Protein 9L93 (pdb70)

Secondary structure (DSSP, 8-state):
----GGGSSSHHHHHHHHHHH--TT-EEEESS-BTTB-TT-EEEEEEE--S-TTS--EEEEETTTTEEEEE-GGGEEEEEPPPP-SSS---TT-EEEE-TT-SS-TT--TT--TT--EEEEEE-TTSSEEEEEETTEEEEEEEGGGEEE--/----GGGSSSHHHHHHHHHHH--TT-EEEE-S-BTTB-TT-EEEEEEE--S-TTS--EEEEETTTTEEEEE-GGGEEEEEPPPPPSS----TT-EEEE-TT-SS-TT--TT--TT--EEEEEE-TTSSEEEEEETTEEEEEEEGGGEEE--/--S-HHHH--SSS--SSGGG--SSS-HHHHHHHHHHHHHTT--TT--/-PPPHHHH--SSS--SSGGG--SSS-HHHHHHHHHHHHHHT--TT--

GO terms:
  GO:0032183 SUMO binding (F, IDA)
  GO:0006974 DNA damage response (P, IDA)
  GO:0005515 protein binding (F, IPI)
  GO:0031625 ubiquitin protein ligase binding (F, IPI)
  GO:0005654 nucleoplasm (C, TAS)
  GO:0005829 cytosol (C, IDA)
  GO:0050821 protein stabilization (P, EXP)
  GO:0061630 ubiquitin protein ligase activity (F, IDA)
  GO:0005634 nucleus (C, IDA)
  GO:0005737 cytoplasm (C, IDA)
  GO:0016567 protein ubiquitination (P, IDA)
  GO:0016020 membrane (C, HDA)

Sequence (396 aa):
TYKKRADFLSNDDYAVYVRENIQVGMMVRCCRAYEEVCEGDVGKVIKLDRDGLHDLNVQCDWQQKGGTYWVRYIHVELIGYPPPSSSSHIKIGDKVRVKASVTTPKYKWGSVTHQSVGVVKAFSANGKDIIVDFPQQSHWTGLLSEMELVPTYKKRADFLSNDDYAVYVRENIQVGMMVRCCRAYEEVCEGDVGKVIKLDRDGLHDLNVQCDWQQKGGTYWVRYIHVELIGYPPPSSSSHIKIGDKVRVKASVTTPKYKWGSVTHQSVGVVKAFSANGKDIIVDFPQQSHWTGLLSEMELVPDPCKVEEVCRANEPCTSFAECVCDENCEKEALYKWLLKKEGKDKNGMDPCKVEEVCRANEPCTSFAECVCDENCEKEALYKWLLKKEGKDKNGM

Radius of gyration: 26.53 Å; Cα contacts (8 Å, |Δi|>4): 759; chains: 4; bounding box: 60×71×76 Å

Solvent-accessible surface area: 21601 Å² total; per-residue (Å²): 171,53,96,95,76,100,87,37,169,47,79,59,70,0,4,54,23,0,61,124,47,8,43,18,5,0,38,0,89,0,36,151,62,35,88,101,0,57,116,26,1,35,0,83,1,45,70,52,29,171,84,39,39,110,67,17,0,0,32,0,66,4,121,129,78,66,20,60,16,14,0,85,3,26,12,0,20,6,74,15,75,61,112,84,104,49,116,51,145,4,102,53,46,15,131,0,78,2,70,90,99,18,116,77,3,78,10,62,49,28,67,5,72,62,156,3,62,1,63,1,64,0,53,21,64,76,62,97,6,0,16,0,45,5,114,92,42,81,123,0,22,1,36,16,78,30,6,52,73,46,155,180,60,93,109,84,100,83,42,179,40,84,74,72,0,3,49,33,0,59,120,53,6,71,31,13,1,26,0,76,0,11,138,67,39,83,100,0,80,94,25,1,37,0,92,1,39,82,54,38,177,85,38,36,112,66,14,0,0,32,0,67,3,118,116,67,63,20,64,17,25,0,66,2,36,16,0,22,9,93,11,95,46,126,110,67,113,108,48,145,20,114,64,45,21,115,0,78,2,68,93,100,17,118,77,3,57,6,66,50,30,68,5,70,60,155,2,49,0,39,0,82,9,65,28,72,68,62,90,6,0,20,0,50,5,114,94,42,85,127,0,12,2,36,49,76,32,7,50,85,47,148,154,38,18,131,20,102,145,45,24,127,20,14,67,91,9,111,42,17,100,91,26,41,20,101,82,27,7,4,74,70,12,8,102,51,77,12,6,104,122,64,68,76,44,34,29,28,129,165,102,37,134,24,123,140,10,26,95,22,15,70,88,10,112,39,35,101,101,24,40,14,92,103,49,3,22,52,56,1,27,89,65,30,0,7,111,99,43,66,78,44,44,25,24,133

Structure (mmCIF, N/CA/C/O backbone):
data_9L93
#
_entry.id   9L93
#
_cell.length_a   68.456
_cell.length_b   41.886
_cell.length_c   86.258
_cell.angle_alpha   90.000
_cell.angle_beta   95.930
_cell.angle_gamma   90.000
#
_symmetry.space_group_name_H-M   'P 1 21 1'
#
loop_
_entity.id
_entity.type
_entity.pdbx_description
1 polymer 'E3 ubiquitin-protein ligase HERC2'
2 polymer 'Nuclear receptor coactivator 4'
3 non-polymer 'FE2/S2 (INORGANIC) CLUSTER'
4 water water
#
loop_
_atom_site.group_PDB
_atom_site.id
_atom_site.type_symbol
_atom_site.label_atom_id
_atom_site.label_alt_id
_atom_site.label_comp_id
_atom_site.label_asym_id
_atom_site.label_entity_id
_atom_site.label_seq_id
_atom_site.pdbx_PDB_ins_code
_atom_site.Cartn_x
_atom_site.Cartn_y
_atom_site.Cartn_z
_atom_site.occupancy
_atom_site.B_iso_or_equiv
_atom_site.auth_seq_id
_atom_site.auth_comp_id
_atom_site.auth_asym_id
_atom_site.auth_atom_id
_atom_site.pdbx_PDB_model_num
ATOM 1 N N . THR A 1 14 ? -12.19535 7.77345 -15.29571 1.000 70.50187 2550 THR A N 1
ATOM 2 C CA . THR A 1 14 ? -13.59554 7.38627 -15.15139 1.000 73.18263 2550 THR A CA 1
ATOM 3 C C . THR A 1 14 ? -14.11141 7.91463 -13.80615 1.000 55.41678 2550 THR A C 1
ATOM 4 O O . THR A 1 14 ? -15.30415 8.21219 -13.67334 1.000 60.39981 2550 THR A O 1
ATOM 8 N N . TYR A 1 15 ? -13.22966 8.04766 -12.80592 1.000 46.52975 2551 TYR A N 1
ATOM 9 C CA . TYR A 1 15 ? -13.64014 8.61556 -11.53341 1.000 31.88322 2551 TYR A CA 1
ATOM 10 C C . TYR A 1 15 ? -12.83335 9.86610 -11.22507 1.000 38.03211 2551 TYR A C 1
ATOM 11 O O . TYR A 1 15 ? -11.65501 9.98142 -11.58398 1.000 41.11156 2551 TYR A O 1
ATOM 20 N N . LYS A 1 16 ? -13.49441 10.80033 -10.55131 1.000 33.89843 2552 LYS A N 1
ATOM 21 C CA . LYS A 1 16 ? -12.87358 12.02933 -10.10424 1.000 34.61754 2552 LYS A CA 1
ATOM 22 C C . LYS A 1 16 ? -11.95676 11.75493 -8.90215 1.000 33.91202 2552 LYS A C 1
ATOM 23 O O . LYS A 1 16 ? -12.00846 10.70156 -8.26565 1.000 36.14439 2552 LYS A O 1
ATOM 29 N N . LYS A 1 17 ? -11.10450 12.71967 -8.60300 1.000 34.34736 2553 LYS A N 1
ATOM 30 C CA . LYS A 1 17 ? -10.12521 12.61049 -7.52996 1.000 36.69598 2553 LYS A CA 1
ATOM 31 C C . LYS A 1 17 ? -10.30839 13.81334 -6.61077 1.000 32.21289 2553 LYS A C 1
ATOM 32 O O . LYS A 1 17 ? -11.07515 14.73450 -6.92581 1.000 36.76903 2553 LYS A O 1
ATOM 38 N N . ARG A 1 18 ? -9.56691 13.82084 -5.48020 1.000 31.09652 2554 ARG A N 1
ATOM 39 C CA . ARG A 1 18 ? -9.72153 14.87279 -4.47331 1.000 26.68173 2554 ARG A CA 1
ATOM 40 C C . ARG A 1 18 ? -9.50712 16.26270 -5.07405 1.000 29.97083 2554 ARG A C 1
ATOM 41 O O . ARG A 1 18 ? -10.18492 17.21940 -4.68856 1.000 32.38945 2554 ARG A O 1
ATOM 49 N N . ALA A 1 19 ? -8.55637 16.38751 -6.00501 1.000 31.51855 2555 ALA A N 1
ATOM 50 C CA . ALA A 1 19 ? -8.21974 17.67874 -6.60703 1.000 35.73701 2555 ALA A CA 1
ATOM 51 C C . ALA A 1 19 ? -9.37055 18.27626 -7.40330 1.000 37.14306 2555 ALA A C 1
ATOM 52 O O . ALA A 1 19 ? -9.34934 19.47661 -7.69129 1.000 41.81433 2555 ALA A O 1
ATOM 54 N N . ASP A 1 20 ? -10.37064 17.48267 -7.75249 1.000 37.69968 2556 ASP A N 1
ATOM 55 C CA . ASP A 1 20 ? -11.52676 17.96524 -8.49483 1.000 44.38994 2556 ASP A CA 1
ATOM 56 C C . ASP A 1 20 ? -12.56910 18.64384 -7.61337 1.000 42.89589 2556 ASP A C 1
ATOM 57 O O . ASP A 1 20 ? -13.59157 19.11034 -8.13573 1.000 42.95436 2556 ASP A O 1
ATOM 62 N N . PHE A 1 21 ? -12.33114 18.73047 -6.31077 1.000 35.37770 2557 PHE A N 1
ATOM 63 C CA . PHE A 1 21 ? -13.30036 19.30469 -5.38941 1.000 35.44076 2557 PHE A CA 1
ATOM 64 C C . PHE A 1 21 ? -12.63477 20.37593 -4.53815 1.000 39.15414 2557 PHE A C 1
ATOM 65 O O . PHE A 1 21 ? -11.41359 20.42855 -4.39595 1.000 39.33440 2557 PHE A O 1
ATOM 73 N N . LEU A 1 22 ? -13.47023 21.24776 -3.99073 1.000 34.68830 2558 LEU A N 1
ATOM 74 C CA . LEU A 1 22 ? -12.98068 22.34714 -3.17925 1.000 37.95154 2558 LEU A CA 1
ATOM 75 C C . LEU A 1 22 ? -12.64297 21.90685 -1.75648 1.000 45.44550 2558 LEU A C 1
ATOM 76 O O . LEU A 1 22 ? -11.57243 22.23845 -1.24689 1.000 59.27421 2558 LEU A O 1
ATOM 81 N N . SER A 1 23 ? -13.50133 21.12242 -1.12050 1.000 40.24272 2559 SER A N 1
ATOM 82 C CA . SER A 1 23 ? -13.36576 20.79163 0.29182 1.000 34.30155 2559 SER A CA 1
ATOM 83 C C . SER A 1 23 ? -13.24754 19.27705 0.46213 1.000 29.55397 2559 SER A C 1
ATOM 84 O O . SER A 1 23 ? -13.52397 18.50714 -0.45604 1.000 29.75615 2559 SER A O 1
ATOM 87 N N . ASN A 1 24 ? -12.82150 18.84767 1.64762 1.000 32.33795 2560 ASN A N 1
ATOM 88 C CA . ASN A 1 24 ? -12.75575 17.40647 1.89551 1.000 31.06422 2560 ASN A CA 1
ATOM 89 C C . ASN A 1 24 ? -14.14981 16.81335 1.85589 1.000 25.36368 2560 ASN A C 1
ATOM 90 O O . ASN A 1 24 ? -14.37447 15.75946 1.25607 1.000 29.52746 2560 ASN A O 1
ATOM 95 N N . ASP A 1 25 ? -15.10821 17.50196 2.46792 1.000 27.16163 2561 ASP A N 1
ATOM 96 C CA . ASP A 1 25 ? -16.46365 16.96721 2.53895 1.000 32.95319 2561 ASP A CA 1
ATOM 97 C C . ASP A 1 25 ? -17.11414 16.89482 1.16806 1.000 30.88323 2561 ASP A C 1
ATOM 98 O O . ASP A 1 25 ? -17.90215 15.97632 0.91235 1.000 29.31378 2561 ASP A O 1
ATOM 103 N N . ASP A 1 26 ? -16.80539 17.84194 0.28309 1.000 32.45569 2562 ASP A N 1
ATOM 104 C CA . ASP A 1 26 ? -17.29609 17.73476 -1.09059 1.000 33.90865 2562 ASP A CA 1
ATOM 105 C C . ASP A 1 26 ? -16.80943 16.44518 -1.74722 1.000 31.37219 2562 ASP A C 1
ATOM 106 O O . ASP A 1 26 ? -17.58139 15.73575 -2.39673 1.000 27.24336 2562 ASP A O 1
ATOM 111 N N . TYR A 1 27 ? -15.52379 16.13351 -1.59570 1.000 27.85599 2563 TYR A N 1
ATOM 112 C CA . TYR A 1 27 ? -14.99193 14.90999 -2.19051 1.000 26.48567 2563 TYR A CA 1
ATOM 113 C C . TYR A 1 27 ? -15.57785 13.66419 -1.54016 1.000 23.61233 2563 TYR A C 1
ATOM 114 O O . TYR A 1 27 ? -15.82217 12.65196 -2.21607 1.000 24.33369 2563 TYR A O 1
ATOM 123 N N . ALA A 1 28 ? -15.71259 13.67514 -0.21498 1.000 22.19515 2564 ALA A N 1
ATOM 124 C CA . ALA A 1 28 ? -16.23376 12.50143 0.47615 1.000 22.57891 2564 ALA A CA 1
ATOM 125 C C . ALA A 1 28 ? -17.63219 12.16423 -0.00437 1.000 25.50086 2564 ALA A C 1
ATOM 126 O O . ALA A 1 28 ? -17.98043 10.98042 -0.15773 1.000 26.11901 2564 ALA A O 1
ATOM 128 N N . VAL A 1 29 ? -18.45408 13.19043 -0.24168 1.000 26.47232 2565 VAL A N 1
ATOM 129 C CA . VAL A 1 29 ? -19.79179 12.96865 -0.79024 1.000 24.42529 2565 VAL A CA 1
ATOM 130 C C . VAL A 1 29 ? -19.69606 12.32844 -2.17083 1.000 29.38480 2565 VAL A C 1
ATOM 131 O O . VAL A 1 29 ? -20.45651 11.41362 -2.48608 1.000 26.35616 2565 VAL A O 1
ATOM 135 N N . TYR A 1 30 ? -18.74690 12.77242 -3.00290 1.000 25.27049 2566 TYR A N 1
ATOM 136 C CA . TYR A 1 30 ? -18.58417 12.14264 -4.30724 1.000 24.13581 2566 TYR A CA 1
ATOM 137 C C . TYR A 1 30 ? -18.19338 10.66744 -4.14588 1.000 28.70540 2566 TYR A C 1
ATOM 138 O O . TYR A 1 30 ? -18.75743 9.79168 -4.81475 1.000 25.07440 2566 TYR A O 1
ATOM 147 N N . VAL A 1 31 ? -17.21867 10.37021 -3.26415 1.000 22.95215 2567 VAL A N 1
ATOM 148 C CA . VAL A 1 31 ? -16.80504 8.97037 -3.07454 1.000 18.79176 2567 VAL A CA 1
ATOM 149 C C . VAL A 1 31 ? -17.99286 8.14075 -2.60501 1.000 25.28780 2567 VAL A C 1
ATOM 150 O O . VAL A 1 31 ? -18.21808 7.01555 -3.08601 1.000 20.78163 2567 VAL A O 1
ATOM 154 N N . ARG A 1 32 ? -18.76684 8.67686 -1.64856 1.000 21.89600 2568 ARG A N 1
ATOM 155 C CA . ARG A 1 32 ? -19.90055 7.92323 -1.11718 1.000 23.60139 2568 ARG A CA 1
ATOM 156 C C . ARG A 1 32 ? -20.93488 7.57797 -2.19475 1.000 24.31145 2568 ARG A C 1
ATOM 157 O O . ARG A 1 32 ? -21.49199 6.47543 -2.18246 1.000 28.35005 2568 ARG A O 1
ATOM 165 N N . GLU A 1 33 ? -21.25685 8.52186 -3.09728 1.000 26.33852 2569 GLU A N 1
ATOM 166 C CA . GLU A 1 33 ? -22.28103 8.23013 -4.10761 1.000 29.87354 2569 GLU A CA 1
ATOM 167 C C . GLU A 1 33 ? -21.79194 7.23563 -5.15609 1.000 31.32238 2569 GLU A C 1
ATOM 168 O O . GLU A 1 33 ? -22.61164 6.68139 -5.89771 1.000 31.83569 2569 GLU A O 1
ATOM 174 N N . ASN A 1 34 ? -20.48758 7.03115 -5.26766 1.000 25.30042 2570 ASN A N 1
ATOM 175 C CA . ASN A 1 34 ? -19.93378 6.20946 -6.34074 1.000 25.14172 2570 ASN A CA 1
ATOM 176 C C . ASN A 1 34 ? -19.25612 4.92634 -5.89066 1.000 25.15390 2570 ASN A C 1
ATOM 177 O O . ASN A 1 34 ? -18.93208 4.09755 -6.73943 1.000 31.12676 2570 ASN A O 1
ATOM 182 N N . ILE A 1 35 ? -19.06091 4.72186 -4.62939 1.000 26.15413 2571 ILE A N 1
ATOM 183 C CA . ILE A 1 35 ? -18.39516 3.51229 -4.14577 1.000 22.07131 2571 ILE A CA 1
ATOM 184 C C . ILE A 1 35 ? -19.38928 2.35138 -3.96993 1.000 27.51676 2571 ILE A C 1
ATOM 185 O O . ILE A 1 35 ? -20.58346 2.54828 -3.70441 1.000 25.56079 2571 ILE A O 1
ATOM 190 N N . GLN A 1 36 ? -18.89598 1.11959 -4.12918 1.000 24.02163 2572 GLN A N 1
ATOM 191 C CA . GLN A 1 36 ? -19.70226 -0.09518 -3.96436 1.000 25.54139 2572 GLN A CA 1
ATOM 192 C C . GLN A 1 36 ? -18.78211 -1.19605 -3.48452 1.000 24.44985 2572 GLN A C 1
ATOM 193 O O . GLN A 1 36 ? -17.56859 -1.15225 -3.69591 1.000 20.99018 2572 GLN A O 1
ATOM 199 N N . VAL A 1 37 ? -19.37196 -2.18689 -2.81592 1.000 23.08370 2573 VAL A N 1
ATOM 200 C CA . VAL A 1 37 ? -18.61195 -3.38508 -2.45178 1.000 22.70567 2573 VAL A CA 1
ATOM 201 C C . VAL A 1 37 ? -18.06398 -4.01978 -3.72618 1.000 20.70878 2573 VAL A C 1
ATOM 202 O O . VAL A 1 37 ? -18.72757 -4.04603 -4.77792 1.000 23.34709 2573 VAL A O 1
ATOM 206 N N . GLY A 1 38 ? -16.84343 -4.53496 -3.64297 1.000 24.45852 2574 GLY A N 1
ATOM 207 C CA . GLY A 1 38 ? -16.21243 -5.14601 -4.78196 1.000 24.26139 2574 GLY A CA 1
ATOM 208 C C . GLY A 1 38 ? -15.34312 -4.21408 -5.59497 1.000 26.70541 2574 GLY A C 1
ATOM 209 O O . GLY A 1 38 ? -14.55246 -4.69547 -6.41457 1.000 27.87945 2574 GLY A O 1
ATOM 210 N N . MET A 1 39 ? -15.47208 -2.89568 -5.41437 1.000 23.90105 2575 MET A N 1
ATOM 211 C CA . MET A 1 39 ? -14.62853 -1.96308 -6.14951 1.000 24.51985 2575 MET A CA 1
ATOM 212 C C . MET A 1 39 ? -13.18284 -1.97495 -5.66753 1.000 22.55594 2575 MET A C 1
ATOM 213 O O . MET A 1 39 ? -12.90670 -2.12419 -4.48252 1.000 22.97936 2575 MET A O 1
ATOM 218 N N . MET A 1 40 ? -12.25023 -1.79610 -6.60068 1.000 26.66387 2576 MET A N 1
ATOM 219 C CA . MET A 1 40 ? -10.87614 -1.47688 -6.23581 1.000 23.62034 2576 MET A CA 1
ATOM 220 C C . MET A 1 40 ? -10.69176 0.01675 -5.99713 1.000 22.38273 2576 MET A C 1
ATOM 221 O O . MET A 1 40 ? -11.22548 0.87490 -6.72644 1.000 24.62624 2576 MET A O 1
ATOM 226 N N . VAL A 1 41 ? -9.89178 0.31071 -4.97990 1.000 19.68225 2577 VAL A N 1
ATOM 227 C CA . VAL A 1 41 ? -9.61481 1.68216 -4.57143 1.000 22.18705 2577 VAL A CA 1
ATOM 228 C C . VAL A 1 41 ? -8.12923 1.78841 -4.25318 1.000 26.48802 2577 VAL A C 1
ATOM 229 O O . VAL A 1 41 ? -7.45047 0.79546 -3.98775 1.000 25.96898 2577 VAL A O 1
ATOM 233 N N . ARG A 1 42 ? -7.63478 3.01618 -4.26319 1.000 21.71861 2578 ARG A N 1
ATOM 234 C CA . ARG A 1 42 ? -6.30042 3.33137 -3.80077 1.000 23.76269 2578 ARG A CA 1
ATOM 235 C C . ARG A 1 42 ? -6.41429 4.26199 -2.60326 1.000 30.11912 2578 ARG A C 1
ATOM 236 O O . ARG A 1 42 ? -7.31034 5.11555 -2.54494 1.000 23.87319 2578 ARG A O 1
ATOM 244 N N . CYS A 1 43 ? -5.53552 4.08705 -1.62904 1.000 21.71789 2579 CYS A N 1
ATOM 245 C CA . CYS A 1 43 ? -5.48578 5.04464 -0.52870 1.000 21.63677 2579 CYS A CA 1
ATOM 246 C C . CYS A 1 43 ? -4.85149 6.34297 -1.02910 1.000 26.60515 2579 CYS A C 1
ATOM 247 O O . CYS A 1 43 ? -3.67784 6.35129 -1.43700 1.000 26.02118 2579 CYS A O 1
ATOM 250 N N . CYS A 1 44 ? -5.62831 7.43911 -1.08428 1.000 24.52823 2580 CYS A N 1
ATOM 251 C CA . CYS A 1 44 ? -5.06952 8.72374 -1.52992 1.000 23.31138 2580 CYS A CA 1
ATOM 252 C C . CYS A 1 44 ? -4.66874 9.62042 -0.37520 1.000 28.93551 2580 CYS A C 1
ATOM 253 O O . CYS A 1 44 ? -4.11330 10.69418 -0.61614 1.000 33.24189 2580 CYS A O 1
ATOM 256 N N . ARG A 1 45 ? -4.91928 9.20288 0.86233 1.000 26.29990 2581 ARG A N 1
ATOM 257 C CA . ARG A 1 45 ? -4.45436 9.93599 2.04798 1.000 26.74610 2581 ARG A CA 1
ATOM 258 C C . ARG A 1 45 ? -4.22517 8.92386 3.16528 1.000 22.32194 2581 ARG A C 1
ATOM 259 O O . ARG A 1 45 ? -5.16268 8.21780 3.54502 1.000 23.46257 2581 ARG A O 1
ATOM 267 N N . ALA A 1 46 ? -2.98504 8.83746 3.63296 1.000 23.40064 2582 ALA A N 1
ATOM 268 C CA . ALA A 1 46 ? -2.61534 7.79663 4.58690 1.000 25.26966 2582 ALA A CA 1
ATOM 269 C C . ALA A 1 46 ? -3.45578 7.90768 5.85576 1.000 23.53485 2582 ALA A C 1
ATOM 270 O O . ALA A 1 46 ? -3.80654 9.00757 6.31306 1.000 25.28215 2582 ALA A O 1
ATOM 272 N N . TYR A 1 47 ? -3.77950 6.76186 6.42996 1.000 21.02248 2583 TYR A N 1
ATOM 273 C CA . TYR A 1 47 ? -4.56474 6.75631 7.66421 1.000 23.99077 2583 TYR A CA 1
ATOM 274 C C . TYR A 1 47 ? -4.15737 5.55084 8.49553 1.000 22.24144 2583 TYR A C 1
ATOM 275 O O . TYR A 1 47 ? -4.40592 4.41627 8.09426 1.000 23.00534 2583 TYR A O 1
ATOM 284 N N . GLU A 1 48 ? -3.55351 5.82317 9.65590 1.000 22.35394 2584 GLU A N 1
ATOM 285 C CA . GLU A 1 48 ? -3.13900 4.75821 10.57153 1.000 24.51914 2584 GLU A CA 1
ATOM 286 C C . GLU A 1 48 ? -2.39702 3.63645 9.83647 1.000 26.22374 2584 GLU A C 1
ATOM 287 O O . GLU A 1 48 ? -1.28781 3.85382 9.31489 1.000 28.28162 2584 GLU A O 1
ATOM 293 N N . GLU A 1 49 ? -2.99224 2.45171 9.79798 1.000 22.25920 2585 GLU A N 1
ATOM 294 C CA . GLU A 1 49 ? -2.32562 1.27173 9.22977 1.000 28.66369 2585 GLU A CA 1
ATOM 295 C C . GLU A 1 49 ? -2.30921 1.24757 7.70623 1.000 23.88963 2585 GLU A C 1
ATOM 296 O O . GLU A 1 49 ? -1.67726 0.34061 7.13300 1.000 28.57265 2585 GLU A O 1
ATOM 302 N N . VAL A 1 50 ? -2.95790 2.19516 7.03831 1.000 21.51356 2586 VAL A N 1
ATOM 303 C CA . VAL A 1 50 ? -3.06531 2.14523 5.57568 1.000 23.96220 2586 VAL A CA 1
ATOM 304 C C . VAL A 1 50 ? -2.19978 3.25527 5.02271 1.000 27.81475 2586 VAL A C 1
ATOM 305 O O . VAL A 1 50 ? -2.45695 4.44092 5.29060 1.000 24.14226 2586 VAL A O 1
ATOM 309 N N . CYS A 1 51 ? -1.19366 2.87716 4.23773 1.000 28.35654 2587 CYS A N 1
ATOM 310 C CA . CYS A 1 51 ? -0.25580 3.86695 3.73523 1.000 24.97630 2587 CYS A CA 1
ATOM 311 C C . CYS A 1 51 ? -0.80531 4.46032 2.44155 1.000 26.07539 2587 CYS A C 1
ATOM 312 O O . CYS A 1 51 ? -1.59422 3.84364 1.76020 1.000 25.81726 2587 CYS A O 1
ATOM 315 N N . GLU A 1 52 ? -0.37608 5.67513 2.11866 1.000 25.86820 2588 GLU A N 1
ATOM 316 C CA . GLU A 1 52 ? -0.76638 6.26012 0.84068 1.000 27.45471 2588 GLU A CA 1
ATOM 317 C C . GLU A 1 52 ? -0.34510 5.35479 -0.31002 1.000 30.20306 2588 GLU A C 1
ATOM 318 O O . GLU A 1 52 ? 0.80500 4.90870 -0.37565 1.000 29.11752 2588 GLU A O 1
ATOM 324 N N . GLY A 1 53 ? -1.25299 5.13825 -1.25145 1.000 27.15668 2589 GLY A N 1
ATOM 325 C CA . GLY A 1 53 ? -0.92494 4.36073 -2.42603 1.000 30.29843 2589 GLY A CA 1
ATOM 326 C C . GLY A 1 53 ? -1.18555 2.87758 -2.27404 1.000 30.73375 2589 GLY A C 1
ATOM 327 O O . GLY A 1 53 ? -1.11318 2.15188 -3.28534 1.000 29.56983 2589 GLY A O 1
ATOM 328 N N . ASP A 1 54 ? -1.49401 2.41412 -1.05512 1.000 27.54663 2590 ASP A N 1
ATOM 329 C CA . ASP A 1 54 ? -1.99252 1.05186 -0.90857 1.000 28.93727 2590 ASP A CA 1
ATOM 330 C C . ASP A 1 54 ? -3.25037 0.87562 -1.74978 1.000 28.88454 2590 ASP A C 1
ATOM 331 O O . ASP A 1 54 ? -4.02053 1.81023 -1.96568 1.000 24.13785 2590 ASP A O 1
ATOM 336 N N . VAL A 1 55 ? -3.48017 -0.34787 -2.19841 1.000 25.21830 2591 VAL A N 1
ATOM 337 C CA . VAL A 1 55 ? -4.62633 -0.66430 -3.04753 1.000 22.95835 2591 VAL A CA 1
ATOM 338 C C . VAL A 1 55 ? -5.51120 -1.63592 -2.29248 1.000 27.35927 2591 VAL A C 1
ATOM 339 O O . VAL A 1 55 ? -5.01232 -2.59314 -1.68975 1.000 25.86316 2591 VAL A O 1
ATOM 343 N N . GLY A 1 56 ? -6.81539 -1.40665 -2.33482 1.000 24.36356 2592 GLY A N 1
ATOM 344 C CA . GLY A 1 56 ? -7.72597 -2.21958 -1.56285 1.000 28.14145 2592 GLY A CA 1
ATOM 345 C C . GLY A 1 56 ? -8.93537 -2.59383 -2.38598 1.000 24.54047 2592 GLY A C 1
ATOM 346 O O . GLY A 1 56 ? -9.27800 -1.92729 -3.36670 1.000 23.17163 2592 GLY A O 1
ATOM 347 N N . LYS A 1 57 ? -9.57128 -3.68605 -1.97042 1.000 23.31870 2593 LYS A N 1
ATOM 348 C CA . LYS A 1 57 ? -10.84509 -4.11513 -2.53047 1.000 20.37908 2593 LYS A CA 1
ATOM 349 C C . LYS A 1 57 ? -11.91250 -3.84482 -1.46579 1.000 21.88402 2593 LYS A C 1
ATOM 350 O O . LYS A 1 57 ? -11.75965 -4.25722 -0.30245 1.000 21.74329 2593 LYS A O 1
ATOM 356 N N . VAL A 1 58 ? -12.97294 -3.12090 -1.82923 1.000 20.20117 2594 VAL A N 1
ATOM 357 C CA . VAL A 1 58 ? -14.00786 -2.80693 -0.82119 1.000 21.69414 2594 VAL A CA 1
ATOM 358 C C . VAL A 1 58 ? -14.74066 -4.08619 -0.44131 1.000 19.31365 2594 VAL A C 1
ATOM 359 O O . VAL A 1 58 ? -15.23991 -4.81037 -1.30750 1.000 22.22548 2594 VAL A O 1
ATOM 363 N N . ILE A 1 59 ? -14.79288 -4.39196 0.86669 1.000 20.02991 2595 ILE A N 1
ATOM 364 C CA . ILE A 1 59 ? -15.49785 -5.59217 1.31718 1.000 20.68869 2595 ILE A CA 1
ATOM 365 C C . ILE A 1 59 ? -16.74701 -5.29855 2.13647 1.000 24.11210 2595 ILE A C 1
ATOM 366 O O . ILE A 1 59 ? -17.56957 -6.21774 2.32139 1.000 29.42647 2595 ILE A O 1
ATOM 371 N N . LYS A 1 60 ? -16.95358 -4.05857 2.58230 1.000 23.55045 2596 LYS A N 1
ATOM 372 C CA . LYS A 1 60 ? -18.13805 -3.73317 3.36520 1.000 23.05361 2596 LYS A CA 1
ATOM 373 C C . LYS A 1 60 ? -18.28683 -2.22079 3.36381 1.000 20.60134 2596 LYS A C 1
ATOM 374 O O . LYS A 1 60 ? -17.28016 -1.50991 3.39896 1.000 22.45644 2596 LYS A O 1
ATOM 380 N N . LEU A 1 61 ? -19.53999 -1.74946 3.31862 1.000 18.55411 2597 LEU A N 1
ATOM 381 C CA . LEU A 1 61 ? -19.85179 -0.32907 3.34337 1.000 21.20185 2597 LEU A CA 1
ATOM 382 C C . LEU A 1 61 ? -20.92732 -0.12219 4.40051 1.000 23.26028 2597 LEU A C 1
ATOM 383 O O . LEU A 1 61 ? -21.93103 -0.83385 4.39338 1.000 27.80255 2597 LEU A O 1
ATOM 388 N N . ASP A 1 62 ? -20.68985 0.79304 5.34203 1.000 20.11411 2598 ASP A N 1
ATOM 389 C CA . ASP A 1 62 ? -21.71715 1.22278 6.28193 1.000 19.80697 2598 ASP A CA 1
ATOM 390 C C . ASP A 1 62 ? -22.13299 2.63484 5.89137 1.000 21.28637 2598 ASP A C 1
ATOM 391 O O . ASP A 1 62 ? -21.51452 3.27059 5.03607 1.000 27.05213 2598 ASP A O 1
ATOM 396 N N . ARG A 1 63 ? -23.19134 3.11918 6.48170 1.000 21.99945 2599 ARG A N 1
ATOM 397 C CA . ARG A 1 63 ? -23.63231 4.46662 6.16047 1.000 22.85973 2599 ARG A CA 1
ATOM 398 C C . ARG A 1 63 ? -23.93004 5.23656 7.44342 1.000 24.34679 2599 ARG A C 1
ATOM 399 O O . ARG A 1 63 ? -25.07440 5.50228 7.81945 1.000 26.58555 2599 ARG A O 1
ATOM 407 N N . ASP A 1 64 ? -22.84679 5.53739 8.15728 1.000 23.38475 2600 ASP A N 1
ATOM 408 C CA . ASP A 1 64 ? -22.95648 6.43274 9.29910 1.000 24.95070 2600 ASP A CA 1
ATOM 409 C C . ASP A 1 64 ? -22.48710 7.81605 8.85240 1.000 24.85682 2600 ASP A C 1
ATOM 410 O O . ASP A 1 64 ? -22.60638 8.12122 7.66761 1.000 25.07865 2600 ASP A O 1
ATOM 415 N N . GLY A 1 65 ? -22.01798 8.68527 9.74598 1.000 25.71693 2601 GLY A N 1
ATOM 416 C CA . GLY A 1 65 ? -21.73552 10.05934 9.34387 1.000 26.57494 2601 GLY A CA 1
ATOM 417 C C . GLY A 1 65 ? -20.61687 10.13839 8.31490 1.000 24.25168 2601 GLY A C 1
ATOM 418 O O . GLY A 1 65 ? -19.81469 9.23784 8.14076 1.000 24.68169 2601 GLY A O 1
ATOM 419 N N . LEU A 1 66 ? -20.57770 11.27625 7.61253 1.000 28.13606 2602 LEU A N 1
ATOM 420 C CA . LEU A 1 66 ? -19.57468 11.46046 6.55805 1.000 23.99478 2602 LEU A CA 1
ATOM 421 C C . LEU A 1 66 ? -18.15195 11.27663 7.06826 1.000 32.38123 2602 LEU A C 1
ATOM 422 O O . LEU A 1 66 ? -17.26043 10.88870 6.29590 1.000 29.85767 2602 LEU A O 1
ATOM 427 N N . HIS A 1 67 ? -17.89687 11.58611 8.35122 1.000 25.45792 2603 HIS A N 1
ATOM 428 C CA . HIS A 1 67 ? -16.55862 11.44983 8.93472 1.000 24.25950 2603 HIS A CA 1
ATOM 429 C C . HIS A 1 67 ? -16.37096 10.15610 9.70413 1.000 32.10698 2603 HIS A C 1
ATOM 430 O O . HIS A 1 67 ? -15.36587 10.00283 10.42042 1.000 31.80485 2603 HIS A O 1
ATOM 437 N N . ASP A 1 68 ? -17.30366 9.21829 9.58182 1.000 25.88810 2604 ASP A N 1
ATOM 438 C CA . ASP A 1 68 ? -17.17730 7.94010 10.28605 1.000 24.84345 2604 ASP A CA 1
ATOM 439 C C . ASP A 1 68 ? -16.42299 6.92576 9.43840 1.000 25.77719 2604 ASP A C 1
ATOM 440 O O . ASP A 1 68 ? -16.15055 7.12520 8.24885 1.000 23.78360 2604 ASP A O 1
ATOM 445 N N . LEU A 1 69 ? -16.08396 5.80994 10.07656 1.000 23.72366 2605 LEU A N 1
ATOM 446 C CA . LEU A 1 69 ? -15.32234 4.75011 9.41517 1.000 19.89541 2605 LEU A CA 1
ATOM 447 C C . LEU A 1 69 ? -16.31306 3.89064 8.64527 1.000 24.89624 2605 LEU A C 1
ATOM 448 O O . LEU A 1 69 ? -16.84288 2.89882 9.14462 1.000 29.25829 2605 LEU A O 1
ATOM 453 N N . ASN A 1 70 ? -16.57642 4.28098 7.40290 1.000 21.94668 2606 ASN A N 1
ATOM 454 C CA . ASN A 1 70 ? -17.65563 3.64678 6.66093 1.000 22.05612 2606 ASN A CA 1
ATOM 455 C C . ASN A 1 70 ? -17.18761 2.61528 5.64016 1.000 23.07711 2606 ASN A C 1
ATOM 456 O O . ASN A 1 70 ? -18.02757 1.87565 5.09898 1.000 24.71451 2606 ASN A O 1
ATOM 461 N N . VAL A 1 71 ? -15.90754 2.59865 5.30173 1.000 20.04242 2607 VAL A N 1
ATOM 462 C CA . VAL A 1 71 ? -15.39950 1.82760 4.15903 1.000 20.36388 2607 VAL A CA 1
ATOM 463 C C . VAL A 1 71 ? -14.43792 0.76499 4.69038 1.000 20.48240 2607 VAL A C 1
ATOM 464 O O . VAL A 1 71 ? -13.36027 1.11257 5.18146 1.000 21.76231 2607 VAL A O 1
ATOM 468 N N . GLN A 1 72 ? -14.80199 -0.52294 4.60245 1.000 19.44495 2608 GLN A N 1
ATOM 469 C CA . GLN A 1 72 ? -13.86089 -1.58324 4.97427 1.000 19.21299 2608 GLN A CA 1
ATOM 470 C C . GLN A 1 72 ? -13.27534 -2.17528 3.70339 1.000 22.67813 2608 GLN A C 1
ATOM 471 O O . GLN A 1 72 ? -14.02397 -2.53792 2.77917 1.000 22.58654 2608 GLN A O 1
ATOM 477 N N . CYS A 1 73 ? -11.94515 -2.22088 3.63887 1.000 20.14894 2609 CYS A N 1
ATOM 478 C CA . CYS A 1 73 ? -11.26558 -2.77704 2.48625 1.000 23.88496 2609 CYS A CA 1
ATOM 479 C C . CYS A 1 73 ? -10.33767 -3.88682 2.92975 1.000 27.08902 2609 CYS A C 1
ATOM 480 O O . CYS A 1 73 ? -9.85509 -3.91967 4.07688 1.000 23.71215 2609 CYS A O 1
ATOM 483 N N . ASP A 1 74 ? -10.02251 -4.75209 1.96615 1.000 23.58217 2610 ASP A N 1
ATOM 484 C CA . ASP A 1 74 ? -8.91536 -5.68063 2.07977 1.000 22.21630 2610 ASP A CA 1
ATOM 485 C C . ASP A 1 74 ? -7.73410 -5.05147 1.34484 1.000 29.08120 2610 ASP A C 1
ATOM 486 O O . ASP A 1 74 ? -7.75795 -4.91492 0.11528 1.000 26.38480 2610 ASP A O 1
ATOM 491 N N . TRP A 1 75 ? -6.69565 -4.68639 2.09099 1.000 25.95662 2611 TRP A N 1
ATOM 492 C CA . TRP A 1 75 ? -5.58601 -3.88972 1.57115 1.000 23.66231 2611 TRP A CA 1
ATOM 493 C C . TRP A 1 75 ? -4.40047 -4.76606 1.18885 1.000 23.91153 2611 TRP A C 1
ATOM 494 O O . TRP A 1 75 ? -3.95299 -5.60061 1.98500 1.000 28.29704 2611 TRP A O 1
ATOM 505 N N . GLN A 1 76 ? -3.81928 -4.49520 0.02033 1.000 22.81420 2612 GLN A N 1
ATOM 506 C CA . GLN A 1 76 ? -2.74995 -5.33721 -0.48332 1.000 27.05510 2612 GLN A CA 1
ATOM 507 C C . GLN A 1 76 ? -1.45455 -5.17446 0.30620 1.000 28.30250 2612 GLN A C 1
ATOM 508 O O . GLN A 1 76 ? -0.84933 -6.16854 0.74672 1.000 33.08240 2612 GLN A O 1
ATOM 514 N N . GLN A 1 77 ? -0.98881 -3.94309 0.47737 1.000 28.17500 2613 GLN A N 1
ATOM 515 C CA . GLN A 1 77 ? 0.29370 -3.75837 1.16727 1.000 35.44100 2613 GLN A CA 1
ATOM 516 C C . GLN A 1 77 ? 0.16157 -4.02056 2.66446 1.000 31.51045 2613 GLN A C 1
ATOM 517 O O . GLN A 1 77 ? 1.03773 -4.65813 3.25958 1.000 35.85910 2613 GLN A O 1
ATOM 523 N N . LYS A 1 78 ? -0.92717 -3.55805 3.27871 1.000 29.96546 2614 LYS A N 1
ATOM 524 C CA . LYS A 1 78 ? -1.14423 -3.83763 4.69347 1.000 37.80072 2614 LYS A CA 1
ATOM 525 C C . LYS A 1 78 ? -1.23715 -5.33140 4.94572 1.000 36.56314 2614 LYS A C 1
ATOM 526 O O . LYS A 1 78 ? -0.76056 -5.82681 5.97757 1.000 33.83629 2614 LYS A O 1
ATOM 532 N N . GLY A 1 79 ? -1.80077 -6.06788 3.99841 1.000 32.18408 2615 GLY A N 1
ATOM 533 C CA . GLY A 1 79 ? -1.90423 -7.50146 4.14082 1.000 36.56948 2615 GLY A CA 1
ATOM 534 C C . GLY A 1 79 ? -3.08583 -7.93968 4.95869 1.000 33.34786 2615 GLY A C 1
ATOM 535 O O . GLY A 1 79 ? -3.08201 -9.06242 5.48211 1.000 37.27089 2615 GLY A O 1
ATOM 536 N N . GLY A 1 80 ? -4.09303 -7.08428 5.08453 1.000 27.70758 2616 GLY A N 1
ATOM 537 C CA . GLY A 1 80 ? -5.26516 -7.39952 5.86872 1.000 30.57773 2616 GLY A CA 1
ATOM 538 C C . GLY A 1 80 ? -6.31497 -6.33013 5.71988 1.000 28.16325 2616 GLY A C 1
ATOM 539 O O . GLY A 1 80 ? -6.19502 -5.41743 4.89676 1.000 26.63198 2616 GLY A O 1
ATOM 540 N N . THR A 1 81 ? -7.36750 -6.45264 6.51379 1.000 24.41408 2617 THR A N 1
ATOM 541 C CA . THR A 1 81 ? -8.46783 -5.51967 6.35894 1.000 24.26674 2617 THR A CA 1
ATOM 542 C C . THR A 1 81 ? -8.25314 -4.30376 7.24881 1.000 23.51624 2617 THR A C 1
ATOM 543 O O . THR A 1 81 ? -7.57794 -4.36613 8.28029 1.000 23.33007 2617 THR A O 1
ATOM 547 N N . TYR A 1 82 ? -8.89231 -3.20876 6.85869 1.000 22.86738 2618 TYR A N 1
ATOM 548 C CA . TYR A 1 82 ? -8.87879 -1.98900 7.66747 1.000 20.07224 2618 TYR A CA 1
ATOM 549 C C . TYR A 1 82 ? -10.01781 -1.08843 7.21287 1.000 20.85161 2618 TYR A C 1
ATOM 550 O O . TYR A 1 82 ? -10.33652 -1.01970 5.99773 1.000 21.96775 2618 TYR A O 1
ATOM 559 N N . TRP A 1 83 ? -10.65440 -0.43192 8.18776 1.000 22.52318 2619 TRP A N 1
ATOM 560 C CA . TRP A 1 83 ? -11.69654 0.55175 7.91535 1.000 20.59790 2619 TRP A CA 1
ATOM 561 C C . TRP A 1 83 ? -11.08033 1.93516 7.71241 1.000 21.87494 2619 TRP A C 1
ATOM 562 O O . TRP A 1 83 ? -10.14589 2.32672 8.42750 1.000 22.23707 2619 TRP A O 1
ATOM 573 N N . VAL A 1 84 ? -11.59319 2.66791 6.71249 1.000 22.54567 2620 VAL A N 1
ATOM 574 C CA . VAL A 1 84 ? -11.17163 4.04088 6.45989 1.000 19.19144 2620 VAL A CA 1
ATOM 575 C C . VAL A 1 84 ? -12.40685 4.90126 6.21671 1.000 23.36967 2620 VAL A C 1
ATOM 576 O O . VAL A 1 84 ? -13.53514 4.41381 6.11365 1.000 22.86662 2620 VAL A O 1
ATOM 580 N N . ARG A 1 85 ? -12.17472 6.20264 6.09453 1.000 24.24491 2621 ARG A N 1
ATOM 581 C CA . ARG A 1 85 ? -13.23586 7.13481 5.73621 1.000 19.93787 2621 ARG A CA 1
ATOM 582 C C . ARG A 1 85 ? -13.24454 7.37103 4.22755 1.000 21.57430 2621 ARG A C 1
ATOM 583 O O . ARG A 1 85 ? -12.27199 7.08309 3.53857 1.000 22.23410 2621 ARG A O 1
ATOM 591 N N . TYR A 1 86 ? -14.33381 7.99134 3.73963 1.000 19.51639 2622 TYR A N 1
ATOM 592 C CA . TYR A 1 86 ? -14.45103 8.25951 2.29632 1.000 20.60219 2622 TYR A CA 1
ATOM 593 C C . TYR A 1 86 ? -13.26644 9.06150 1.79110 1.000 23.95615 2622 TYR A C 1
ATOM 594 O O . TYR A 1 86 ? -12.80123 8.82339 0.67897 1.000 20.39396 2622 TYR A O 1
ATOM 603 N N . ILE A 1 87 ? -12.78701 10.04252 2.57887 1.000 21.50420 2623 ILE A N 1
ATOM 604 C CA . ILE A 1 87 ? -11.72539 10.97091 2.16547 1.000 24.36231 2623 ILE A CA 1
ATOM 605 C C . ILE A 1 87 ? -10.39910 10.25779 1.88226 1.000 20.99096 2623 ILE A C 1
ATOM 606 O O . ILE A 1 87 ? -9.56435 10.78548 1.14163 1.000 24.41348 2623 ILE A O 1
ATOM 611 N N . HIS A 1 88 ? -10.21414 9.04470 2.42797 1.000 22.93692 2624 HIS A N 1
ATOM 612 C CA . HIS A 1 88 ? -8.97693 8.30053 2.31901 1.000 20.85952 2624 HIS A CA 1
ATOM 613 C C . HIS A 1 88 ? -8.86952 7.47991 1.03547 1.000 24.34436 2624 HIS A C 1
ATOM 614 O O . HIS A 1 88 ? -7.78917 6.94288 0.77614 1.000 25.69811 2624 HIS A O 1
ATOM 621 N N . VAL A 1 89 ? -9.93625 7.37781 0.23522 1.000 22.26508 2625 VAL A N 1
ATOM 622 C CA . VAL A 1 89 ? -9.92444 6.46051 -0.90475 1.000 23.14426 2625 VAL A CA 1
ATOM 623 C C . VAL A 1 89 ? -10.14466 7.23486 -2.19710 1.000 27.31641 2625 VAL A C 1
ATOM 624 O O . VAL A 1 89 ? -10.81062 8.27600 -2.23945 1.000 24.61773 2625 VAL A O 1
ATOM 628 N N . GLU A 1 90 ? -9.54959 6.69573 -3.25448 1.000 23.58817 2626 GLU A N 1
ATOM 629 C CA . GLU A 1 90 ? -9.69023 7.11622 -4.63988 1.000 24.01434 2626 GLU A CA 1
ATOM 630 C C . GLU A 1 90 ? -10.26495 5.93123 -5.39315 1.000 26.07006 2626 GLU A C 1
ATOM 631 O O . GLU A 1 90 ? -9.70702 4.82956 -5.33542 1.000 26.22994 2626 GLU A O 1
ATOM 637 N N . LEU A 1 91 ? -11.37608 6.13655 -6.09059 1.000 26.24642 2627 LEU A N 1
ATOM 638 C CA . LEU A 1 91 ? -12.01904 5.00555 -6.75308 1.000 28.40635 2627 LEU A CA 1
ATOM 639 C C . LEU A 1 91 ? -11.29753 4.65031 -8.04621 1.000 24.14381 2627 LEU A C 1
ATOM 640 O O . LEU A 1 91 ? -10.98167 5.52216 -8.85307 1.000 26.06601 2627 LEU A O 1
ATOM 645 N N . ILE A 1 92 ? -11.03824 3.36259 -8.24180 1.000 25.60045 2628 ILE A N 1
ATOM 646 C CA . ILE A 1 92 ? -10.39413 2.87670 -9.45102 1.000 26.35834 2628 ILE A CA 1
ATOM 647 C C . ILE A 1 92 ? -11.40233 2.21676 -10.36228 1.000 27.53051 2628 ILE A C 1
ATOM 648 O O . ILE A 1 92 ? -11.50904 2.56946 -11.53102 1.000 34.88164 2628 ILE A O 1
ATOM 653 N N . GLY A 1 93 ? -12.15462 1.25265 -9.86090 1.000 31.31005 2629 GLY A N 1
ATOM 654 C CA . GLY A 1 93 ? -13.15580 0.64507 -10.72303 1.000 35.32634 2629 GLY A CA 1
ATOM 655 C C . GLY A 1 93 ? -13.48040 -0.77846 -10.31244 1.000 39.10454 2629 GLY A C 1
ATOM 656 O O . GLY A 1 93 ? -12.86389 -1.35503 -9.42998 1.000 32.38330 2629 GLY A O 1
ATOM 657 N N . TYR A 1 94 ? -14.48467 -1.32743 -10.98455 1.000 43.02715 2630 TYR A N 1
ATOM 658 C CA . TYR A 1 94 ? -14.89348 -2.71524 -10.77987 1.000 38.59563 2630 TYR A CA 1
ATOM 659 C C . TYR A 1 94 ? -14.00320 -3.66311 -11.57698 1.000 44.78082 2630 TYR A C 1
ATOM 660 O O . TYR A 1 94 ? -13.62490 -3.36207 -12.71376 1.000 39.48566 2630 TYR A O 1
ATOM 669 N N . PRO A 1 95 ? -13.71212 -4.83682 -11.03310 1.000 50.84699 2631 PRO A N 1
ATOM 670 C CA . PRO A 1 95 ? -12.93164 -5.82359 -11.78097 1.000 56.23163 2631 PRO A CA 1
ATOM 671 C C . PRO A 1 95 ? -13.75275 -6.39983 -12.92118 1.000 54.43588 2631 PRO A C 1
ATOM 672 O O . PRO A 1 95 ? -14.98635 -6.26413 -12.94213 1.000 49.19553 2631 PRO A O 1
ATOM 676 N N . PRO A 1 96 ? -13.10549 -7.01319 -13.90978 1.000 59.19289 2632 PRO A N 1
ATOM 677 C CA . PRO A 1 96 ? -13.84790 -7.57043 -15.04870 1.000 63.44315 2632 PRO A CA 1
ATOM 678 C C . PRO A 1 96 ? -14.69375 -8.76557 -14.63530 1.000 70.65735 2632 PRO A C 1
ATOM 679 O O . PRO A 1 96 ? -14.38752 -9.44909 -13.64201 1.000 64.55071 2632 PRO A O 1
ATOM 683 N N . PRO A 1 97 ? -15.77963 -9.04037 -15.36431 1.000 68.36069 2633 PRO A N 1
ATOM 684 C CA . PRO A 1 97 ? -16.56033 -10.26323 -15.10947 1.000 79.34786 2633 PRO A CA 1
ATOM 685 C C . PRO A 1 97 ? -15.70549 -11.52244 -15.21974 1.000 83.63527 2633 PRO A C 1
ATOM 686 O O . PRO A 1 97 ? -14.99650 -11.73100 -16.20820 1.000 85.50701 2633 PRO A O 1
ATOM 690 N N . SER A 1 98 ? -15.77364 -12.36589 -14.18199 1.000 95.21043 2634 SER A N 1
ATOM 691 C CA . SER A 1 98 ? -15.09483 -13.65815 -14.19553 1.000 102.16631 2634 SER A CA 1
ATOM 692 C C . SER A 1 98 ? -15.92665 -14.76807 -13.57486 1.000 107.27014 2634 SER A C 1
ATOM 693 O O . SER A 1 98 ? -15.44928 -15.90579 -13.49713 1.000 104.47511 2634 SER A O 1
ATOM 696 N N . SER A 1 99 ? -17.14381 -14.47256 -13.12296 1.000 130.15517 2635 SER A N 1
ATOM 697 C CA . SER A 1 99 ? -18.01408 -15.45858 -12.50135 1.000 136.52667 2635 SER A CA 1
ATOM 698 C C . SER A 1 99 ? -18.46722 -16.54854 -13.46529 1.000 135.07313 2635 SER A C 1
ATOM 699 O O . SER A 1 99 ? -19.07268 -17.52877 -13.01755 1.000 135.38905 2635 SER A O 1
ATOM 702 N N . SER A 1 100 ? -18.18069 -16.40864 -14.76099 1.000 128.60453 2636 SER A N 1
ATOM 703 C CA . SER A 1 100 ? -18.61771 -17.28534 -15.84669 1.000 128.07681 2636 SER A CA 1
ATOM 704 C C . SER A 1 100 ? -20.12771 -17.23367 -16.06439 1.000 124.60560 2636 SER A C 1
ATOM 705 O O . SER A 1 100 ? -20.62267 -17.85053 -17.01988 1.000 122.74768 2636 SER A O 1
ATOM 708 N N . SER A 1 101 ? -20.87868 -16.52116 -15.21837 1.000 123.32114 2637 SER A N 1
ATOM 709 C CA . SER A 1 101 ? -22.30336 -16.30982 -15.44214 1.000 123.30047 2637 SER A CA 1
ATOM 710 C C . SER A 1 101 ? -22.57117 -15.25536 -16.49783 1.000 116.78474 2637 SER A C 1
ATOM 711 O O . SER A 1 101 ? -23.72538 -15.09818 -16.91181 1.000 113.45914 2637 SER A O 1
ATOM 714 N N . HIS A 1 102 ? -21.53951 -14.51734 -16.90811 1.000 87.50430 2638 HIS A N 1
ATOM 715 C CA . HIS A 1 102 ? -21.66890 -13.37206 -17.79719 1.000 77.41646 2638 HIS A CA 1
ATOM 716 C C . HIS A 1 102 ? -22.58234 -12.29521 -17.21119 1.000 60.17199 2638 HIS A C 1
ATOM 717 O O . HIS A 1 102 ? -22.85270 -11.29275 -17.88061 1.000 59.12002 2638 HIS A O 1
ATOM 724 N N . ILE A 1 103 ? -23.07659 -12.48023 -15.98055 1.000 47.16815 2639 ILE A N 1
ATOM 725 C CA . ILE A 1 103 ? -23.75587 -11.38261 -15.29264 1.000 36.50017 2639 ILE A CA 1
ATOM 726 C C . ILE A 1 103 ? -22.70929 -10.35193 -14.90967 1.000 35.81688 2639 ILE A C 1
ATOM 727 O O . ILE A 1 103 ? -21.64177 -10.70120 -14.39355 1.000 38.36512 2639 ILE A O 1
ATOM 732 N N . LYS A 1 104 ? -23.00098 -9.07850 -15.17831 1.000 33.08308 2640 LYS A N 1
ATOM 733 C CA . LYS A 1 104 ? -22.09035 -7.98591 -14.83918 1.000 32.60362 2640 LYS A CA 1
ATOM 734 C C . LYS A 1 104 ? -22.85055 -6.86677 -14.14838 1.000 28.48515 2640 LYS A C 1
ATOM 735 O O . LYS A 1 104 ? -24.08076 -6.86445 -14.10342 1.000 26.27533 2640 LYS A O 1
ATOM 741 N N . ILE A 1 105 ? -22.08388 -5.93243 -13.56643 1.000 28.03729 2641 ILE A N 1
ATOM 742 C CA . ILE A 1 105 ? -22.65865 -4.74451 -12.94106 1.000 30.92591 2641 ILE A CA 1
ATOM 743 C C . ILE A 1 105 ? -23.55414 -4.03323 -13.94424 1.000 23.99436 2641 ILE A C 1
ATOM 744 O O . ILE A 1 105 ? -23.18838 -3.86124 -15.11055 1.000 27.15836 2641 ILE A O 1
ATOM 749 N N . GLY A 1 106 ? -24.75675 -3.65691 -13.50156 1.000 28.86300 2642 GLY A N 1
ATOM 750 C CA . GLY A 1 106 ? -25.66400 -2.94209 -14.37945 1.000 26.11848 2642 GLY A CA 1
ATOM 751 C C . GLY A 1 106 ? -26.64055 -3.82616 -15.12551 1.000 27.14897 2642 GLY A C 1
ATOM 752 O O . GLY A 1 106 ? -27.60148 -3.30062 -15.71442 1.000 28.52372 2642 GLY A O 1
ATOM 753 N N . ASP A 1 107 ? -26.43231 -5.15264 -15.13858 1.000 23.04393 2643 ASP A N 1
ATOM 754 C CA . ASP A 1 107 ? -27.31879 -6.01201 -15.91708 1.000 25.27273 2643 ASP A CA 1
ATOM 755 C C . ASP A 1 107 ? -28.66824 -6.14789 -15.22920 1.000 22.54190 2643 ASP A C 1
ATOM 756 O O . ASP A 1 107 ? -28.77211 -6.04312 -13.98995 1.000 26.90875 2643 ASP A O 1
ATOM 761 N N . LYS A 1 108 ? -29.69774 -6.43157 -16.04303 1.000 24.01389 2644 LYS A N 1
ATOM 762 C CA . LYS A 1 108 ? -31.01998 -6.76152 -15.53654 1.000 27.93326 2644 LYS A CA 1
ATOM 763 C C . LYS A 1 108 ? -31.06162 -8.24865 -15.22978 1.000 24.81408 2644 LYS A C 1
ATOM 764 O O . LYS A 1 108 ? -30.75061 -9.08090 -16.08937 1.000 27.34999 2644 LYS A O 1
ATOM 770 N N . VAL A 1 109 ? -31.48245 -8.58119 -14.01049 1.000 23.21844 2645 VAL A N 1
ATOM 771 C CA . VAL A 1 109 ? -31.52790 -9.97903 -13.61845 1.000 20.14696 2645 VAL A CA 1
ATOM 772 C C . VAL A 1 109 ? -32.87473 -10.31102 -12.99520 1.000 25.60845 2645 VAL A C 1
ATOM 773 O O . VAL A 1 109 ? -33.62387 -9.43951 -12.56331 1.000 21.44832 2645 VAL A O 1
ATOM 777 N N . ARG A 1 110 ? -33.14847 -11.61266 -12.92096 1.000 19.79453 2646 ARG A N 1
ATOM 778 C CA . ARG A 1 110 ? -34.31604 -12.10809 -12.20213 1.000 20.40664 2646 ARG A CA 1
ATOM 779 C C . ARG A 1 110 ? -33.92983 -13.36790 -11.43764 1.000 25.18633 2646 ARG A C 1
ATOM 780 O O . ARG A 1 110 ? -32.90798 -13.99248 -11.71869 1.000 24.10332 2646 ARG A O 1
ATOM 788 N N . VAL A 1 111 ? -34.77510 -13.74146 -10.48004 1.000 20.53251 2647 VAL A N 1
ATOM 789 C CA . VAL A 1 111 ? -34.63611 -15.06030 -9.85153 1.000 23.00199 2647 VAL A CA 1
ATOM 790 C C . VAL A 1 111 ? -35.08932 -16.14496 -10.82081 1.000 24.46035 2647 VAL A C 1
ATOM 791 O O . VAL A 1 111 ? -36.11196 -16.00934 -11.52056 1.000 27.51424 2647 VAL A O 1
ATOM 795 N N . LYS A 1 112 ? -34.32695 -17.24256 -10.87934 1.000 20.34124 2648 LYS A N 1
ATOM 796 C CA . LYS A 1 112 ? -34.67390 -18.33519 -11.77236 1.000 26.93629 2648 LYS A CA 1
ATOM 797 C C . LYS A 1 112 ? -36.02705 -18.94100 -11.43762 1.000 30.30393 2648 LYS A C 1
ATOM 798 O O . LYS A 1 112 ? -36.40670 -19.05814 -10.27355 1.000 25.91345 2648 LYS A O 1
ATOM 804 N N . ALA A 1 113 ? -36.76716 -19.34289 -12.48669 1.000 33.86392 2649 ALA A N 1
ATOM 805 C CA . ALA A 1 113 ? -38.07222 -19.94394 -12.24942 1.000 30.16159 2649 ALA A CA 1
ATOM 806 C C . ALA A 1 113 ? -37.95251 -21.20349 -11.39721 1.000 33.43836 2649 ALA A C 1
ATOM 807 O O . ALA A 1 113 ? -38.88337 -21.55313 -10.65669 1.000 36.34914 2649 ALA A O 1
ATOM 809 N N . SER A 1 114 ? -36.82700 -21.90255 -11.50727 1.000 29.40049 2650 SER A N 1
ATOM 810 C CA . SER A 1 114 ? -36.61324 -23.16352 -10.80224 1.000 30.89145 2650 SER A CA 1
ATOM 811 C C . SER A 1 114 ? -36.41077 -22.97483 -9.29826 1.000 33.50027 2650 SER A C 1
ATOM 812 O O . SER A 1 114 ? -36.42232 -23.95864 -8.55630 1.000 38.49986 2650 SER A O 1
ATOM 815 N N . VAL A 1 115 ? -36.21513 -21.74912 -8.83131 1.000 28.33491 2651 VAL A N 1
ATOM 816 C CA . VAL A 1 115 ? -35.94315 -21.48791 -7.42007 1.000 28.00735 2651 VAL A CA 1
ATOM 817 C C . VAL A 1 115 ? -37.26819 -21.35868 -6.69093 1.000 27.56297 2651 VAL A C 1
ATOM 818 O O . VAL A 1 115 ? -38.07901 -20.48983 -7.02503 1.000 39.04470 2651 VAL A O 1
ATOM 822 N N . THR A 1 116 ? -37.50311 -22.20583 -5.67514 1.000 28.31624 2652 THR A N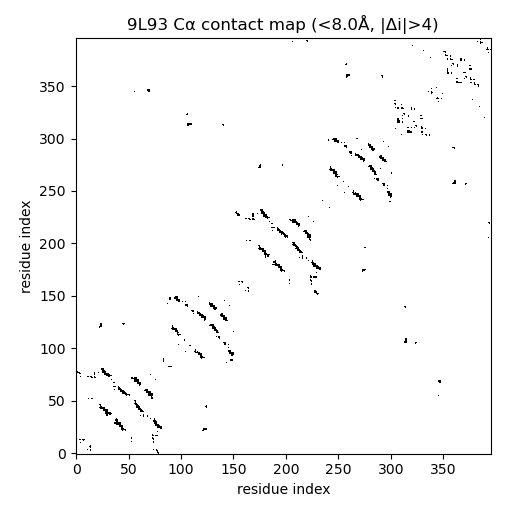 1
ATOM 823 C CA . THR A 1 116 ? -38.72816 -21.98744 -4.90993 1.000 28.70363 2652 THR A CA 1
ATOM 824 C C . THR A 1 116 ? -38.56218 -20.87181 -3.88419 1.000 33.76068 2652 THR A C 1
ATOM 825 O O . THR A 1 116 ? -39.38802 -19.94783 -3.81253 1.000 30.30410 2652 THR A O 1
ATOM 829 N N . THR A 1 117 ? -37.52568 -20.94830 -3.05029 1.000 25.28009 2653 THR A N 1
ATOM 830 C CA . THR A 1 117 ? -37.26108 -19.86002 -2.10795 1.000 26.42601 2653 THR A CA 1
ATOM 831 C C . THR A 1 117 ? -35.80629 -19.46509 -2.27063 1.000 24.43413 2653 THR A C 1
ATOM 832 O O . THR A 1 117 ? -34.91711 -20.31852 -2.07288 1.000 26.86201 2653 THR A O 1
ATOM 836 N N . PRO A 1 118 ? -35.51887 -18.19897 -2.58682 1.000 24.76108 2654 PRO A N 1
ATOM 837 C CA . PRO A 1 118 ? -34.13741 -17.77491 -2.79655 1.000 22.68840 2654 PRO A CA 1
ATOM 838 C C . PRO A 1 118 ? -33.36097 -17.90345 -1.49684 1.000 20.87846 2654 PRO A C 1
ATOM 839 O O . PRO A 1 118 ? -33.93994 -17.88205 -0.41616 1.000 22.19721 2654 PRO A O 1
ATOM 843 N N . LYS A 1 119 ? -32.04201 -18.05198 -1.63740 1.000 17.31204 2655 LYS A N 1
ATOM 844 C CA . LYS A 1 119 ? -31.15853 -18.31911 -0.49186 1.000 20.81817 2655 LYS A CA 1
ATOM 845 C C . LYS A 1 119 ? -31.40152 -17.35611 0.66775 1.000 19.97116 2655 LYS A C 1
ATOM 846 O O . LYS A 1 119 ? -31.43704 -17.77557 1.83346 1.000 20.73897 2655 LYS A O 1
ATOM 852 N N . TYR A 1 120 ? -31.47623 -16.04468 0.36831 1.000 22.02459 2656 TYR A N 1
ATOM 853 C CA . TYR A 1 120 ? -31.64056 -15.05737 1.42863 1.000 21.49422 2656 TYR A CA 1
ATOM 854 C C . TYR A 1 120 ? -33.08454 -14.59652 1.56321 1.000 23.01332 2656 TYR A C 1
ATOM 855 O O . TYR A 1 120 ? -33.33280 -13.49654 2.08970 1.000 19.69660 2656 TYR A O 1
ATOM 864 N N . LYS A 1 121 ? -34.03467 -15.38083 1.02780 1.000 18.81368 2657 LYS A N 1
ATOM 865 C CA . LYS A 1 121 ? -35.48301 -15.20535 1.18434 1.000 20.15623 2657 LYS A CA 1
ATOM 866 C C . LYS A 1 121 ? -36.00757 -14.21367 0.14399 1.000 21.88452 2657 LYS A C 1
ATOM 867 O O . LYS A 1 121 ? -35.23946 -13.44778 -0.45050 1.000 21.15197 2657 LYS A O 1
ATOM 873 N N . TRP A 1 122 ? -37.31417 -14.24029 -0.11525 1.000 20.02457 2658 TRP A N 1
ATOM 874 C CA . TRP A 1 122 ? -37.89633 -13.38698 -1.16424 1.000 19.99101 2658 TRP A CA 1
ATOM 875 C C . TRP A 1 122 ? -37.90581 -11.90718 -0.76286 1.000 20.76324 2658 TRP A C 1
ATOM 876 O O . TRP A 1 122 ? -37.71687 -11.02084 -1.61683 1.000 19.04525 2658 TRP A O 1
ATOM 887 N N . GLY A 1 123 ? -38.18302 -11.59690 0.50415 1.000 21.31051 2659 GLY A N 1
ATOM 888 C CA . GLY A 1 123 ? -38.52717 -10.19802 0.79551 1.000 21.88357 2659 GLY A CA 1
ATOM 889 C C . GLY A 1 123 ? -39.77225 -9.78463 0.00805 1.000 23.52563 2659 GLY A C 1
ATOM 890 O O . GLY A 1 123 ? -40.81739 -10.43521 0.07711 1.000 21.48390 2659 GLY A O 1
ATOM 891 N N . SER A 1 124 ? -39.69931 -8.65289 -0.71414 1.000 22.13260 2660 SER A N 1
ATOM 892 C CA . SER A 1 124 ? -40.80738 -8.18873 -1.53551 1.000 19.80688 2660 SER A CA 1
ATOM 893 C C . SER A 1 124 ? -40.64798 -8.57174 -2.99896 1.000 22.78186 2660 SER A C 1
ATOM 894 O O . SER A 1 124 ? -41.47361 -8.17701 -3.82174 1.000 25.08359 2660 SER A O 1
ATOM 897 N N . VAL A 1 125 ? -39.62678 -9.35657 -3.33820 1.000 21.99651 2661 VAL A N 1
ATOM 898 C CA . VAL A 1 125 ? -39.34572 -9.77625 -4.70890 1.000 20.73780 2661 VAL A CA 1
ATOM 899 C C . VAL A 1 125 ? -40.16505 -11.01445 -5.06186 1.000 20.78801 2661 VAL A C 1
ATOM 900 O O . VAL A 1 125 ? -40.58091 -11.77187 -4.17666 1.000 20.47796 2661 VAL A O 1
ATOM 904 N N . THR A 1 126 ? -40.43781 -11.19962 -6.36045 1.000 24.32421 2662 THR A N 1
ATOM 905 C CA . THR A 1 126 ? -41.16388 -12.35393 -6.90186 1.000 23.08378 2662 THR A CA 1
ATOM 906 C C . THR A 1 126 ? -40.44655 -12.82653 -8.15516 1.000 23.35261 2662 THR A C 1
ATOM 907 O O . THR A 1 126 ? -39.46960 -12.21684 -8.60905 1.000 21.94339 2662 THR A O 1
ATOM 911 N N . HIS A 1 127 ? -40.93603 -13.93407 -8.70328 1.000 23.60308 2663 HIS A N 1
ATOM 912 C CA . HIS A 1 127 ? -40.39289 -14.45609 -9.95035 1.000 26.88509 2663 HIS A CA 1
ATOM 913 C C . HIS A 1 127 ? -40.57856 -13.49329 -11.11434 1.000 27.38830 2663 HIS A C 1
ATOM 914 O O . HIS A 1 127 ? -39.88716 -13.63158 -12.12097 1.000 28.70053 2663 HIS A O 1
ATOM 921 N N . GLN A 1 128 ? -41.51157 -12.55280 -11.01930 1.000 25.35803 2664 GLN A N 1
ATOM 922 C CA . GLN A 1 128 ? -41.75414 -11.58754 -12.08527 1.000 22.65091 2664 GLN A CA 1
ATOM 923 C C . GLN A 1 128 ? -40.94777 -10.28323 -11.93328 1.000 23.44234 2664 GLN A C 1
ATOM 924 O O . GLN A 1 128 ? -40.99133 -9.44466 -12.84379 1.000 27.11970 2664 GLN A O 1
ATOM 930 N N . SER A 1 129 ? -40.21975 -10.12128 -10.83652 1.000 24.98046 2665 SER A N 1
ATOM 931 C CA . SER A 1 129 ? -39.40794 -8.94061 -10.57929 1.000 22.70636 2665 SER A CA 1
ATOM 932 C C . SER A 1 129 ? -38.19400 -8.92192 -11.49383 1.000 27.50252 2665 SER A C 1
ATOM 933 O O . SER A 1 129 ? -37.58267 -9.95937 -11.75846 1.000 23.62232 2665 SER A O 1
ATOM 936 N N . VAL A 1 130 ? -37.80753 -7.73039 -11.91602 1.000 20.48444 2666 VAL A N 1
ATOM 937 C CA . VAL A 1 130 ? -36.57250 -7.55078 -12.68185 1.000 20.85950 2666 VAL A CA 1
ATOM 938 C C . VAL A 1 130 ? -35.75302 -6.49480 -11.95959 1.000 25.62546 2666 VAL A C 1
ATOM 939 O O . VAL A 1 130 ? -36.26391 -5.41335 -11.66373 1.000 22.88354 2666 VAL A O 1
ATOM 943 N N . GLY A 1 131 ? -34.49748 -6.78858 -11.68751 1.000 20.96224 2667 GLY A N 1
ATOM 944 C CA . GLY A 1 131 ? -33.66795 -5.88055 -10.90950 1.000 22.61206 2667 GLY A CA 1
ATOM 945 C C . GLY A 1 131 ? -32.34394 -5.60726 -11.59766 1.000 28.47677 2667 GLY A C 1
ATOM 946 O O . GLY A 1 131 ? -31.98273 -6.24177 -12.59088 1.000 23.65491 2667 GLY A O 1
ATOM 947 N N . VAL A 1 132 ? -31.61996 -4.64507 -11.05138 1.000 18.31519 2668 VAL A N 1
ATOM 948 C CA . VAL A 1 132 ? -30.37551 -4.18284 -11.65213 1.000 18.46043 2668 VAL A CA 1
ATOM 949 C C . VAL A 1 132 ? -29.25368 -4.58624 -10.71486 1.000 22.42050 2668 VAL A C 1
ATOM 950 O O . VAL A 1 132 ? -29.32196 -4.30216 -9.51350 1.000 20.80887 2668 VAL A O 1
ATOM 954 N N . VAL A 1 133 ? -28.20667 -5.21636 -11.25837 1.000 20.17668 2669 VAL A N 1
ATOM 955 C CA . VAL A 1 133 ? -27.08698 -5.65753 -10.40589 1.000 22.91529 2669 VAL A CA 1
ATOM 956 C C . VAL A 1 133 ? -26.29335 -4.43841 -9.94518 1.000 21.08069 2669 VAL A C 1
ATOM 957 O O . VAL A 1 133 ? -25.85498 -3.61023 -10.75644 1.000 21.72468 2669 VAL A O 1
ATOM 961 N N . LYS A 1 134 ? -26.11939 -4.31016 -8.61369 1.000 21.53860 2670 LYS A N 1
ATOM 962 C CA . LYS A 1 134 ? -25.41439 -3.16474 -8.04150 1.000 21.23065 2670 LYS A CA 1
ATOM 963 C C . LYS A 1 134 ? -23.98939 -3.50288 -7.63742 1.000 21.25429 2670 LYS A C 1
ATOM 964 O O . LYS A 1 134 ? -23.10921 -2.63351 -7.73144 1.000 23.41845 2670 LYS A O 1
ATOM 970 N N . ALA A 1 135 ? -23.75491 -4.73010 -7.17817 1.000 21.18525 2671 ALA A N 1
ATOM 971 C CA . ALA A 1 135 ? -22.44715 -5.08127 -6.65338 1.000 21.77858 2671 ALA A CA 1
ATOM 972 C C . ALA A 1 135 ? -22.28548 -6.58535 -6.62720 1.000 21.25149 2671 ALA A C 1
ATOM 973 O O . ALA A 1 135 ? -23.26877 -7.33388 -6.52295 1.000 21.66947 2671 ALA A O 1
ATOM 975 N N . PHE A 1 136 ? -21.02484 -7.01652 -6.71798 1.000 20.72736 2672 PHE A N 1
ATOM 976 C CA . PHE A 1 136 ? -20.68271 -8.40287 -6.41430 1.000 24.13364 2672 PHE A CA 1
ATOM 977 C C . PHE A 1 136 ? -20.24438 -8.48257 -4.95677 1.000 23.14220 2672 PHE A C 1
ATOM 978 O O . PHE A 1 136 ? -19.30162 -7.80268 -4.56160 1.000 27.51846 2672 PHE A O 1
ATOM 986 N N . SER A 1 137 ? -20.92252 -9.33094 -4.18164 1.000 26.10750 2673 SER A N 1
ATOM 987 C CA . SER A 1 137 ? -20.61174 -9.50140 -2.76422 1.000 34.96433 2673 SER A CA 1
ATOM 988 C C . SER A 1 137 ? -19.18436 -9.98030 -2.52091 1.000 35.42887 2673 SER A C 1
ATOM 989 O O . SER A 1 137 ? -18.53162 -10.61440 -3.36002 1.000 28.92428 2673 SER A O 1
ATOM 992 N N . ALA A 1 138 ? -18.68593 -9.68670 -1.31784 1.000 32.08793 2674 ALA A N 1
ATOM 993 C CA . ALA A 1 138 ? -17.30201 -10.00290 -1.05016 1.000 28.41458 2674 ALA A CA 1
ATOM 994 C C . ALA A 1 138 ? -17.02976 -11.50411 -1.09798 1.000 32.28718 2674 ALA A C 1
ATOM 995 O O . ALA A 1 138 ? -15.89499 -11.90979 -1.35752 1.000 33.63448 2674 ALA A O 1
ATOM 997 N N . ASN A 1 139 ? -18.03957 -12.33360 -0.85669 1.000 29.75400 2675 ASN A N 1
ATOM 998 C CA . ASN A 1 139 ? -17.77482 -13.76745 -0.76946 1.000 35.72046 2675 ASN A CA 1
ATOM 999 C C . ASN A 1 139 ? -17.64464 -14.43279 -2.13328 1.000 33.92880 2675 ASN A C 1
ATOM 1000 O O . ASN A 1 139 ? -17.36268 -15.64195 -2.19559 1.000 32.39828 2675 ASN A O 1
ATOM 1005 N N . GLY A 1 140 ? -17.85076 -13.68513 -3.21491 1.000 32.34916 2676 GLY A N 1
ATOM 1006 C CA . GLY A 1 140 ? -17.67896 -14.21063 -4.54856 1.000 32.87103 2676 GLY A CA 1
ATOM 1007 C C . GLY A 1 140 ? -18.81750 -15.08818 -5.02553 1.000 37.84600 2676 GLY A C 1
ATOM 1008 O O . GLY A 1 140 ? -18.73219 -15.64487 -6.12850 1.000 36.53166 2676 GLY A O 1
ATOM 1009 N N . LYS A 1 141 ? -19.87305 -15.24021 -4.22517 1.000 31.08371 2677 LYS A N 1
ATOM 1010 C CA . LYS A 1 141 ? -20.98521 -16.11809 -4.55348 1.000 33.27696 2677 LYS A CA 1
ATOM 1011 C C . LYS A 1 141 ? -22.29255 -15.38109 -4.74788 1.000 27.10827 2677 LYS A C 1
ATOM 1012 O O . LYS A 1 141 ? -23.19937 -15.93531 -5.37929 1.000 27.53192 2677 LYS A O 1
ATOM 1018 N N . ASP A 1 142 ? -22.41622 -14.14871 -4.22991 1.000 26.18315 2678 ASP A N 1
ATOM 1019 C CA . ASP A 1 142 ? -23.67019 -13.43013 -4.15844 1.000 25.76081 2678 ASP A CA 1
ATOM 1020 C C . ASP A 1 142 ? -23.58760 -12.12264 -4.95009 1.000 22.62245 2678 ASP A C 1
ATOM 1021 O O . ASP A 1 142 ? -22.49900 -11.61028 -5.23397 1.000 24.86981 2678 ASP A O 1
ATOM 1026 N N . ILE A 1 143 ? -24.75348 -11.57256 -5.29762 1.000 19.59855 2679 ILE A N 1
ATOM 1027 C CA . ILE A 1 143 ? -24.81750 -10.22428 -5.85757 1.000 19.94734 2679 ILE A CA 1
ATOM 1028 C C . ILE A 1 143 ? -25.80937 -9.40814 -5.05570 1.000 20.53403 2679 ILE A C 1
ATOM 1029 O O . ILE A 1 143 ? -26.74889 -9.94667 -4.44991 1.000 22.34685 2679 ILE A O 1
ATOM 1034 N N . ILE A 1 144 ? -25.59250 -8.09271 -5.04805 1.000 17.91206 2680 ILE A N 1
ATOM 1035 C CA . ILE A 1 144 ? -26.56023 -7.15101 -4.50228 1.000 18.27118 2680 ILE A CA 1
ATOM 1036 C C . ILE A 1 144 ? -27.31822 -6.56140 -5.67454 1.000 19.05759 2680 ILE A C 1
ATOM 1037 O O . ILE A 1 144 ? -26.70417 -6.08921 -6.63284 1.000 19.23092 2680 ILE A O 1
ATOM 1042 N N . VAL A 1 145 ? -28.64239 -6.63732 -5.62183 1.000 16.91570 2681 VAL A N 1
ATOM 1043 C CA . VAL A 1 145 ? -29.53495 -6.23500 -6.70562 1.000 18.18341 2681 VAL A CA 1
ATOM 1044 C C . VAL A 1 145 ? -30.53254 -5.21266 -6.17535 1.000 21.02141 2681 VAL A C 1
ATOM 1045 O O . VAL A 1 145 ? -31.06219 -5.37120 -5.06905 1.000 19.33790 2681 VAL A O 1
ATOM 1049 N N . ASP A 1 146 ? -30.77577 -4.14676 -6.95339 1.000 17.77753 2682 ASP A N 1
ATOM 1050 C CA . ASP A 1 146 ? -31.86288 -3.22534 -6.65667 1.000 17.47883 2682 ASP A CA 1
ATOM 1051 C C . ASP A 1 146 ? -33.06310 -3.64725 -7.49700 1.000 24.83488 2682 ASP A C 1
ATOM 1052 O O . ASP A 1 146 ? -33.03990 -3.53032 -8.73023 1.000 22.31790 2682 ASP A O 1
ATOM 1057 N N . PHE A 1 147 ? -34.12773 -4.07148 -6.82924 1.000 21.27879 2683 PHE A N 1
ATOM 1058 C CA . PHE A 1 147 ? -35.38886 -4.30649 -7.52216 1.000 19.86787 2683 PHE A CA 1
ATOM 1059 C C . PHE A 1 147 ? -36.34467 -3.17723 -7.23304 1.000 21.77052 2683 PHE A C 1
ATOM 1060 O O . PHE A 1 147 ? -36.27153 -2.53819 -6.17746 1.000 22.91791 2683 PHE A O 1
ATOM 1068 N N . PRO A 1 148 ? -37.27268 -2.91003 -8.12947 1.000 20.75635 2684 PRO A N 1
ATOM 1069 C CA . PRO A 1 148 ? -38.27872 -1.88681 -7.84231 1.000 22.26344 2684 PRO A CA 1
ATOM 1070 C C . PRO A 1 148 ? -38.98158 -2.08041 -6.52312 1.000 25.39821 2684 PRO A C 1
ATOM 1071 O O . PRO A 1 148 ? -39.38737 -1.10986 -5.88219 1.000 26.28857 2684 PRO A O 1
ATOM 1075 N N . GLN A 1 149 ? -39.14890 -3.32784 -6.11971 1.000 26.90019 2685 GLN A N 1
ATOM 1076 C CA . GLN A 1 149 ? -39.86186 -3.67060 -4.90460 1.000 29.19396 2685 GLN A CA 1
ATOM 1077 C C . GLN A 1 149 ? -38.96096 -3.76087 -3.66756 1.000 23.43305 2685 GLN A C 1
ATOM 1078 O O . GLN A 1 149 ? -39.48804 -3.77442 -2.54848 1.000 24.28702 2685 GLN A O 1
ATOM 1084 N N . GLN A 1 150 ? -37.63664 -3.76861 -3.82853 1.000 20.01666 2686 GLN A N 1
ATOM 1085 C CA . GLN A 1 150 ? -36.72353 -3.89203 -2.68824 1.000 18.57930 2686 GLN A CA 1
ATOM 1086 C C . GLN A 1 150 ? -35.30016 -3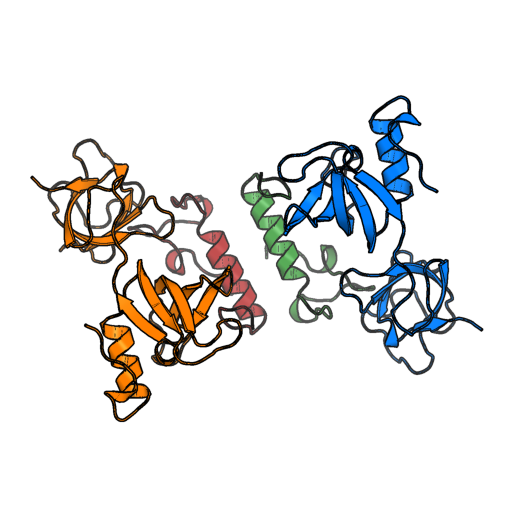.53977 -3.10994 1.000 19.32446 2686 GLN A C 1
ATOM 1087 O O . GLN A 1 150 ? -34.75144 -4.20785 -3.99971 1.000 21.65818 2686 GLN A O 1
ATOM 1093 N N . SER A 1 151 ? -34.73902 -2.44958 -2.56862 1.000 20.12550 2687 SER A N 1
ATOM 1094 C CA . SER A 1 151 ? -33.36131 -2.09779 -2.83739 1.000 20.25917 2687 SER A CA 1
ATOM 1095 C C . SER A 1 151 ? -32.45336 -2.94552 -1.95765 1.000 27.09466 2687 SER A C 1
ATOM 1096 O O . SER A 1 151 ? -32.86886 -3.41642 -0.90190 1.000 22.14707 2687 SER A O 1
ATOM 1099 N N . HIS A 1 152 ? -31.19997 -3.11227 -2.39557 1.000 19.58036 2688 HIS A N 1
ATOM 1100 C CA . HIS A 1 152 ? -30.18196 -3.85429 -1.63460 1.000 20.14205 2688 HIS A CA 1
ATOM 1101 C C . HIS A 1 152 ? -30.65850 -5.27399 -1.28475 1.000 19.53402 2688 HIS A C 1
ATOM 1102 O O . HIS A 1 152 ? -30.57170 -5.71238 -0.13027 1.000 21.04060 2688 HIS A O 1
ATOM 1109 N N . TRP A 1 153 ? -31.13074 -5.99618 -2.30415 1.000 18.38790 2689 TRP A N 1
ATOM 1110 C CA . TRP A 1 153 ? -31.60268 -7.37670 -2.20244 1.000 16.82045 2689 TRP A CA 1
ATOM 1111 C C . TRP A 1 153 ? -30.40971 -8.28708 -2.51279 1.000 19.06768 2689 TRP A C 1
ATOM 1112 O O . TRP A 1 153 ? -29.69840 -8.05974 -3.49366 1.000 21.41189 2689 TRP A O 1
ATOM 1123 N N . THR A 1 154 ? -30.15771 -9.30751 -1.67563 1.000 17.93120 2690 THR A N 1
ATOM 1124 C CA . THR A 1 154 ? -28.99318 -10.14948 -1.86287 1.000 14.99132 2690 THR A CA 1
ATOM 1125 C C . THR A 1 154 ? -29.41864 -11.46208 -2.52994 1.000 20.14663 2690 THR A C 1
ATOM 1126 O O . THR A 1 154 ? -30.35431 -12.13481 -2.07062 1.000 19.44564 2690 THR A O 1
ATOM 1130 N N . GLY A 1 155 ? -28.75803 -11.80221 -3.62470 1.000 19.66634 2691 GLY A N 1
ATOM 1131 C CA . GLY A 1 155 ? -29.05493 -13.02322 -4.36078 1.000 21.58042 2691 GLY A CA 1
ATOM 1132 C C . GLY A 1 155 ? -27.83652 -13.92011 -4.43238 1.000 27.30106 2691 GLY A C 1
ATOM 1133 O O . GLY A 1 155 ? -26.71542 -13.44453 -4.51871 1.000 26.09652 2691 GLY A O 1
ATOM 1134 N N . LEU A 1 156 ? -28.07220 -15.22540 -4.40395 1.000 23.37892 2692 LEU A N 1
ATOM 1135 C CA . LEU A 1 156 ? -27.03567 -16.17722 -4.72483 1.000 24.03292 2692 LEU A CA 1
ATOM 1136 C C . LEU A 1 156 ? -26.92205 -16.20838 -6.23674 1.000 24.38452 2692 LEU A C 1
ATOM 1137 O O . LEU A 1 156 ? -27.92846 -16.41351 -6.90389 1.000 23.30597 2692 LEU A O 1
ATOM 1142 N N . LEU A 1 157 ? -25.71486 -15.99391 -6.76490 1.000 25.06155 2693 LEU A N 1
ATOM 1143 C CA . LEU A 1 157 ? -25.52991 -15.86738 -8.20141 1.000 30.74145 2693 LEU A CA 1
ATOM 1144 C C . LEU A 1 157 ? -26.09842 -17.06729 -8.95189 1.000 28.29001 2693 LEU A C 1
ATOM 1145 O O . LEU A 1 157 ? -26.73640 -16.91176 -10.00712 1.000 31.94064 2693 LEU A O 1
ATOM 1150 N N . SER A 1 158 ? -25.87292 -18.28636 -8.43298 1.000 28.77073 2694 SER A N 1
ATOM 1151 C CA . SER A 1 158 ? -26.33343 -19.47991 -9.11786 1.000 27.19732 2694 SER A CA 1
ATOM 1152 C C . SER A 1 158 ? -27.86168 -19.57229 -9.18722 1.000 32.38413 2694 SER A C 1
ATOM 1153 O O . SER A 1 158 ? -28.37948 -20.41061 -9.93621 1.000 33.22375 2694 SER A O 1
ATOM 1156 N N . GLU A 1 159 ? -28.58298 -18.72523 -8.44228 1.000 27.62009 2695 GLU A N 1
ATOM 1157 C CA . GLU A 1 159 ? -30.03772 -18.66145 -8.46069 1.000 28.84644 2695 GLU A CA 1
ATOM 1158 C C . GLU A 1 159 ? -30.56557 -17.56166 -9.34628 1.000 29.04077 2695 GLU A C 1
ATOM 1159 O O . GLU A 1 159 ? -31.78906 -17.44198 -9.46103 1.000 26.95137 2695 GLU A O 1
ATOM 1165 N N . MET A 1 160 ? -29.68861 -16.74442 -9.94376 1.000 24.41906 2696 MET A N 1
ATOM 1166 C CA . MET A 1 160 ? -30.10553 -15.57558 -10.71042 1.000 24.75932 2696 MET A CA 1
ATOM 1167 C C . MET A 1 160 ? -29.77249 -15.77812 -12.18112 1.000 26.42440 2696 MET A C 1
ATOM 1168 O O . MET A 1 160 ? -28.86350 -16.53036 -12.54120 1.000 28.41114 2696 MET A O 1
ATOM 1173 N N . GLU A 1 161 ? -30.49999 -15.07346 -13.04443 1.000 23.53962 2697 GLU A N 1
ATOM 1174 C CA . GLU A 1 161 ? -30.17781 -15.15427 -14.45643 1.000 25.05437 2697 GLU A CA 1
ATOM 1175 C C . GLU A 1 161 ? -30.48795 -13.82923 -15.11870 1.000 27.74077 2697 GLU A C 1
ATOM 1176 O O . GLU A 1 161 ? -31.32898 -13.06724 -14.64333 1.000 25.25877 2697 GLU A O 1
ATOM 1182 N N . LEU A 1 162 ? -29.78229 -13.58857 -16.21339 1.000 30.22772 2698 LEU A N 1
ATOM 1183 C CA . LEU A 1 162 ? -29.98050 -12.41657 -17.04306 1.000 26.11018 2698 LEU A CA 1
ATOM 1184 C C . LEU A 1 162 ? -31.38239 -12.42334 -17.61829 1.000 35.53322 2698 LEU A C 1
ATOM 1185 O O . LEU A 1 162 ? -31.90220 -13.47605 -18.00836 1.000 33.17135 2698 LEU A O 1
ATOM 1190 N N . VAL A 1 163 ? -31.98386 -11.24216 -17.71310 1.000 35.96055 2699 VAL A N 1
ATOM 1191 C CA . VAL A 1 163 ? -33.31825 -11.14982 -18.29556 1.000 39.03581 2699 VAL A CA 1
ATOM 1192 C C . VAL A 1 163 ? -33.14807 -11.04357 -19.79972 1.000 50.33469 2699 VAL A C 1
ATOM 1193 O O . VAL A 1 163 ? -32.49728 -10.10864 -20.30090 1.000 46.17445 2699 VAL A O 1
ATOM 1197 N N . PRO A 1 164 ? -33.69956 -11.99844 -20.54654 1.000 57.84683 2700 PRO A N 1
ATOM 1198 C CA . PRO A 1 164 ? -33.71906 -12.03431 -22.01408 1.000 65.15354 2700 PRO A CA 1
ATOM 1199 C C . PRO A 1 164 ? -34.40110 -10.79263 -22.61389 1.000 72.33463 2700 PRO A C 1
ATOM 1200 O O . PRO A 1 164 ? -34.13799 -10.43606 -23.76344 1.000 79.69169 2700 PRO A O 1
ATOM 1205 N N . THR B 1 14 ? 15.40810 -34.53239 24.46408 1.000 70.40306 2550 THR B N 1
ATOM 1206 C CA . THR B 1 14 ? 15.05527 -34.64284 25.87027 1.000 70.66684 2550 THR B CA 1
ATOM 1207 C C . THR B 1 14 ? 13.62034 -35.17338 26.04909 1.000 65.12775 2550 THR B C 1
ATOM 1208 O O . THR B 1 14 ? 13.30947 -35.74227 27.10121 1.000 68.85685 2550 THR B O 1
ATOM 1212 N N . TYR B 1 15 ? 12.75568 -35.02507 25.03515 1.000 56.91598 2551 TYR B N 1
ATOM 1213 C CA . TYR B 1 15 ? 11.36056 -35.43841 25.14303 1.000 44.73270 2551 TYR B CA 1
ATOM 1214 C C . TYR B 1 15 ? 11.04699 -36.58646 24.18680 1.000 55.09341 2551 TYR B C 1
ATOM 1215 O O . TYR B 1 15 ? 11.55392 -36.62611 23.06324 1.000 51.37087 2551 TYR B O 1
ATOM 1224 N N . LYS B 1 16 ? 10.16660 -37.49119 24.62011 1.000 45.11171 2552 LYS B N 1
ATOM 1225 C CA . LYS B 1 16 ? 9.81401 -38.67283 23.84755 1.000 43.90734 2552 LYS B CA 1
ATOM 1226 C C . LYS B 1 16 ? 8.82826 -38.30685 22.74209 1.000 41.15167 2552 LYS B C 1
ATOM 1227 O O . LYS B 1 16 ? 8.29351 -37.20236 22.69629 1.000 40.11196 2552 LYS B O 1
ATOM 1233 N N . LYS B 1 17 ? 8.61107 -39.25114 21.83044 1.000 36.78480 2553 LYS B N 1
ATOM 1234 C CA . LYS B 1 17 ? 7.75991 -39.05529 20.66624 1.000 39.89962 2553 LYS B CA 1
ATOM 1235 C C . LYS B 1 17 ? 6.82479 -40.25186 20.53652 1.000 38.86848 2553 LYS B C 1
ATOM 1236 O O . LYS B 1 17 ? 6.93872 -41.24066 21.27329 1.000 38.93390 2553 LYS B O 1
ATOM 1242 N N . ARG B 1 18 ? 5.88284 -40.14664 19.59530 1.000 34.91585 2554 ARG B N 1
ATOM 1243 C CA . ARG B 1 18 ? 4.86753 -41.18407 19.44083 1.000 36.44676 2554 ARG B CA 1
ATOM 1244 C C . ARG B 1 18 ? 5.48401 -42.57490 19.30603 1.000 42.23532 2554 ARG B C 1
ATOM 1245 O O . ARG B 1 18 ? 4.97835 -43.54135 19.89218 1.000 39.70477 2554 ARG B O 1
ATOM 1253 N N . ALA B 1 19 ? 6.59484 -42.69498 18.56606 1.000 32.16447 2555 ALA B N 1
ATOM 1254 C CA . ALA B 1 19 ? 7.22026 -44.00052 18.34102 1.000 39.17274 2555 ALA B CA 1
ATOM 1255 C C . ALA B 1 19 ? 7.68455 -44.68272 19.62087 1.000 44.59763 2555 ALA B C 1
ATOM 1256 O O . ALA B 1 19 ? 7.93578 -45.89280 19.60609 1.000 44.88474 2555 ALA B O 1
ATOM 1258 N N . ASP B 1 20 ? 7.85758 -43.93542 20.70549 1.000 43.06555 2556 ASP B N 1
ATOM 1259 C CA . ASP B 1 20 ? 8.24552 -44.53022 21.97473 1.000 45.25870 2556 ASP B CA 1
ATOM 1260 C C . ASP B 1 20 ? 7.08859 -45.21182 22.70383 1.000 48.95931 2556 ASP B C 1
ATOM 1261 O O . ASP B 1 20 ? 7.31204 -45.78755 23.77556 1.000 51.51544 2556 ASP B O 1
ATOM 1266 N N . PHE B 1 21 ? 5.88407 -45.21409 22.13780 1.000 44.43200 2557 PHE B N 1
ATOM 1267 C CA . PHE B 1 21 ? 4.71221 -45.76692 22.80229 1.000 49.93878 2557 PHE B CA 1
ATOM 1268 C C . PHE B 1 21 ? 4.03022 -46.78320 21.89662 1.000 53.51518 2557 PHE B C 1
ATOM 1269 O O . PHE B 1 21 ? 4.25957 -46.82983 20.68293 1.000 49.44338 2557 PHE B O 1
ATOM 1277 N N . LEU B 1 22 ? 3.21406 -47.62933 22.51517 1.000 52.37631 2558 LEU B N 1
ATOM 1278 C CA . LEU B 1 22 ? 2.47373 -48.64970 21.78929 1.000 40.93477 2558 LEU B CA 1
ATOM 1279 C C . LEU B 1 22 ? 1.06316 -48.22428 21.43363 1.000 46.14152 2558 LEU B C 1
ATOM 1280 O O . LEU B 1 22 ? 0.34936 -48.99601 20.78115 1.000 45.87186 2558 LEU B O 1
ATOM 1285 N N . SER B 1 23 ? 0.62853 -47.04925 21.87870 1.000 38.84802 2559 SER B N 1
ATOM 1286 C CA . SER B 1 23 ? -0.70812 -46.59338 21.54764 1.000 41.25386 2559 SER B CA 1
ATOM 1287 C C . SER B 1 23 ? -0.75843 -45.07353 21.50398 1.000 41.34340 2559 SER B C 1
ATOM 1288 O O . SER B 1 23 ? 0.05350 -44.37102 22.12365 1.000 34.41649 2559 SER B O 1
ATOM 1291 N N . ASN B 1 24 ? -1.75766 -44.56761 20.78021 1.000 32.74791 2560 ASN B N 1
ATOM 1292 C CA . ASN B 1 24 ? -1.97526 -43.13385 20.76857 1.000 30.50081 2560 ASN B CA 1
ATOM 1293 C C . ASN B 1 24 ? -2.33660 -42.62577 22.16574 1.000 27.61458 2560 ASN B C 1
ATOM 1294 O O . ASN B 1 24 ? -1.91157 -41.53498 22.57583 1.000 30.84947 2560 ASN B O 1
ATOM 1299 N N . ASP B 1 25 ? -3.17463 -43.36976 22.88487 1.000 33.68510 2561 ASP B N 1
ATOM 1300 C CA . ASP B 1 25 ? -3.56544 -42.95187 24.23428 1.000 37.43859 2561 ASP B CA 1
ATOM 1301 C C . ASP B 1 25 ? -2.35115 -42.82885 25.15687 1.000 30.17423 2561 ASP B C 1
ATOM 1302 O O . ASP B 1 25 ? -2.24685 -41.87002 25.93183 1.000 34.58266 2561 ASP B O 1
ATOM 1307 N N . ASP B 1 26 ? -1.42187 -43.77719 25.08408 1.000 32.81032 2562 ASP B N 1
ATOM 1308 C CA . ASP B 1 26 ? -0.24180 -43.69363 25.94217 1.000 35.08911 2562 ASP B CA 1
ATOM 1309 C C . ASP B 1 26 ? 0.58612 -42.45603 25.60587 1.000 32.61970 2562 ASP B C 1
ATOM 1310 O O . ASP B 1 26 ? 1.08689 -41.76910 26.50183 1.000 35.77012 2562 ASP B O 1
ATOM 1315 N N . TYR B 1 27 ? 0.76771 -42.16888 24.32007 1.000 31.20858 2563 TYR B N 1
ATOM 1316 C CA . TYR B 1 27 ? 1.51780 -40.97299 23.95672 1.000 35.95882 2563 TYR B CA 1
ATOM 1317 C C . TYR B 1 27 ? 0.77612 -39.70789 24.36457 1.000 32.51314 2563 TYR B C 1
ATOM 1318 O O . TYR B 1 27 ? 1.39500 -38.74895 24.85256 1.000 29.45792 2563 TYR B O 1
ATOM 1327 N N . ALA B 1 28 ? -0.55012 -39.68175 24.20053 1.000 26.39994 2564 ALA B N 1
ATOM 1328 C CA . ALA B 1 28 ? -1.29250 -38.50030 24.62899 1.000 29.44867 2564 ALA B CA 1
ATOM 1329 C C . ALA B 1 28 ? -1.06108 -38.20559 26.11243 1.000 30.70284 2564 ALA B C 1
ATOM 1330 O O . ALA B 1 28 ? -0.87651 -37.04596 26.50529 1.000 31.28314 2564 ALA B O 1
ATOM 1332 N N . VAL B 1 29 ? -1.07892 -39.23253 26.95243 1.000 31.10743 2565 VAL B N 1
ATOM 1333 C CA . VAL B 1 29 ? -0.84305 -38.99640 28.38037 1.000 31.45054 2565 VAL B CA 1
ATOM 1334 C C . VAL B 1 29 ? 0.54907 -38.42555 28.61403 1.000 33.19974 2565 VAL B C 1
ATOM 1335 O O . VAL B 1 29 ? 0.74256 -37.55015 29.46890 1.000 33.52592 2565 VAL B O 1
ATOM 1339 N N . TYR B 1 30 ? 1.54700 -38.93197 27.88879 1.000 33.69938 2566 TYR B N 1
ATOM 1340 C CA . TYR B 1 30 ? 2.90251 -38.41096 28.03661 1.000 33.38064 2566 TYR B CA 1
ATOM 1341 C C . TYR B 1 30 ? 2.94285 -36.92017 27.72320 1.000 32.11962 2566 TYR B C 1
ATOM 1342 O O . TYR B 1 30 ? 3.48637 -36.12606 28.50019 1.000 35.32265 2566 TYR B O 1
ATOM 1351 N N . VAL B 1 31 ? 2.35677 -36.51747 26.58050 1.000 28.00756 2567 VAL B N 1
ATOM 1352 C CA . VAL B 1 31 ? 2.36316 -35.09466 26.22153 1.000 26.51136 2567 VAL B CA 1
ATOM 1353 C C . VAL B 1 31 ? 1.70947 -34.27360 27.32828 1.000 27.99926 2567 VAL B C 1
ATOM 1354 O O . VAL B 1 31 ? 2.28995 -33.31016 27.83775 1.000 33.16600 2567 VAL B O 1
ATOM 1358 N N . ARG B 1 32 ? 0.51551 -34.68212 27.75501 1.000 28.82546 2568 ARG B N 1
ATOM 1359 C CA . ARG B 1 32 ? -0.20422 -33.91649 28.77305 1.000 27.88748 2568 ARG B CA 1
ATOM 1360 C C . ARG B 1 32 ? 0.62596 -33.71572 30.04144 1.000 31.98912 2568 ARG B C 1
ATOM 1361 O O . ARG B 1 32 ? 0.59160 -32.63570 30.65335 1.000 41.77883 2568 ARG B O 1
ATOM 1369 N N . GLU B 1 33 ? 1.35630 -34.74309 30.46965 1.000 31.88123 2569 GLU B N 1
ATOM 1370 C CA . GLU B 1 33 ? 2.08897 -34.63904 31.73586 1.000 35.25136 2569 GLU B CA 1
ATOM 1371 C C . GLU B 1 33 ? 3.34460 -33.80252 31.63561 1.000 34.84350 2569 GLU B C 1
ATOM 1372 O O . GLU B 1 33 ? 3.93745 -33.49070 32.67641 1.000 40.35737 2569 GLU B O 1
ATOM 1378 N N . ASN B 1 34 ? 3.78064 -33.47021 30.43078 1.000 36.04038 2570 ASN B N 1
ATOM 1379 C CA . ASN B 1 34 ? 5.03879 -32.77770 30.21938 1.000 37.97451 2570 ASN B CA 1
ATOM 1380 C C . ASN B 1 34 ? 4.89467 -31.42903 29.53646 1.000 37.51917 2570 ASN B C 1
ATOM 1381 O O . ASN B 1 34 ? 5.81883 -30.61124 29.62423 1.000 43.89360 2570 ASN B O 1
ATOM 1386 N N . ILE B 1 35 ? 3.76656 -31.16006 28.89946 1.000 34.90546 2571 ILE B N 1
ATOM 1387 C CA . ILE B 1 35 ? 3.56261 -29.90971 28.17883 1.000 33.21338 2571 ILE B CA 1
ATOM 1388 C C . ILE B 1 35 ? 3.31043 -28.76940 29.16362 1.000 39.46862 2571 ILE B C 1
ATOM 1389 O O . ILE B 1 35 ? 2.70755 -28.95819 30.23170 1.000 40.04883 2571 ILE B O 1
ATOM 1394 N N . GLN B 1 36 ? 3.80641 -27.57254 28.82637 1.000 31.72161 2572 GLN B N 1
ATOM 1395 C CA . GLN B 1 36 ? 3.64493 -26.38623 29.65796 1.000 40.28108 2572 GLN B CA 1
ATOM 1396 C C . GLN B 1 36 ? 3.48919 -25.15383 28.76555 1.000 45.02889 2572 GLN B C 1
ATOM 1397 O O . GLN B 1 36 ? 4.03720 -25.09724 27.65644 1.000 36.77141 2572 GLN B O 1
ATOM 1403 N N . VAL B 1 37 ? 2.75461 -24.15723 29.27530 1.000 34.84507 2573 VAL B N 1
ATOM 1404 C CA . VAL B 1 37 ? 2.62032 -22.87257 28.58999 1.000 36.33002 2573 VAL B CA 1
ATOM 1405 C C . VAL B 1 37 ? 3.99493 -22.24286 28.40909 1.000 35.90588 2573 VAL B C 1
ATOM 1406 O O . VAL B 1 37 ? 4.76939 -22.12330 29.35548 1.000 41.14523 2573 VAL B O 1
ATOM 1410 N N . GLY B 1 38 ? 4.30000 -21.82924 27.18034 1.000 34.20121 2574 GLY B N 1
ATOM 1411 C CA . GLY B 1 38 ? 5.57756 -21.23807 26.86050 1.000 36.31592 2574 GLY B CA 1
ATOM 1412 C C . GLY B 1 38 ? 6.55332 -22.19810 26.21665 1.000 37.74665 2574 GLY B C 1
ATOM 1413 O O . GLY B 1 38 ? 7.61364 -21.76338 25.75372 1.000 38.13708 2574 GLY B O 1
ATOM 1414 N N . MET B 1 39 ? 6.24175 -23.49031 26.18734 1.000 36.05836 2575 MET B N 1
ATOM 1415 C CA . MET B 1 39 ? 7.12153 -24.43242 25.52094 1.000 36.92031 2575 MET B CA 1
ATOM 1416 C C . MET B 1 39 ? 6.85088 -24.34189 24.03342 1.000 29.09241 2575 MET B C 1
ATOM 1417 O O . MET B 1 39 ? 5.74626 -23.99497 23.62340 1.000 26.79112 2575 MET B O 1
ATOM 1422 N N . MET B 1 40 ? 7.87552 -24.65334 23.23728 1.000 33.19125 2576 MET B N 1
ATOM 1423 C CA . MET B 1 40 ? 7.70764 -24.90132 21.81601 1.000 32.41074 2576 MET B CA 1
ATOM 1424 C C . MET B 1 40 ? 7.39871 -26.36297 21.55763 1.000 26.37720 2576 MET B C 1
ATOM 1425 O O . MET B 1 40 ? 7.93840 -27.25122 22.22030 1.000 30.78487 2576 MET B O 1
ATOM 1430 N N . VAL B 1 41 ? 6.55384 -26.59894 20.54451 1.000 26.71565 2577 VAL B N 1
ATOM 1431 C CA . VAL B 1 41 ? 6.11776 -27.92326 20.13736 1.000 26.24224 2577 VAL B CA 1
ATOM 1432 C C . VAL B 1 41 ? 6.14952 -27.95316 18.61877 1.000 25.60779 2577 VAL B C 1
ATOM 1433 O O . VAL B 1 41 ? 6.04645 -26.92036 17.94322 1.000 26.53507 2577 VAL B O 1
ATOM 1437 N N . ARG B 1 42 ? 6.26562 -29.16302 18.08582 1.000 24.42990 2578 ARG B N 1
ATOM 1438 C CA . ARG B 1 42 ? 6.15229 -29.36885 16.64931 1.000 23.84966 2578 ARG B CA 1
ATOM 1439 C C . ARG B 1 42 ? 4.87316 -30.13941 16.35342 1.000 29.06295 2578 ARG B C 1
ATOM 1440 O O . ARG B 1 42 ? 4.53482 -31.10888 17.04215 1.000 23.29455 2578 ARG B O 1
ATOM 1448 N N . CYS B 1 43 ? 4.15815 -29.72599 15.31372 1.000 22.77938 2579 CYS B N 1
ATOM 1449 C CA . CYS B 1 43 ? 2.99466 -30.51632 14.91216 1.000 25.75970 2579 CYS B CA 1
ATOM 1450 C C . CYS B 1 43 ? 3.47035 -31.81297 14.24797 1.000 22.39687 2579 CYS B C 1
ATOM 1451 O O . CYS B 1 43 ? 4.13153 -31.78272 13.19418 1.000 26.53933 2579 CYS B O 1
ATOM 1454 N N . CYS B 1 44 ? 3.15832 -32.96845 14.86987 1.000 23.36399 2580 CYS B N 1
ATOM 1455 C CA . CYS B 1 44 ? 3.62394 -34.23301 14.30898 1.000 25.48548 2580 CYS B CA 1
ATOM 1456 C C . CYS B 1 44 ? 2.54642 -34.95741 13.52832 1.000 25.45999 2580 CYS B C 1
ATOM 1457 O O . CYS B 1 44 ? 2.88439 -35.86695 12.76864 1.000 27.70609 2580 CYS B O 1
ATOM 1460 N N . ARG B 1 45 ? 1.27472 -34.56279 13.69802 1.000 25.64627 2581 ARG B N 1
ATOM 1461 C CA . ARG B 1 45 ? 0.14877 -35.07609 12.91541 1.000 25.94357 2581 ARG B CA 1
ATOM 1462 C C . ARG B 1 45 ? -0.69647 -33.89853 12.45923 1.000 22.77006 2581 ARG B C 1
ATOM 1463 O O . ARG B 1 45 ? -1.23331 -33.14977 13.29049 1.000 24.43658 2581 ARG B O 1
ATOM 1471 N N . ALA B 1 46 ? -0.85509 -33.76296 11.14961 1.000 21.76900 2582 ALA B N 1
ATOM 1472 C CA . ALA B 1 46 ? -1.50369 -32.57291 10.61306 1.000 24.91579 2582 ALA B CA 1
ATOM 1473 C C . ALA B 1 46 ? -2.96297 -32.53492 11.02585 1.000 25.28992 2582 ALA B C 1
ATOM 1474 O O . ALA B 1 46 ? -3.65353 -33.56503 11.01102 1.000 24.12620 2582 ALA B O 1
ATOM 1476 N N . TYR B 1 47 ? -3.43956 -31.34002 11.40120 1.000 24.12561 2583 TYR B N 1
ATOM 1477 C CA . TYR B 1 47 ? -4.81765 -31.17658 11.86904 1.000 26.22951 2583 TYR B CA 1
ATOM 1478 C C . TYR B 1 47 ? -5.35368 -29.81823 11.41342 1.000 23.16473 2583 TYR B C 1
ATOM 1479 O O . TYR B 1 47 ? -4.87241 -28.79725 11.88936 1.000 23.83065 2583 TYR B O 1
ATOM 1488 N N . GLU B 1 48 ? -6.32465 -29.80150 10.48263 1.000 25.81305 2584 GLU B N 1
ATOM 1489 C CA . GLU B 1 48 ? -7.00749 -28.59629 10.03592 1.000 34.10701 2584 GLU B CA 1
ATOM 1490 C C . GLU B 1 48 ? -6.01944 -27.51528 9.59870 1.000 28.66267 2584 GLU B C 1
ATOM 1491 O O . GLU B 1 48 ? -5.26253 -27.70191 8.63942 1.000 34.02363 2584 GLU B O 1
ATOM 1497 N N . GLU B 1 49 ? -5.99348 -26.39517 10.29938 1.000 30.62280 2585 GLU B N 1
ATOM 1498 C CA . GLU B 1 49 ? -5.14744 -25.30268 9.84215 1.000 28.80604 2585 GLU B CA 1
ATOM 1499 C C . GLU B 1 49 ? -3.67329 -25.51964 10.16258 1.000 31.84512 2585 GLU B C 1
ATOM 1500 O O . GLU B 1 49 ? -2.83958 -24.74715 9.69190 1.000 33.14450 2585 GLU B O 1
ATOM 1506 N N . VAL B 1 50 ? -3.31737 -26.53748 10.93631 1.000 26.87837 2586 VAL B N 1
ATOM 1507 C CA . VAL B 1 50 ? -1.93089 -26.73572 11.34016 1.000 21.20867 2586 VAL B CA 1
ATOM 1508 C C . VAL B 1 50 ? -1.33987 -27.88176 10.53594 1.000 25.48929 2586 VAL B C 1
ATOM 1509 O O . VAL B 1 50 ? -1.77110 -29.02575 10.67918 1.000 26.35775 2586 VAL B O 1
ATOM 1513 N N . CYS B 1 51 ? -0.31195 -27.57112 9.74767 1.000 24.56096 2587 CYS B N 1
ATOM 1514 C CA . CYS B 1 51 ? 0.32867 -28.52669 8.87315 1.000 26.50646 2587 CYS B CA 1
ATOM 1515 C C . CYS B 1 51 ? 1.31680 -29.33996 9.68514 1.000 26.22958 2587 CYS B C 1
ATOM 1516 O O . CYS B 1 51 ? 1.89771 -28.83604 10.63796 1.000 25.59476 2587 CYS B O 1
ATOM 1519 N N . GLU B 1 52 ? 1.58269 -30.57591 9.23505 1.000 25.67246 2588 GLU B N 1
ATOM 1520 C CA . GLU B 1 52 ? 2.65343 -31.34341 9.86335 1.000 28.59469 2588 GLU B CA 1
ATOM 1521 C C . GLU B 1 52 ? 3.98483 -30.59150 9.74076 1.000 30.66582 2588 GLU B C 1
ATOM 1522 O O . GLU B 1 52 ? 4.32842 -30.07775 8.66674 1.000 27.34589 2588 GLU B O 1
ATOM 1528 N N . GLY B 1 53 ? 4.75088 -30.52751 10.84289 1.000 27.58628 2589 GLY B N 1
ATOM 1529 C CA . GLY B 1 53 ? 6.00272 -29.80625 10.81078 1.000 25.15774 2589 GLY B CA 1
ATOM 1530 C C . GLY B 1 53 ? 5.90612 -28.33938 11.19717 1.000 26.26098 2589 GLY B C 1
ATOM 1531 O O . GLY B 1 53 ? 6.94195 -27.69384 11.35417 1.000 28.33107 2589 GLY B O 1
ATOM 1532 N N . ASP B 1 54 ? 4.70834 -27.79938 11.37901 1.000 20.81624 2590 ASP B N 1
ATOM 1533 C CA . ASP B 1 54 ? 4.62785 -26.44274 11.91054 1.000 25.30131 2590 ASP B CA 1
ATOM 1534 C C . ASP B 1 54 ? 5.16674 -26.44050 13.34003 1.000 23.31301 2590 ASP B C 1
ATOM 1535 O O . ASP B 1 54 ? 5.14069 -27.46130 14.05123 1.000 24.54425 2590 ASP B O 1
ATOM 1540 N N . VAL B 1 55 ? 5.64041 -25.27358 13.76266 1.000 21.96760 2591 VAL B N 1
ATOM 1541 C CA . VAL B 1 55 ? 6.23436 -25.09117 15.09124 1.000 27.28708 2591 VAL B CA 1
ATOM 1542 C C . VAL B 1 55 ? 5.39615 -24.06035 15.82375 1.000 28.48330 2591 VAL B C 1
ATOM 1543 O O . VAL B 1 55 ? 5.13766 -22.98727 15.28325 1.000 26.89942 2591 VAL B O 1
ATOM 1547 N N . GLY B 1 56 ? 4.97465 -24.37427 17.04155 1.000 26.97800 2592 GLY B N 1
ATOM 1548 C CA . GLY B 1 56 ? 4.09097 -23.49228 17.77982 1.000 25.52775 2592 GLY B CA 1
ATOM 1549 C C . GLY B 1 56 ? 4.58450 -23.28224 19.19742 1.000 29.88969 2592 GLY B C 1
ATOM 1550 O O . GLY B 1 56 ? 5.28052 -24.11712 19.75877 1.000 30.86795 2592 GLY B O 1
ATOM 1551 N N . LYS B 1 57 ? 4.20988 -22.14036 19.77023 1.000 29.75618 2593 LYS B N 1
ATOM 1552 C CA . LYS B 1 57 ? 4.50033 -21.83860 21.16474 1.000 28.00239 2593 LYS B CA 1
ATOM 1553 C C . LYS B 1 57 ? 3.18095 -21.98291 21.91697 1.000 33.79396 2593 LYS B C 1
ATOM 1554 O O . LYS B 1 57 ? 2.16874 -21.38892 21.52640 1.000 32.83594 2593 LYS B O 1
ATOM 1560 N N . VAL B 1 58 ? 3.17338 -22.83605 22.93544 1.000 29.01144 2594 VAL B N 1
ATOM 1561 C CA . VAL B 1 58 ? 1.96005 -23.08462 23.70710 1.000 30.28266 2594 VAL B CA 1
ATOM 1562 C C . VAL B 1 58 ? 1.54846 -21.80258 24.41072 1.000 34.85705 2594 VAL B C 1
ATOM 1563 O O . VAL B 1 58 ? 2.33547 -21.20610 25.15587 1.000 37.13728 2594 VAL B O 1
ATOM 1567 N N . ILE B 1 59 ? 0.31117 -21.36568 24.19046 1.000 29.84290 2595 ILE B N 1
ATOM 1568 C CA . ILE B 1 59 ? -0.16980 -20.15993 24.86381 1.000 33.17836 2595 ILE B CA 1
ATOM 1569 C C . ILE B 1 59 ? -1.26594 -20.43928 25.87875 1.000 31.86717 2595 ILE B C 1
ATOM 1570 O O . ILE B 1 59 ? -1.49443 -19.58958 26.76240 1.000 35.11407 2595 ILE B O 1
ATOM 1575 N N . LYS B 1 60 ? -1.91257 -21.60808 25.82480 1.000 26.60310 2596 LYS B N 1
ATOM 1576 C CA . LYS B 1 60 ? -2.95350 -21.94212 26.79232 1.000 29.42917 2596 LYS B CA 1
ATOM 1577 C C . LYS B 1 60 ? -3.12289 -23.45867 26.82765 1.000 34.87310 2596 LYS B C 1
ATOM 1578 O O . LYS B 1 60 ? -3.04057 -24.11993 25.79369 1.000 31.47272 2596 LYS B O 1
ATOM 1584 N N . LEU B 1 61 ? -3.33255 -24.01137 28.01937 1.000 29.01855 2597 LEU B N 1
ATOM 1585 C CA . LEU B 1 61 ? -3.63319 -25.42869 28.16225 1.000 30.56596 2597 LEU B CA 1
ATOM 1586 C C . LEU B 1 61 ? -4.94237 -25.55589 28.91539 1.000 31.52845 2597 LEU B C 1
ATOM 1587 O O . LEU B 1 61 ? -5.05480 -25.06069 30.04331 1.000 34.18391 2597 LEU B O 1
ATOM 1592 N N . ASP B 1 62 ? -5.91472 -26.22632 28.31274 1.000 24.41230 2598 ASP B N 1
ATOM 1593 C CA . ASP B 1 62 ? -7.13101 -26.58429 29.02151 1.000 27.08430 2598 ASP B CA 1
ATOM 1594 C C . ASP B 1 62 ? -6.98176 -28.01837 29.52578 1.000 24.81395 2598 ASP B C 1
ATOM 1595 O O . ASP B 1 62 ? -6.02317 -28.72367 29.18779 1.000 29.96996 2598 ASP B O 1
ATOM 1600 N N . ARG B 1 63 ? -7.95087 -28.45512 30.31807 1.000 23.20228 2599 ARG B N 1
ATOM 1601 C CA . ARG B 1 63 ? -7.85174 -29.74787 31.00542 1.000 25.29572 2599 ARG B CA 1
ATOM 1602 C C . ARG B 1 63 ? -9.20139 -30.45949 30.90530 1.000 23.85041 2599 ARG B C 1
ATOM 1603 O O . ARG B 1 63 ? -9.88136 -30.77008 31.87358 1.000 26.13002 2599 ARG B O 1
ATOM 1611 N N . ASP B 1 64 ? -9.60744 -30.72084 29.66407 1.000 24.41913 2600 ASP B N 1
ATOM 1612 C CA . ASP B 1 64 ? -10.80580 -31.50583 29.42887 1.000 26.48204 2600 ASP B CA 1
ATOM 1613 C C . ASP B 1 64 ? -10.36511 -32.91140 29.08741 1.000 27.40064 2600 ASP B C 1
ATOM 1614 O O . ASP B 1 64 ? -9.28133 -33.30356 29.51375 1.000 29.08184 2600 ASP B O 1
ATOM 1619 N N . GLY B 1 65 ? -11.16038 -33.67951 28.34634 1.000 26.44592 2601 GLY B N 1
ATOM 1620 C CA . GLY B 1 65 ? -10.83239 -35.09219 28.15162 1.000 31.87325 2601 GLY B CA 1
ATOM 1621 C C . GLY B 1 65 ? -9.51578 -35.28797 27.41351 1.000 22.40784 2601 GLY B C 1
ATOM 1622 O O . GLY B 1 65 ? -9.03484 -34.42353 26.72805 1.000 22.25091 2601 GLY B O 1
ATOM 1623 N N . LEU B 1 66 ? -8.90726 -36.47037 27.58582 1.000 27.81771 2602 LEU B N 1
ATOM 1624 C CA . LEU B 1 66 ? -7.62758 -36.74003 26.92416 1.000 25.43712 2602 LEU B CA 1
ATOM 1625 C C . LEU B 1 66 ? -7.67434 -36.47849 25.41052 1.000 25.15784 2602 LEU B C 1
ATOM 1626 O O . LEU B 1 66 ? -6.66335 -36.07987 24.81168 1.000 24.19888 2602 LEU B O 1
ATOM 1631 N N . HIS B 1 67 ? -8.83736 -36.65282 24.78232 1.000 19.98763 2603 HIS B N 1
ATOM 1632 C CA . HIS B 1 67 ? -8.95454 -36.54667 23.32768 1.000 25.01939 2603 HIS B CA 1
ATOM 1633 C C . HIS B 1 67 ? -9.55443 -35.23530 22.87621 1.000 29.13456 2603 HIS B C 1
ATOM 1634 O O . HIS B 1 67 ? -9.91327 -35.10053 21.70021 1.000 27.23541 2603 HIS B O 1
ATOM 1641 N N . ASP B 1 68 ? -9.68071 -34.26556 23.78030 1.000 23.38080 2604 ASP B N 1
ATOM 1642 C CA . ASP B 1 68 ? -10.27666 -32.99202 23.43088 1.000 20.65100 2604 ASP B CA 1
ATOM 1643 C C . ASP B 1 68 ? -9.20961 -32.00656 22.92409 1.000 21.59024 2604 ASP B C 1
ATOM 1644 O O . ASP B 1 68 ? -8.01780 -32.30455 22.87885 1.000 23.64230 2604 ASP B O 1
ATOM 1649 N N . LEU B 1 69 ? -9.66527 -30.83002 22.46889 1.000 20.66204 2605 LEU B N 1
ATOM 1650 C CA . LEU B 1 69 ? -8.74654 -29.82525 21.92211 1.000 19.94304 2605 LEU B CA 1
ATOM 1651 C C . LEU B 1 69 ? -8.18638 -29.03422 23.10600 1.000 27.11035 2605 LEU B C 1
ATOM 1652 O O . LEU B 1 69 ? -8.66641 -27.96196 23.44361 1.000 29.77004 2605 LEU B O 1
ATOM 1657 N N . ASN B 1 70 ? -7.13235 -29.53601 23.70071 1.000 23.77150 2606 ASN B N 1
ATOM 1658 C CA . ASN B 1 70 ? -6.62497 -28.99527 24.96682 1.000 25.84491 2606 ASN B CA 1
ATOM 1659 C C . ASN B 1 70 ? -5.44368 -28.05326 24.81668 1.000 27.89869 2606 ASN B C 1
ATOM 1660 O O . ASN B 1 70 ? -5.11496 -27.35293 25.79177 1.000 24.83222 2606 ASN B O 1
ATOM 1665 N N . VAL B 1 71 ? -4.78647 -28.04376 23.65595 1.000 21.15450 2607 VAL B N 1
ATOM 1666 C CA . VAL B 1 71 ? -3.49868 -27.37654 23.46710 1.000 20.89699 2607 VAL B CA 1
ATOM 1667 C C . VAL B 1 71 ? -3.70861 -26.20385 22.50615 1.000 23.33865 2607 VAL B C 1
ATOM 1668 O O . VAL B 1 71 ? -4.00295 -26.40399 21.32763 1.000 23.07990 2607 VAL B O 1
ATOM 1672 N N . GLN B 1 72 ? -3.53411 -24.97151 22.98137 1.000 21.97012 2608 GLN B N 1
ATOM 1673 C CA . GLN B 1 72 ? -3.57567 -23.80265 22.09848 1.000 24.67815 2608 GLN B CA 1
ATOM 1674 C C . GLN B 1 72 ? -2.15164 -23.29529 21.92055 1.000 27.10698 2608 GLN B C 1
ATOM 1675 O O . GLN B 1 72 ? -1.44948 -23.06657 22.91671 1.000 27.69641 2608 GLN B O 1
ATOM 1681 N N . CYS B 1 73 ? -1.72481 -23.15185 20.67004 1.000 25.34777 2609 CYS B N 1
ATOM 1682 C CA . CYS B 1 73 ? -0.42766 -22.58163 20.33765 1.000 24.33421 2609 CYS B CA 1
ATOM 1683 C C . CYS B 1 73 ? -0.56330 -21.39134 19.41591 1.000 34.71249 2609 CYS B C 1
ATOM 1684 O O . CYS B 1 73 ? -1.52976 -21.25124 18.66576 1.000 29.77566 2609 CYS B O 1
ATOM 1687 N N . ASP B 1 74 ? 0.47672 -20.58328 19.42570 1.000 29.50009 2610 ASP B N 1
ATOM 1688 C CA . ASP B 1 74 ? 0.69728 -19.59256 18.38319 1.000 30.63643 2610 ASP B CA 1
ATOM 1689 C C . ASP B 1 74 ? 1.64309 -20.23035 17.37000 1.000 29.83279 2610 ASP B C 1
ATOM 1690 O O . ASP B 1 74 ? 2.82002 -20.45160 17.67429 1.000 29.44191 2610 ASP B O 1
ATOM 1695 N N . TRP B 1 75 ? 1.12659 -20.53409 16.17187 1.000 24.71489 2611 TRP B N 1
ATOM 1696 C CA . TRP B 1 75 ? 1.86329 -21.31088 15.18857 1.000 30.05623 2611 TRP B CA 1
ATOM 1697 C C . TRP B 1 75 ? 2.59891 -20.42678 14.20110 1.000 33.60454 2611 TRP B C 1
ATOM 1698 O O . TRP B 1 75 ? 2.02998 -19.47799 13.66560 1.000 33.06293 2611 TRP B O 1
ATOM 1709 N N . GLN B 1 76 ? 3.85352 -20.79165 13.91950 1.000 27.00561 2612 GLN B N 1
ATOM 1710 C CA . GLN B 1 76 ? 4.72856 -19.93739 13.12994 1.000 32.26326 2612 GLN B CA 1
ATOM 1711 C C . GLN B 1 76 ? 4.33520 -19.93259 11.67310 1.000 37.32821 2612 GLN B C 1
ATOM 1712 O O . GLN B 1 76 ? 4.33551 -18.87939 11.02400 1.000 35.79765 2612 GLN B O 1
ATOM 1718 N N . GLN B 1 77 ? 4.05846 -21.10817 11.12645 1.000 31.47744 2613 GLN B N 1
ATOM 1719 C CA . GLN B 1 77 ? 3.77062 -21.20517 9.70042 1.000 34.36034 2613 GLN B CA 1
ATOM 1720 C C . GLN B 1 77 ? 2.31008 -20.86631 9.39421 1.000 37.92117 2613 GLN B C 1
ATOM 1721 O O . GLN B 1 77 ? 2.02933 -20.19141 8.40281 1.000 38.43395 2613 GLN B O 1
ATOM 1727 N N . LYS B 1 78 ? 1.36158 -21.36013 10.19737 1.000 36.45906 2614 LYS B N 1
ATOM 1728 C CA . LYS B 1 78 ? -0.02473 -20.91401 10.03767 1.000 32.67883 2614 LYS B CA 1
ATOM 1729 C C . LYS B 1 78 ? -0.12415 -19.41594 10.23523 1.000 45.29796 2614 LYS B C 1
ATOM 1730 O O . LYS B 1 78 ? -0.88367 -18.73017 9.53541 1.000 43.27159 2614 LYS B O 1
ATOM 1736 N N . GLY B 1 79 ? 0.66876 -18.88416 11.15661 1.000 40.20451 2615 GLY B N 1
ATOM 1737 C CA . GLY B 1 79 ? 0.72814 -17.45393 11.35828 1.000 38.87464 2615 GLY B CA 1
ATOM 1738 C C . GLY B 1 79 ? -0.28117 -16.92501 12.34277 1.000 41.34850 2615 GLY B C 1
ATOM 1739 O O . GLY B 1 79 ? -0.65415 -15.75049 12.25487 1.000 45.43974 2615 GLY B O 1
ATOM 1740 N N . GLY B 1 80 ? -0.72443 -17.75358 13.28066 1.000 34.80290 2616 GLY B N 1
ATOM 1741 C CA . GLY B 1 80 ? -1.72280 -17.35108 14.25132 1.000 31.50825 2616 GLY B CA 1
ATOM 1742 C C . GLY B 1 80 ? -1.99171 -18.51808 15.17260 1.000 32.62883 2616 GLY B C 1
ATOM 1743 O O . GLY B 1 80 ? -1.32761 -19.56276 15.09054 1.000 31.25762 2616 GLY B O 1
ATOM 1744 N N . THR B 1 81 ? -3.00739 -18.35201 16.02783 1.000 30.03679 2617 THR B N 1
ATOM 1745 C CA . THR B 1 81 ? -3.29622 -19.33383 17.06295 1.000 30.38382 2617 THR B CA 1
ATOM 1746 C C . THR B 1 81 ? -4.20988 -20.44647 16.54211 1.000 24.88265 2617 THR B C 1
ATOM 1747 O O . THR B 1 81 ? -4.98352 -20.25571 15.60340 1.000 29.55286 2617 THR B O 1
ATOM 1751 N N . TYR B 1 82 ? -4.09897 -21.62929 17.15490 1.000 25.58749 2618 TYR B N 1
ATOM 1752 C CA . TYR B 1 82 ? -4.98678 -22.72805 16.82457 1.000 28.76854 2618 TYR B CA 1
ATOM 1753 C C . TYR B 1 82 ? -4.90558 -23.77199 17.92757 1.000 24.46271 2618 TYR B C 1
ATOM 1754 O O . TYR B 1 82 ? -3.83609 -23.97080 18.49308 1.000 24.26670 2618 TYR B O 1
ATOM 1763 N N . TRP B 1 83 ? -6.05050 -24.40886 18.22216 1.000 22.46930 2619 TRP B N 1
ATOM 1764 C CA . TRP B 1 83 ? -6.16566 -25.49388 19.19230 1.000 19.51881 2619 TRP B CA 1
ATOM 1765 C C . TRP B 1 83 ? -5.98178 -26.84551 18.51649 1.000 23.44776 2619 TRP B C 1
ATOM 1766 O O . TRP B 1 83 ? -6.54573 -27.09992 17.45039 1.000 21.11972 2619 TRP B O 1
ATOM 1777 N N . VAL B 1 84 ? -5.22762 -27.71915 19.15994 1.000 19.33083 2620 VAL B N 1
ATOM 1778 C CA . VAL B 1 84 ? -5.01188 -29.09648 18.69851 1.000 20.04726 2620 VAL B CA 1
ATOM 1779 C C . VAL B 1 84 ? -5.10644 -30.02197 19.90978 1.000 23.62294 2620 VAL B C 1
ATOM 1780 O O . VAL B 1 84 ? -5.24493 -29.56947 21.05733 1.000 22.49134 2620 VAL B O 1
ATOM 1784 N N . ARG B 1 85 ? -5.00525 -31.33502 19.65924 1.000 20.04322 2621 ARG B N 1
ATOM 1785 C CA . ARG B 1 85 ? -4.97630 -32.35998 20.69572 1.000 19.43745 2621 ARG B CA 1
ATOM 1786 C C . ARG B 1 85 ? -3.55488 -32.69305 21.10639 1.000 22.69467 2621 ARG B C 1
ATOM 1787 O O . ARG B 1 85 ? -2.60493 -32.43663 20.36788 1.000 22.43544 2621 ARG B O 1
ATOM 1795 N N . TYR B 1 86 ? -3.41832 -33.32049 22.29189 1.000 21.62865 2622 TYR B N 1
ATOM 1796 C CA . TYR B 1 86 ? -2.09636 -33.80219 22.69294 1.000 25.65006 2622 TYR B CA 1
ATOM 1797 C C . TYR B 1 86 ? -1.46128 -34.64712 21.59891 1.000 27.35368 2622 TYR B C 1
ATOM 1798 O O . TYR B 1 86 ? -0.24677 -34.56857 21.37416 1.000 24.14277 2622 TYR B O 1
ATOM 1807 N N . ILE B 1 87 ? -2.25538 -35.50563 20.94290 1.000 22.33812 2623 ILE B N 1
ATOM 1808 C CA . ILE B 1 87 ? -1.68168 -36.45385 19.98497 1.000 21.52372 2623 ILE B CA 1
ATOM 1809 C C . ILE B 1 87 ? -1.08224 -35.73493 18.77194 1.000 27.90974 2623 ILE B C 1
ATOM 1810 O O . ILE B 1 87 ? -0.24125 -36.29760 18.05680 1.000 25.69245 2623 ILE B O 1
ATOM 1815 N N . HIS B 1 88 ? -1.49906 -34.49800 18.51416 1.000 23.90480 2624 HIS B N 1
ATOM 1816 C CA . HIS B 1 88 ? -1.01571 -33.77650 17.34251 1.000 24.54974 2624 HIS B CA 1
ATOM 1817 C C . HIS B 1 88 ? 0.36276 -33.13754 17.52322 1.000 25.61061 2624 HIS B C 1
ATOM 1818 O O . HIS B 1 88 ? 0.89842 -32.62167 16.52977 1.000 25.06265 2624 HIS B O 1
ATOM 1825 N N . VAL B 1 89 ? 0.96032 -33.14764 18.72508 1.000 22.46542 2625 VAL B N 1
ATOM 1826 C CA . VAL B 1 89 ? 2.20639 -32.40563 18.93396 1.000 22.96806 2625 VAL B CA 1
ATOM 1827 C C . VAL B 1 89 ? 3.34053 -33.25903 19.48343 1.000 26.49225 2625 VAL B C 1
ATOM 1828 O O . VAL B 1 89 ? 3.13278 -34.27417 20.15146 1.000 30.09534 2625 VAL B O 1
ATOM 1832 N N . GLU B 1 90 ? 4.56587 -32.82072 19.18533 1.000 26.29941 2626 GLU B N 1
ATOM 1833 C CA . GLU B 1 90 ? 5.79538 -33.32404 19.79011 1.000 27.13145 2626 GLU B CA 1
ATOM 1834 C C . GLU B 1 90 ? 6.42499 -32.19304 20.59454 1.000 25.89439 2626 GLU B C 1
ATOM 1835 O O . GLU B 1 90 ? 6.54914 -31.06576 20.10187 1.000 28.71467 2626 GLU B O 1
ATOM 1841 N N . LEU B 1 91 ? 6.86942 -32.48558 21.81157 1.000 28.15015 2627 LEU B N 1
ATOM 1842 C CA . LEU B 1 91 ? 7.48052 -31.43859 22.61909 1.000 31.76077 2627 LEU B CA 1
ATOM 1843 C C . LEU B 1 91 ? 8.91521 -31.18398 22.15507 1.000 35.54970 2627 LEU B C 1
ATOM 1844 O O . LEU B 1 91 ? 9.67954 -32.12411 21.93158 1.000 35.26012 2627 LEU B O 1
ATOM 1849 N N . ILE B 1 92 ? 9.25805 -29.91065 21.97631 1.000 30.96836 2628 ILE B N 1
ATOM 1850 C CA . ILE B 1 92 ? 10.63021 -29.48833 21.69928 1.000 31.01399 2628 ILE B CA 1
ATOM 1851 C C . ILE B 1 92 ? 11.32371 -29.00418 22.97089 1.000 40.36507 2628 ILE B C 1
ATOM 1852 O O . ILE B 1 92 ? 12.38771 -29.49628 23.33206 1.000 43.30871 2628 ILE B O 1
ATOM 1857 N N . GLY B 1 93 ? 10.72281 -28.06020 23.67487 1.000 36.63938 2629 GLY B N 1
ATOM 1858 C CA . GLY B 1 93 ? 11.23329 -27.59693 24.95246 1.000 41.75244 2629 GLY B CA 1
ATOM 1859 C C . GLY B 1 93 ? 11.01696 -26.10989 25.08447 1.000 40.59331 2629 GLY B C 1
ATOM 1860 O O . GLY B 1 93 ? 10.34710 -25.48928 24.26251 1.000 47.53475 2629 GLY B O 1
ATOM 1861 N N . TYR B 1 94 ? 11.63310 -25.51378 26.12278 1.000 46.24428 2630 TYR B N 1
ATOM 1862 C CA . TYR B 1 94 ? 11.47701 -24.08020 26.30774 1.000 47.76756 2630 TYR B CA 1
ATOM 1863 C C . TYR B 1 94 ? 12.46531 -23.31828 25.43042 1.000 49.93660 2630 TYR B C 1
ATOM 1864 O O . TYR B 1 94 ? 13.61621 -23.73550 25.28908 1.000 54.90845 2630 TYR B O 1
ATOM 1873 N N . PRO B 1 95 ? 12.05533 -22.18927 24.86035 1.000 64.44410 2631 PRO B N 1
ATOM 1874 C CA . PRO B 1 95 ? 12.95983 -21.42159 24.01159 1.000 72.44387 2631 PRO B CA 1
ATOM 1875 C C . PRO B 1 95 ? 13.96466 -20.64719 24.84950 1.000 77.68231 2631 PRO B C 1
ATOM 1876 O O . PRO B 1 95 ? 13.80628 -20.52888 26.07587 1.000 71.68690 2631 PRO B O 1
ATOM 1880 N N . PRO B 1 96 ? 15.02242 -20.12318 24.22899 1.000 88.32620 2632 PRO B N 1
ATOM 1881 C CA . PRO B 1 96 ? 15.98254 -19.28116 24.95571 1.000 88.31034 2632 PRO B CA 1
ATOM 1882 C C . PRO B 1 96 ? 15.29653 -18.07568 25.56948 1.000 92.50205 2632 PRO B C 1
ATOM 1883 O O . PRO B 1 96 ? 14.61416 -17.31960 24.86151 1.000 100.01257 2632 PRO B O 1
ATOM 1887 N N . PRO B 1 97 ? 15.45464 -17.85460 26.87334 1.000 89.04931 2633 PRO B N 1
ATOM 1888 C CA . PRO B 1 97 ? 14.80338 -16.70177 27.50721 1.000 99.15468 2633 PRO B CA 1
ATOM 1889 C C . PRO B 1 97 ? 15.39683 -15.38024 27.02475 1.000 99.81567 2633 PRO B C 1
ATOM 1890 O O . PRO B 1 97 ? 16.48206 -15.32220 26.43857 1.000 94.49599 2633 PRO B O 1
ATOM 1894 N N . SER B 1 98 ? 14.64511 -14.30618 27.26799 1.000 99.69075 2634 SER B N 1
ATOM 1895 C CA . SER B 1 98 ? 15.02176 -12.97440 26.81679 1.000 93.86235 2634 SER B CA 1
ATOM 1896 C C . SER B 1 98 ? 16.09857 -12.37627 27.71773 1.000 93.63357 2634 SER B C 1
ATOM 1897 O O . SER B 1 98 ? 16.24824 -12.74204 28.88765 1.000 101.15094 2634 SER B O 1
ATOM 1900 N N . SER B 1 99 ? 16.85246 -11.43250 27.15480 1.000 94.23785 2635 SER B N 1
ATOM 1901 C CA . SER B 1 99 ? 17.82269 -10.69794 27.95708 1.000 103.07292 2635 SER B CA 1
ATOM 1902 C C . SER B 1 99 ? 17.14613 -9.64107 28.82536 1.000 109.30224 2635 SER B C 1
ATOM 1903 O O . SER B 1 99 ? 17.60939 -9.37036 29.94150 1.000 102.62466 2635 SER B O 1
ATOM 1906 N N . SER B 1 100 ? 16.04121 -9.05918 28.34111 1.000 112.24557 2636 SER B N 1
ATOM 1907 C CA . SER B 1 100 ? 15.29457 -8.03864 29.07101 1.000 105.09228 2636 SER B CA 1
ATOM 1908 C C . SER B 1 100 ? 14.53063 -8.59755 30.26869 1.000 98.37307 2636 SER B C 1
ATOM 1909 O O . SER B 1 100 ? 13.99624 -7.81141 31.05942 1.000 98.51993 2636 SER B O 1
ATOM 1912 N N . SER B 1 101 ? 14.46742 -9.91863 30.42480 1.000 101.72460 2637 SER B N 1
ATOM 1913 C CA . SER B 1 101 ? 13.74421 -10.56398 31.51565 1.000 99.82140 2637 SER B CA 1
ATOM 1914 C C . SER B 1 101 ? 14.73417 -11.19737 32.48388 1.000 95.60695 2637 SER B C 1
ATOM 1915 O O . SER B 1 101 ? 15.67258 -11.88163 32.05835 1.000 96.19684 2637 SER B O 1
ATOM 1918 N N . HIS B 1 102 ? 14.52196 -10.97828 33.78076 1.000 77.92245 2638 HIS B N 1
ATOM 1919 C CA . HIS B 1 102 ? 15.43600 -11.48220 34.79905 1.000 68.37053 2638 HIS B CA 1
ATOM 1920 C C . HIS B 1 102 ? 14.85622 -12.62779 35.60456 1.000 59.72884 2638 HIS B C 1
ATOM 1921 O O . HIS B 1 102 ? 15.58388 -13.55625 35.95783 1.000 71.02631 2638 HIS B O 1
ATOM 1928 N N . ILE B 1 103 ? 13.56314 -12.57748 35.91004 1.000 45.50407 2639 ILE B N 1
ATOM 1929 C CA . ILE B 1 103 ? 12.89800 -13.70569 36.54949 1.000 37.16721 2639 ILE B CA 1
ATOM 1930 C C . ILE B 1 103 ? 12.71537 -14.82550 35.52915 1.000 40.91667 2639 ILE B C 1
ATOM 1931 O O . ILE B 1 103 ? 12.31208 -14.57760 34.38644 1.000 38.36201 2639 ILE B O 1
ATOM 1936 N N . LYS B 1 104 ? 13.05687 -16.05659 35.92329 1.000 34.95089 2640 LYS B N 1
ATOM 1937 C CA . LYS B 1 104 ? 12.97987 -17.22892 35.06226 1.000 40.52566 2640 LYS B CA 1
ATOM 1938 C C . LYS B 1 104 ? 12.03385 -18.26619 35.64571 1.000 32.51250 2640 LYS B C 1
ATOM 1939 O O . LYS B 1 104 ? 11.77171 -18.28267 36.84763 1.000 34.48340 2640 LYS B O 1
ATOM 1945 N N . ILE B 1 105 ? 11.50153 -19.11686 34.75477 1.000 36.74055 2641 ILE B N 1
ATOM 1946 C CA . ILE B 1 105 ? 10.76460 -20.29388 35.20197 1.000 35.96299 2641 ILE B CA 1
ATOM 1947 C C . ILE B 1 105 ? 11.60844 -21.03088 36.22549 1.000 37.27664 2641 ILE B C 1
ATOM 1948 O O . ILE B 1 105 ? 12.80678 -21.26303 36.02454 1.000 34.93912 2641 ILE B O 1
ATOM 1953 N N . GLY B 1 106 ? 10.98898 -21.35502 37.35304 1.000 33.15863 2642 GLY B N 1
ATOM 1954 C CA . GLY B 1 106 ? 11.65261 -22.06294 38.41198 1.000 40.19623 2642 GLY B CA 1
ATOM 1955 C C . GLY B 1 106 ? 12.17583 -21.17882 39.51245 1.000 38.13851 2642 GLY B C 1
ATOM 1956 O O . GLY B 1 106 ? 12.56427 -21.70005 40.55817 1.000 36.73657 2642 GLY B O 1
ATOM 1957 N N . ASP B 1 107 ? 12.20442 -19.86380 39.32003 1.000 36.04187 2643 ASP B N 1
ATOM 1958 C CA . ASP B 1 107 ? 12.75120 -18.98785 40.35129 1.000 36.88403 2643 ASP B CA 1
ATOM 1959 C C . ASP B 1 107 ? 11.78664 -18.87947 41.52913 1.000 31.88831 2643 ASP B C 1
ATOM 1960 O O . ASP B 1 107 ? 10.57133 -18.99585 41.36933 1.000 31.87957 2643 ASP B O 1
ATOM 1965 N N . LYS B 1 108 ? 12.32857 -18.57351 42.70288 1.000 30.98569 2644 LYS B N 1
ATOM 1966 C CA . LYS B 1 108 ? 11.49306 -18.24974 43.86742 1.000 28.69498 2644 LYS B CA 1
ATOM 1967 C C . LYS B 1 108 ? 11.19694 -16.75025 43.90536 1.000 28.36331 2644 LYS B C 1
ATOM 1968 O O . LYS B 1 108 ? 12.12315 -15.93514 43.88389 1.000 36.25932 2644 LYS B O 1
ATOM 1974 N N . VAL B 1 109 ? 9.91263 -16.40374 44.02586 1.000 23.50866 2645 VAL B N 1
ATOM 1975 C CA . VAL B 1 109 ? 9.46160 -15.01504 43.99342 1.000 24.25842 2645 VAL B CA 1
ATOM 1976 C C . VAL B 1 109 ? 8.47299 -14.74450 45.12414 1.000 23.78526 2645 VAL B C 1
ATOM 1977 O O . VAL B 1 109 ? 7.91820 -15.65409 45.73440 1.000 26.40728 2645 VAL B O 1
ATOM 1981 N N . ARG B 1 110 ? 8.25163 -13.45185 45.38044 1.000 26.81013 2646 ARG B N 1
ATOM 1982 C CA . ARG B 1 110 ? 7.31109 -12.95361 46.38268 1.000 20.88524 2646 ARG B CA 1
ATOM 1983 C C . ARG B 1 110 ? 6.66536 -11.69359 45.82290 1.000 25.64159 2646 ARG B C 1
ATOM 1984 O O . ARG B 1 110 ? 7.18478 -11.07693 44.88549 1.000 24.29203 2646 ARG B O 1
ATOM 1992 N N . VAL B 1 111 ? 5.50090 -11.33587 46.36751 1.000 21.14526 2647 VAL B N 1
ATOM 1993 C CA . VAL B 1 111 ? 4.92136 -10.02495 46.07517 1.000 24.06962 2647 VAL B CA 1
ATOM 1994 C C . VAL B 1 111 ? 5.75624 -8.94538 46.75798 1.000 24.35571 2647 VAL B C 1
ATOM 1995 O O . VAL B 1 111 ? 6.13660 -9.06726 47.94037 1.000 26.42662 2647 VAL B O 1
ATOM 1999 N N . LYS B 1 112 ? 6.04252 -7.85747 46.02076 1.000 24.69394 2648 LYS B N 1
ATOM 2000 C CA . LYS B 1 112 ? 6.83382 -6.77743 46.60872 1.000 27.80813 2648 LYS B CA 1
ATOM 2001 C C . LYS B 1 112 ? 6.13681 -6.18238 47.83236 1.000 26.36446 2648 LYS B C 1
ATOM 2002 O O . LYS B 1 112 ? 4.90768 -6.05696 47.88549 1.000 28.12056 2648 LYS B O 1
ATOM 2008 N N . ALA B 1 113 ? 6.95157 -5.77956 48.81484 1.000 27.11231 2649 ALA B N 1
ATOM 2009 C CA . ALA B 1 113 ? 6.41533 -5.14293 50.01492 1.000 38.29504 2649 ALA B CA 1
ATOM 2010 C C . ALA B 1 113 ? 5.62795 -3.87620 49.68839 1.000 36.16198 2649 ALA B C 1
ATOM 2011 O O . ALA B 1 113 ? 4.69040 -3.53846 50.41422 1.000 36.82381 2649 ALA B O 1
ATOM 2013 N N . SER B 1 114 ? 5.97399 -3.17910 48.59510 1.000 34.32364 2650 SER B N 1
ATOM 2014 C CA . SER B 1 114 ? 5.31132 -1.92542 48.23581 1.000 35.52664 2650 SER B CA 1
ATOM 2015 C C . SER B 1 114 ? 3.92092 -2.13700 47.65658 1.000 37.08154 2650 SER B C 1
ATOM 2016 O O . SER B 1 114 ? 3.18662 -1.16583 47.48111 1.000 32.68483 2650 SER B O 1
ATOM 2019 N N . VAL B 1 115 ? 3.55005 -3.37327 47.34548 1.000 28.51561 2651 VAL B N 1
ATOM 2020 C CA . VAL B 1 115 ? 2.27097 -3.67841 46.73700 1.000 29.14900 2651 VAL B CA 1
ATOM 2021 C C . VAL B 1 115 ? 1.23967 -3.84709 47.83539 1.000 32.90740 2651 VAL B C 1
ATOM 2022 O O . VAL B 1 115 ? 1.38112 -4.71470 48.70442 1.000 34.44901 2651 VAL B O 1
ATOM 2026 N N . THR B 1 116 ? 0.19130 -3.03881 47.78999 1.000 28.38759 2652 THR B N 1
ATOM 2027 C CA . THR B 1 116 ? -0.85817 -3.17926 48.79485 1.000 30.81360 2652 THR B CA 1
ATOM 2028 C C . THR B 1 116 ? -1.84361 -4.27190 48.42249 1.000 35.66591 2652 THR B C 1
ATOM 2029 O O . THR B 1 116 ? -2.17261 -5.12528 49.25718 1.000 30.72620 2652 THR B O 1
ATOM 2033 N N . THR B 1 117 ? -2.35901 -4.23246 47.18916 1.000 28.79802 2653 THR B N 1
ATOM 2034 C CA . THR B 1 117 ? -3.23706 -5.28159 46.66255 1.000 25.63363 2653 THR B CA 1
ATOM 2035 C C . THR B 1 117 ? -2.66258 -5.68528 45.31373 1.000 25.71430 2653 THR B C 1
ATOM 2036 O O . THR B 1 117 ? -2.50793 -4.82100 44.43843 1.000 26.54323 2653 THR B O 1
ATOM 2040 N N . PRO B 1 118 ? -2.31260 -6.95503 45.11195 1.000 20.50322 2654 PRO B N 1
ATOM 2041 C CA . PRO B 1 118 ? -1.82079 -7.37937 43.79098 1.000 21.90182 2654 PRO B CA 1
ATOM 2042 C C . PRO B 1 118 ? -2.88650 -7.19485 42.72994 1.000 22.87950 2654 PRO B C 1
ATOM 2043 O O . PRO B 1 118 ? -4.10367 -7.21255 42.99760 1.000 22.91252 2654 PRO B O 1
ATOM 2047 N N . LYS B 1 119 ? -2.40972 -7.02252 41.48846 1.000 21.18900 2655 LYS B N 1
ATOM 2048 C CA . LYS B 1 119 ? -3.30956 -6.74552 40.37432 1.000 23.70176 2655 LYS B CA 1
ATOM 2049 C C . LYS B 1 119 ? -4.46109 -7.74848 40.30655 1.000 21.24728 2655 LYS B C 1
ATOM 2050 O O . LYS B 1 119 ? -5.60973 -7.37128 40.03225 1.000 25.74856 2655 LYS B O 1
ATOM 2056 N N . TYR B 1 120 ? -4.15791 -9.02795 40.51978 1.000 23.74142 2656 TYR B N 1
ATOM 2057 C CA . TYR B 1 120 ? -5.16718 -10.07271 40.39453 1.000 26.74588 2656 TYR B CA 1
ATOM 2058 C C . TYR B 1 120 ? -5.66519 -10.55058 41.75257 1.000 24.52767 2656 TYR B C 1
ATOM 2059 O O . TYR B 1 120 ? -6.27481 -11.62004 41.83751 1.000 22.42181 2656 TYR B O 1
ATOM 2068 N N . LYS B 1 121 ? -5.45975 -9.73380 42.79294 1.000 21.60862 2657 LYS B N 1
ATOM 2069 C CA . LYS B 1 121 ? -5.91912 -9.93101 44.17533 1.000 24.25595 2657 LYS B CA 1
ATOM 2070 C C . LYS B 1 121 ? -5.04931 -10.91978 44.93894 1.000 23.00220 2657 LYS B C 1
ATOM 2071 O O . LYS B 1 121 ? -4.21746 -11.65962 44.39495 1.000 25.04274 2657 LYS B O 1
ATOM 2077 N N . TRP B 1 122 ? -5.17615 -10.89678 46.24897 1.000 22.00130 2658 TRP B N 1
ATOM 2078 C CA . TRP B 1 122 ? -4.28364 -11.74937 47.04123 1.000 19.26255 2658 TRP B CA 1
ATOM 2079 C C . TRP B 1 122 ? -4.64633 -13.22695 46.93041 1.000 19.69798 2658 TRP B C 1
ATOM 2080 O O . TRP B 1 122 ? -3.75972 -14.09161 46.95475 1.000 22.99561 2658 TRP B O 1
ATOM 2091 N N . GLY B 1 123 ? -5.93155 -13.54185 46.91193 1.000 23.15434 2659 GLY B N 1
ATOM 2092 C CA . GLY B 1 123 ? -6.32320 -14.93704 47.16226 1.000 23.61503 2659 GLY B CA 1
ATOM 2093 C C . GLY B 1 123 ? -5.84810 -15.34875 48.55280 1.000 25.67453 2659 GLY B C 1
ATOM 2094 O O . GLY B 1 123 ? -6.14175 -14.68964 49.56449 1.000 26.83445 2659 GLY B O 1
ATOM 2095 N N . SER B 1 124 ? -5.11745 -16.47583 48.62683 1.000 23.73969 2660 SER B N 1
ATOM 2096 C CA . SER B 1 124 ? -4.60420 -16.98661 49.89186 1.000 25.51197 2660 SER B CA 1
ATOM 2097 C C . SER B 1 124 ? -3.14966 -16.63869 50.12172 1.000 23.76353 2660 SER B C 1
ATOM 2098 O O . SER B 1 124 ? -2.55447 -17.14265 51.08305 1.000 26.35780 2660 SER B O 1
ATOM 2101 N N . VAL B 1 125 ? -2.57586 -15.78034 49.29125 1.000 20.92713 2661 VAL B N 1
ATOM 2102 C CA . VAL B 1 125 ? -1.16998 -15.45827 49.34793 1.000 23.90807 2661 VAL B CA 1
ATOM 2103 C C . VAL B 1 125 ? -0.97387 -14.22112 50.22457 1.000 22.92409 2661 VAL B C 1
ATOM 2104 O O . VAL B 1 125 ? -1.91419 -13.46040 50.44177 1.000 24.62161 2661 VAL B O 1
ATOM 2108 N N . THR B 1 126 ? 0.24574 -14.03561 50.75182 1.000 21.04946 2662 THR B N 1
ATOM 2109 C CA . THR B 1 126 ? 0.56955 -12.86071 51.59446 1.000 21.09655 2662 THR B CA 1
ATOM 2110 C C . THR B 1 126 ? 1.92919 -12.30721 51.18977 1.000 22.68652 2662 THR B C 1
ATOM 2111 O O . THR B 1 126 ? 2.63536 -12.86612 50.34493 1.000 22.33009 2662 THR B O 1
ATOM 2115 N N . HIS B 1 127 ? 2.34405 -11.22589 51.84571 1.000 20.73036 2663 HIS B N 1
ATOM 2116 C CA . HIS B 1 127 ? 3.70005 -10.75516 51.60127 1.000 24.66739 2663 HIS B CA 1
ATOM 2117 C C . HIS B 1 127 ? 4.75520 -11.73774 52.09015 1.000 26.52064 2663 HIS B C 1
ATOM 2118 O O . HIS B 1 127 ? 5.90449 -11.65420 51.65564 1.000 29.21147 2663 HIS B O 1
ATOM 2125 N N . GLN B 1 128 ? 4.40651 -12.63301 53.01078 1.000 26.52628 2664 GLN B N 1
ATOM 2126 C CA . GLN B 1 128 ? 5.34790 -13.61577 53.52034 1.000 26.60295 2664 GLN B CA 1
ATOM 2127 C C . GLN B 1 128 ? 5.45741 -14.87112 52.63176 1.000 25.27815 2664 GLN B C 1
ATOM 2128 O O . GLN B 1 128 ? 6.38938 -15.66737 52.82902 1.000 28.52815 2664 GLN B O 1
ATOM 2134 N N . SER B 1 129 ? 4.55538 -15.04913 51.66623 1.000 23.68534 2665 SER B N 1
ATOM 2135 C CA . SER B 1 129 ? 4.54307 -16.24357 50.82270 1.000 27.30202 2665 SER B CA 1
ATOM 2136 C C . SER B 1 129 ? 5.73510 -16.25153 49.86398 1.000 26.05087 2665 SER B C 1
ATOM 2137 O O . SER B 1 129 ? 6.18017 -15.21477 49.37033 1.000 26.60354 2665 SER B O 1
ATOM 2140 N N . VAL B 1 130 ? 6.26356 -17.43682 49.60435 1.000 25.24686 2666 VAL B N 1
ATOM 2141 C CA . VAL B 1 130 ? 7.31932 -17.59923 48.60853 1.000 22.41210 2666 VAL B CA 1
ATOM 2142 C C . VAL B 1 130 ? 6.83805 -18.64864 47.60751 1.000 23.24809 2666 VAL B C 1
ATOM 2143 O O . VAL B 1 130 ? 6.41843 -19.73674 48.01064 1.000 27.88756 2666 VAL B O 1
ATOM 2147 N N . GLY B 1 131 ? 6.88772 -18.31834 46.30756 1.000 26.84995 2667 GLY B N 1
ATOM 2148 C CA . GLY B 1 131 ? 6.31134 -19.17260 45.29401 1.000 23.75877 2667 GLY B CA 1
ATOM 2149 C C . GLY B 1 131 ? 7.30242 -19.47885 44.18384 1.000 28.25466 2667 GLY B C 1
ATOM 2150 O O . GLY B 1 131 ? 8.35920 -18.87468 44.08514 1.000 27.11427 2667 GLY B O 1
ATOM 2151 N N . VAL B 1 132 ? 6.92578 -20.42698 43.33575 1.000 25.85576 2668 VAL B N 1
ATOM 2152 C CA . VAL B 1 132 ? 7.80048 -20.90733 42.26910 1.000 26.48892 2668 VAL B CA 1
ATOM 2153 C C . VAL B 1 132 ? 7.19723 -20.49028 40.93521 1.000 24.83591 2668 VAL B C 1
ATOM 2154 O O . VAL B 1 132 ? 6.01835 -20.77769 40.66447 1.000 25.82657 2668 VAL B O 1
ATOM 2158 N N . VAL B 1 133 ? 7.99831 -19.81825 40.10194 1.000 24.45203 2669 VAL B N 1
ATOM 2159 C CA . VAL B 1 133 ? 7.49613 -19.37917 38.79612 1.000 24.98425 2669 VAL B CA 1
ATOM 2160 C C . VAL B 1 133 ? 7.26448 -20.60324 37.91243 1.000 27.75671 2669 VAL B C 1
ATOM 2161 O O . VAL B 1 133 ? 8.18361 -21.38606 37.66525 1.000 33.11807 2669 VAL B O 1
ATOM 2165 N N . LYS B 1 134 ? 6.03902 -20.73882 37.39320 1.000 24.65079 2670 LYS B N 1
ATOM 2166 C CA . LYS B 1 134 ? 5.60222 -21.86247 36.56978 1.000 24.68621 2670 LYS B CA 1
ATOM 2167 C C . LYS B 1 134 ? 5.57750 -21.51004 35.09948 1.000 28.95056 2670 LYS B C 1
ATOM 2168 O O . LYS B 1 134 ? 5.93527 -22.35005 34.25959 1.000 29.83290 2670 LYS B O 1
ATOM 2174 N N . ALA B 1 135 ? 5.16696 -20.27573 34.78809 1.000 26.43972 2671 ALA B N 1
ATOM 2175 C CA . ALA B 1 135 ? 4.95986 -19.91772 33.38635 1.000 32.46955 2671 ALA B CA 1
ATOM 2176 C C . ALA B 1 135 ? 4.88304 -18.40747 33.24342 1.000 30.16850 2671 ALA B C 1
ATOM 2177 O O . ALA B 1 135 ? 4.60919 -17.68147 34.20561 1.000 29.67957 2671 ALA B O 1
ATOM 2179 N N . PHE B 1 136 ? 5.10838 -17.95506 32.00029 1.000 30.26996 2672 PHE B N 1
ATOM 2180 C CA . PHE B 1 136 ? 4.95451 -16.55167 31.60629 1.000 26.91421 2672 PHE B CA 1
ATOM 2181 C C . PHE B 1 136 ? 3.72045 -16.47278 30.72346 1.000 30.37776 2672 PHE B C 1
ATOM 2182 O O . PHE B 1 136 ? 3.62793 -17.20983 29.74550 1.000 34.77600 2672 PHE B O 1
ATOM 2190 N N . SER B 1 137 ? 2.76190 -15.63055 31.09229 1.000 31.17854 2673 SER B N 1
ATOM 2191 C CA . SER B 1 137 ? 1.58226 -15.47593 30.24161 1.000 33.32839 2673 SER B CA 1
ATOM 2192 C C . SER B 1 137 ? 1.94866 -14.95163 28.85774 1.000 40.70868 2673 SER B C 1
ATOM 2193 O O . SER B 1 137 ? 2.91000 -14.19710 28.66397 1.000 38.26994 2673 SER B O 1
ATOM 2196 N N . ALA B 1 138 ? 1.17460 -15.38645 27.86007 1.000 39.56550 2674 ALA B N 1
ATOM 2197 C CA . ALA B 1 138 ? 1.42993 -14.93153 26.51301 1.000 36.97174 2674 ALA B CA 1
ATOM 2198 C C . ALA B 1 138 ? 1.27025 -13.42511 26.37708 1.000 39.21895 2674 ALA B C 1
ATOM 2199 O O . ALA B 1 138 ? 1.76874 -12.85225 25.40774 1.000 42.57787 2674 ALA B O 1
ATOM 2201 N N . ASN B 1 139 ? 0.58063 -12.76265 27.31420 1.000 41.53856 2675 ASN B N 1
ATOM 2202 C CA . ASN B 1 139 ? 0.44418 -11.31419 27.16231 1.000 45.61702 2675 ASN B CA 1
ATOM 2203 C C . ASN B 1 139 ? 1.73755 -10.56197 27.47382 1.000 44.12059 2675 ASN B C 1
ATOM 2204 O O . ASN B 1 139 ? 1.78375 -9.34830 27.26271 1.000 40.21651 2675 ASN B O 1
ATOM 2209 N N . GLY B 1 140 ? 2.78047 -11.23968 27.95935 1.000 40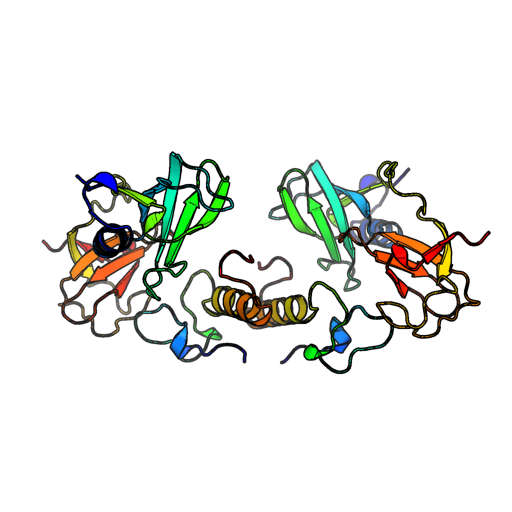.92225 2676 GLY B N 1
ATOM 2210 C CA . GLY B 1 140 ? 4.07137 -10.60685 28.15122 1.000 40.63394 2676 GLY B CA 1
ATOM 2211 C C . GLY B 1 140 ? 4.20037 -9.84410 29.45514 1.000 42.04828 2676 GLY B C 1
ATOM 2212 O O . GLY B 1 140 ? 5.29195 -9.33338 29.75641 1.000 38.31162 2676 GLY B O 1
ATOM 2213 N N . LYS B 1 141 ? 3.12256 -9.75554 30.23230 1.000 30.38126 2677 LYS B N 1
ATOM 2214 C CA . LYS B 1 141 ? 3.05832 -8.90611 31.42026 1.000 32.71875 2677 LYS B CA 1
ATOM 2215 C C . LYS B 1 141 ? 2.92524 -9.67073 32.71879 1.000 27.98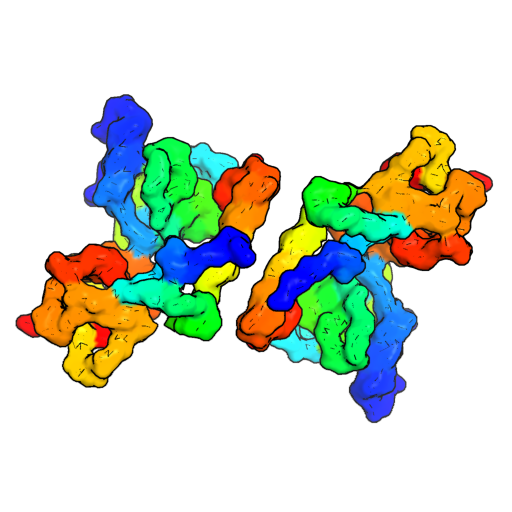697 2677 LYS B C 1
ATOM 2216 O O . LYS B 1 141 ? 3.33243 -9.15096 33.76076 1.000 27.64607 2677 LYS B O 1
ATOM 2222 N N . ASP B 1 142 ? 2.37938 -10.90520 32.70385 1.000 28.16075 2678 ASP B N 1
ATOM 2223 C CA . ASP B 1 142 ? 2.02304 -11.62394 33.92099 1.000 26.25505 2678 ASP B CA 1
ATOM 2224 C C . ASP B 1 142 ? 2.84627 -12.91122 34.02241 1.000 27.60274 2678 ASP B C 1
ATOM 2225 O O . ASP B 1 142 ? 3.37715 -13.39367 33.01266 1.000 27.93195 2678 ASP B O 1
ATOM 2230 N N . ILE B 1 143 ? 2.94716 -13.45023 35.24994 1.000 26.52627 2679 ILE B N 1
ATOM 2231 C CA . ILE B 1 143 ? 3.53061 -14.76713 35.50276 1.000 28.13325 2679 ILE B CA 1
ATOM 2232 C C . ILE B 1 143 ? 2.55221 -15.60718 36.30669 1.000 27.23290 2679 ILE B C 1
ATOM 2233 O O . ILE B 1 143 ? 1.80556 -15.09959 37.15270 1.000 26.87201 2679 ILE B O 1
ATOM 2238 N N . ILE B 1 144 ? 2.56551 -16.90160 36.03431 1.000 26.56159 2680 ILE B N 1
ATOM 2239 C CA . ILE B 1 144 ? 1.83273 -17.86390 36.84163 1.000 27.67170 2680 ILE B CA 1
ATOM 2240 C C . ILE B 1 144 ? 2.80378 -18.39991 37.87530 1.000 25.17099 2680 ILE B C 1
ATOM 2241 O O . ILE B 1 144 ? 3.90687 -18.81834 37.51807 1.000 22.91486 2680 ILE B O 1
ATOM 2246 N N . VAL B 1 145 ? 2.41588 -18.35455 39.14860 1.000 19.14673 2681 VAL B N 1
ATOM 2247 C CA . VAL B 1 145 ? 3.28956 -18.78238 40.24782 1.000 21.65388 2681 VAL B CA 1
ATOM 2248 C C . VAL B 1 145 ? 2.56412 -19.82980 41.06737 1.000 23.08326 2681 VAL B C 1
ATOM 2249 O O . VAL B 1 145 ? 1.35884 -19.71838 41.31090 1.000 25.77672 2681 VAL B O 1
ATOM 2253 N N . ASP B 1 146 ? 3.29057 -20.84288 41.50154 1.000 23.33064 2682 ASP B N 1
ATOM 2254 C CA . ASP B 1 146 ? 2.72985 -21.81836 42.42663 1.000 22.37058 2682 ASP B CA 1
ATOM 2255 C C . ASP B 1 146 ? 3.22267 -21.41587 43.81225 1.000 22.53533 2682 ASP B C 1
ATOM 2256 O O . ASP B 1 146 ? 4.40632 -21.56842 44.12687 1.000 26.74653 2682 ASP B O 1
ATOM 2261 N N . PHE B 1 147 ? 2.31495 -20.95770 44.63048 1.000 23.86102 2683 PHE B N 1
ATOM 2262 C CA . PHE B 1 147 ? 2.56283 -20.75542 46.04336 1.000 23.85784 2683 PHE B CA 1
ATOM 2263 C C . PHE B 1 147 ? 2.03614 -21.92858 46.86352 1.000 28.32407 2683 PHE B C 1
ATOM 2264 O O . PHE B 1 147 ? 1.00081 -22.50734 46.53435 1.000 27.70416 2683 PHE B O 1
ATOM 2272 N N . PRO B 1 148 ? 2.67330 -22.25737 48.00088 1.000 27.55500 2684 PRO B N 1
ATOM 2273 C CA . PRO B 1 148 ? 2.13796 -23.32205 48.85563 1.000 24.15129 2684 PRO B CA 1
ATOM 2274 C C . PRO B 1 148 ? 0.66293 -23.17296 49.16661 1.000 23.87988 2684 PRO B C 1
ATOM 2275 O O . PRO B 1 148 ? -0.06054 -24.16604 49.28996 1.000 27.91310 2684 PRO B O 1
ATOM 2279 N N . GLN B 1 149 ? 0.22441 -21.93265 49.37437 1.000 25.69802 2685 GLN B N 1
ATOM 2280 C CA . GLN B 1 149 ? -1.14859 -21.61102 49.73353 1.000 30.37796 2685 GLN B CA 1
ATOM 2281 C C . GLN B 1 149 ? -2.09185 -21.47540 48.53405 1.000 24.23373 2685 GLN B C 1
ATOM 2282 O O . GLN B 1 149 ? -3.31815 -21.48657 48.73546 1.000 24.48657 2685 GLN B O 1
ATOM 2288 N N . GLN B 1 150 ? -1.56581 -21.41464 47.31185 1.000 24.15409 2686 GLN B N 1
ATOM 2289 C CA . GLN B 1 150 ? -2.42937 -21.24955 46.13379 1.000 21.72147 2686 GLN B CA 1
ATOM 2290 C C . GLN B 1 150 ? -1.64389 -21.60828 44.88807 1.000 21.41659 2686 GLN B C 1
ATOM 2291 O O . GLN B 1 150 ? -0.68519 -20.89809 44.55065 1.000 24.24866 2686 GLN B O 1
ATOM 2297 N N . SER B 1 151 ? -2.06538 -22.66491 44.19804 1.000 24.86826 2687 SER B N 1
ATOM 2298 C CA . SER B 1 151 ? -1.48752 -23.05016 42.91725 1.000 24.09890 2687 SER B CA 1
ATOM 2299 C C . SER B 1 151 ? -2.09536 -22.18709 41.81714 1.000 28.47301 2687 SER B C 1
ATOM 2300 O O . SER B 1 151 ? -3.22535 -21.71890 41.93617 1.000 25.43909 2687 SER B O 1
ATOM 2303 N N . HIS B 1 152 ? -1.32344 -21.98031 40.74972 1.000 23.24743 2688 HIS B N 1
ATOM 2304 C CA . HIS B 1 152 ? -1.78622 -21.23385 39.57091 1.000 24.08196 2688 HIS B CA 1
ATOM 2305 C C . HIS B 1 152 ? -2.25871 -19.83921 39.95848 1.000 25.46511 2688 HIS B C 1
ATOM 2306 O O . HIS B 1 152 ? -3.35788 -19.40059 39.60666 1.000 25.12831 2688 HIS B O 1
ATOM 2313 N N . TRP B 1 153 ? -1.40642 -19.14569 40.69490 1.000 22.72340 2689 TRP B N 1
ATOM 2314 C CA . TRP B 1 153 ? -1.64579 -17.77662 41.13504 1.000 19.74966 2689 TRP B CA 1
ATOM 2315 C C . TRP B 1 153 ? -1.07669 -16.85357 40.08578 1.000 21.06521 2689 TRP B C 1
ATOM 2316 O O . TRP B 1 153 ? 0.06922 -17.04449 39.66502 1.000 21.93957 2689 TRP B O 1
ATOM 2327 N N . THR B 1 154 ? -1.85576 -15.83452 39.67104 1.000 23.09737 2690 THR B N 1
ATOM 2328 C CA . THR B 1 154 ? -1.41955 -14.94736 38.60248 1.000 24.08040 2690 THR B CA 1
ATOM 2329 C C . THR B 1 154 ? -0.86482 -13.65901 39.19901 1.000 24.12829 2690 THR B C 1
ATOM 2330 O O . THR B 1 154 ? -1.53557 -12.99791 39.99564 1.000 22.57164 2690 THR B O 1
ATOM 2334 N N . GLY B 1 155 ? 0.34494 -13.29560 38.80348 1.000 22.06306 2691 GLY B N 1
ATOM 2335 C CA . GLY B 1 155 ? 0.97921 -12.08637 39.28765 1.000 24.88900 2691 GLY B CA 1
ATOM 2336 C C . GLY B 1 155 ? 1.35174 -11.17832 38.13325 1.000 29.84916 2691 GLY B C 1
ATOM 2337 O O . GLY B 1 155 ? 1.71393 -11.65157 37.05695 1.000 24.20112 2691 GLY B O 1
ATOM 2338 N N . LEU B 1 156 ? 1.24915 -9.87798 38.36454 1.000 24.60467 2692 LEU B N 1
ATOM 2339 C CA . LEU B 1 156 ? 1.82712 -8.91382 37.42783 1.000 25.66071 2692 LEU B CA 1
ATOM 2340 C C . LEU B 1 156 ? 3.33103 -8.87814 37.64661 1.000 28.36931 2692 LEU B C 1
ATOM 2341 O O . LEU B 1 156 ? 3.77687 -8.71308 38.78393 1.000 27.66180 2692 LEU B O 1
ATOM 2346 N N . LEU B 1 157 ? 4.11278 -9.08047 36.57827 1.000 24.37797 2693 LEU B N 1
ATOM 2347 C CA . LEU B 1 157 ? 5.56497 -9.19889 36.73581 1.000 26.88862 2693 LEU B CA 1
ATOM 2348 C C . LEU B 1 157 ? 6.15122 -8.01060 37.48855 1.000 25.15765 2693 LEU B C 1
ATOM 2349 O O . LEU B 1 157 ? 6.97585 -8.18352 38.39149 1.000 33.25311 2693 LEU B O 1
ATOM 2354 N N . SER B 1 158 ? 5.71837 -6.79617 37.15708 1.000 27.37879 2694 SER B N 1
ATOM 2355 C CA . SER B 1 158 ? 6.29050 -5.61869 37.81686 1.000 28.56731 2694 SER B CA 1
ATOM 2356 C C . SER B 1 158 ? 5.99525 -5.57776 39.32684 1.000 30.15321 2694 SER B C 1
ATOM 2357 O O . SER B 1 158 ? 6.61505 -4.79631 40.04143 1.000 31.35042 2694 SER B O 1
ATOM 2360 N N . GLU B 1 159 ? 5.03096 -6.35399 39.81523 1.000 26.20593 2695 GLU B N 1
ATOM 2361 C CA . GLU B 1 159 ? 4.73378 -6.41931 41.24356 1.000 32.01541 2695 GLU B CA 1
ATOM 2362 C C . GLU B 1 159 ? 5.48583 -7.52246 41.97825 1.000 29.41605 2695 GLU B C 1
ATOM 2363 O O . GLU B 1 159 ? 5.32005 -7.63564 43.20164 1.000 26.24255 2695 GLU B O 1
ATOM 2369 N N . MET B 1 160 ? 6.29799 -8.33876 41.27764 1.000 24.37672 2696 MET B N 1
ATOM 2370 C CA . MET B 1 160 ? 6.88794 -9.54605 41.84476 1.000 24.88070 2696 MET B CA 1
ATOM 2371 C C . MET B 1 160 ? 8.39711 -9.34301 41.89460 1.000 30.86017 2696 MET B C 1
ATOM 2372 O O . MET B 1 160 ? 8.95210 -8.54481 41.14058 1.000 31.51354 2696 MET B O 1
ATOM 2377 N N . GLU B 1 161 ? 9.07147 -10.01790 42.82096 1.000 25.95104 2697 GLU B N 1
ATOM 2378 C CA . GLU B 1 161 ? 10.52446 -9.91688 42.87096 1.000 26.03910 2697 GLU B CA 1
ATOM 2379 C C . GLU B 1 161 ? 11.12614 -11.24740 43.31610 1.000 31.50896 2697 GLU B C 1
ATOM 2380 O O . GLU B 1 161 ? 10.47883 -12.03587 44.00097 1.000 31.76086 2697 GLU B O 1
ATOM 2386 N N . LEU B 1 162 ? 12.35823 -11.49227 42.87769 1.000 33.77308 2698 LEU B N 1
ATOM 2387 C CA . LEU B 1 162 ? 13.11145 -12.65824 43.31181 1.000 33.10777 2698 LEU B CA 1
ATOM 2388 C C . LEU B 1 162 ? 13.27162 -12.62736 44.82066 1.000 37.47331 2698 LEU B C 1
ATO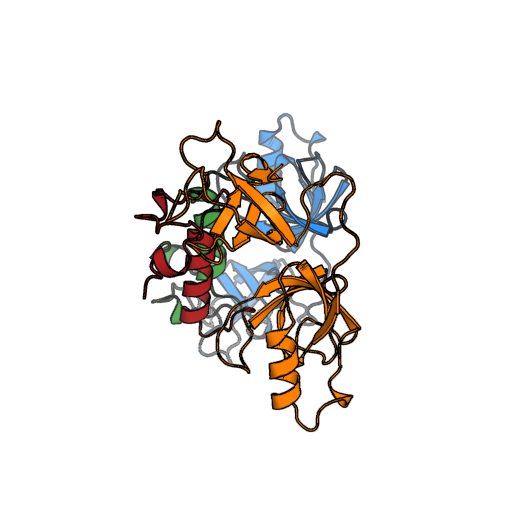M 2389 O O . LEU B 1 162 ? 13.57067 -11.58570 45.40934 1.000 36.32986 2698 LEU B O 1
ATOM 2394 N N . VAL B 1 163 ? 13.10197 -13.78288 45.45362 1.000 34.56996 2699 VAL B N 1
ATOM 2395 C CA . VAL B 1 163 ? 13.33635 -13.84790 46.88950 1.000 36.13351 2699 VAL B CA 1
ATOM 2396 C C . VAL B 1 163 ? 14.84487 -13.82769 47.09143 1.000 57.08505 2699 VAL B C 1
ATOM 2397 O O . VAL B 1 163 ? 15.54876 -14.71861 46.58684 1.000 53.76535 2699 VAL B O 1
ATOM 2401 N N . PRO B 1 164 ? 15.38885 -12.81360 47.79098 1.000 70.18548 2700 PRO B N 1
ATOM 2402 C CA . PRO B 1 164 ? 16.82587 -12.78111 48.07280 1.000 70.49249 2700 PRO B CA 1
ATOM 2403 C C . PRO B 1 164 ? 17.19790 -13.88388 49.05261 1.000 79.47608 2700 PRO B C 1
ATOM 2404 O O . PRO B 1 164 ? 18.36511 -14.25017 49.18030 1.000 93.70839 2700 PRO B O 1
ATOM 2409 N N . ASP C 2 5 ? -29.16244 -11.07751 25.80782 1.000 101.25741 396 ASP C N 1
ATOM 2410 C CA . ASP C 2 5 ? -28.41624 -11.10499 24.54864 1.000 114.20349 396 ASP C CA 1
ATOM 2411 C C . ASP C 2 5 ? -27.84755 -9.73457 24.20359 1.000 106.66118 396 ASP C C 1
ATOM 2412 O O . ASP C 2 5 ? -28.51742 -8.71768 24.37211 1.000 108.36188 396 ASP C O 1
ATOM 2417 N N . PRO C 2 6 ? -26.60908 -9.71272 23.70552 1.000 106.13682 397 PRO C N 1
ATOM 2418 C CA . PRO C 2 6 ? -26.00242 -8.42690 23.32078 1.000 92.60472 397 PRO C CA 1
ATOM 2419 C C . PRO C 2 6 ? -26.58781 -7.81501 22.05537 1.000 85.05608 397 PRO C C 1
ATOM 2420 O O . PRO C 2 6 ? -26.57606 -6.58576 21.91948 1.000 78.81207 397 PRO C O 1
ATOM 2424 N N . CYS C 2 7 ? -27.09061 -8.62226 21.12483 1.000 69.30302 398 CYS C N 1
ATOM 2425 C CA . CYS C 2 7 ? -27.58683 -8.12388 19.84892 1.000 72.45897 398 CYS C CA 1
ATOM 2426 C C . CYS C 2 7 ? -28.94260 -8.74288 19.54219 1.000 61.06489 398 CYS C C 1
ATOM 2427 O O . CYS C 2 7 ? -29.30652 -9.79012 20.08444 1.000 61.82273 398 CYS C O 1
ATOM 2430 N N . LYS C 2 8 ? -29.69167 -8.07286 18.66920 1.000 58.00312 399 LYS C N 1
ATOM 2431 C CA . LYS C 2 8 ? -31.02613 -8.50732 18.29636 1.000 55.25902 399 LYS C CA 1
ATOM 2432 C C . LYS C 2 8 ? -31.02998 -8.89871 16.82084 1.000 48.22694 399 LYS C C 1
ATOM 2433 O O . LYS C 2 8 ? -30.54071 -8.14763 15.96760 1.000 46.21560 399 LYS C O 1
ATOM 2439 N N . VAL C 2 9 ? -31.60612 -10.06193 16.53605 1.000 44.80995 400 VAL C N 1
ATOM 2440 C CA . VAL C 2 9 ? -31.53011 -10.61522 15.18406 1.000 38.14226 400 VAL C CA 1
ATOM 2441 C C . VAL C 2 9 ? -32.16435 -9.66094 14.16743 1.000 36.52694 400 VAL C C 1
ATOM 2442 O O . VAL C 2 9 ? -31.58120 -9.37698 13.11415 1.000 32.07851 400 VAL C O 1
ATOM 2446 N N . GLU C 2 10 ? -33.31324 -9.08891 14.50836 1.000 37.74936 401 GLU C N 1
ATOM 2447 C CA . GLU C 2 10 ? -34.00620 -8.19228 13.59164 1.000 37.18964 401 GLU C CA 1
ATOM 2448 C C . GLU C 2 10 ? -33.11512 -7.03859 13.12275 1.000 45.82306 401 GLU C C 1
ATOM 2449 O O . GLU C 2 10 ? -33.24088 -6.57810 11.98379 1.000 47.83632 401 GLU C O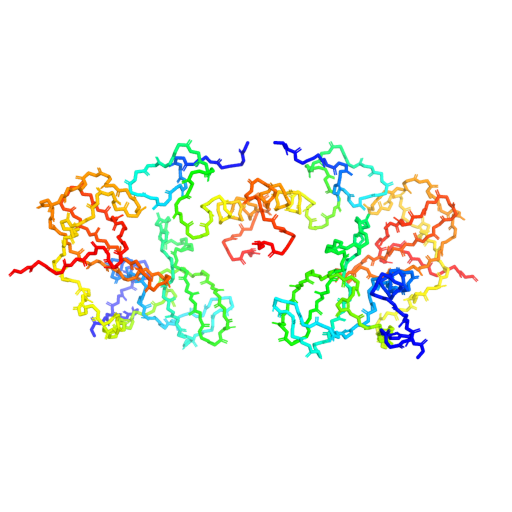 1
ATOM 2455 N N . GLU C 2 11 ? -32.19112 -6.58464 13.96507 1.000 41.53604 402 GLU C N 1
ATOM 2456 C CA . GLU C 2 11 ? -31.33458 -5.45049 13.64262 1.000 51.55091 402 GLU C CA 1
ATOM 2457 C C . GLU C 2 11 ? -30.12616 -5.82511 12.79629 1.000 43.20076 402 GLU C C 1
ATOM 2458 O O . GLU C 2 11 ? -29.62310 -4.98510 12.04717 1.000 48.57249 402 GLU C O 1
ATOM 2464 N N . VAL C 2 12 ? -29.59136 -7.03091 12.94348 1.000 37.23356 403 VAL C N 1
ATOM 2465 C CA . VAL C 2 12 ? -28.31701 -7.36330 12.31096 1.000 35.12304 403 VAL C CA 1
ATOM 2466 C C . VAL C 2 12 ? -28.44596 -8.42417 11.24011 1.000 29.08209 403 VAL C C 1
ATOM 2467 O O . VAL C 2 12 ? -27.48065 -8.63198 10.47365 1.000 28.61095 403 VAL C O 1
ATOM 2471 N N . CYS C 2 13 ? -29.56278 -9.13230 11.19947 1.000 24.04088 404 CYS C N 1
ATOM 2472 C CA . CYS C 2 13 ? -29.79242 -10.14786 10.15547 1.000 24.30102 404 CYS C CA 1
ATOM 2473 C C . CYS C 2 13 ? -29.57452 -9.58319 8.76264 1.000 28.09223 404 CYS C C 1
ATOM 2474 O O . CYS C 2 13 ? -30.07573 -8.51152 8.43770 1.000 26.40295 404 CYS C O 1
ATOM 2477 N N . ARG C 2 14 ? -28.79292 -10.29273 7.94543 1.000 23.92862 405 ARG C N 1
ATOM 2478 C CA . ARG C 2 14 ?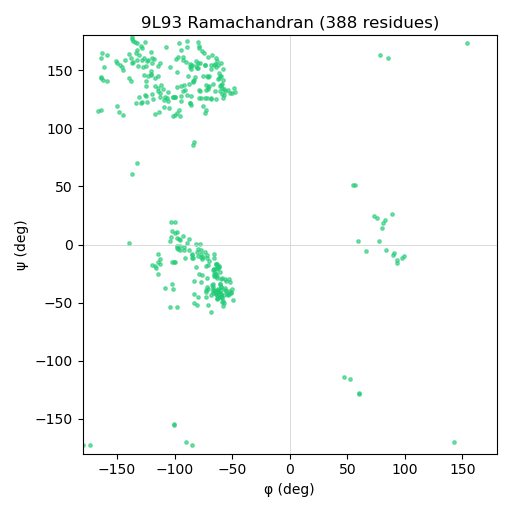 -28.41919 -9.82989 6.61669 1.000 25.24361 405 ARG C CA 1
ATOM 2479 C C . ARG C 2 14 ? -29.30358 -10.38463 5.48968 1.000 25.11460 405 ARG C C 1
ATOM 2480 O O . ARG C 2 14 ? -29.03192 -10.10366 4.32693 1.000 26.16594 405 ARG C O 1
ATOM 2488 N N . ALA C 2 15 ? -30.36144 -11.12733 5.79303 1.000 19.83886 406 ALA C N 1
ATOM 2489 C CA . ALA C 2 15 ? -31.22569 -11.68763 4.75357 1.000 19.49545 406 ALA C CA 1
ATOM 2490 C C . ALA C 2 15 ? -32.21630 -10.64957 4.21638 1.000 18.28053 406 ALA C C 1
ATOM 2491 O O . ALA C 2 15 ? -32.28292 -9.50094 4.68978 1.000 21.03371 406 ALA C O 1
ATOM 2493 N N . ASN C 2 16 ? -32.96667 -11.04029 3.16862 1.000 16.80746 407 ASN C N 1
ATOM 2494 C CA . ASN C 2 16 ? -33.90578 -10.09412 2.55972 1.000 23.37662 407 ASN C CA 1
ATOM 2495 C C . ASN C 2 16 ? -35.19589 -9.96810 3.35490 1.000 26.61834 407 ASN C C 1
ATOM 2496 O O . ASN C 2 16 ? -36.01775 -9.10361 3.04991 1.000 21.15567 407 ASN C O 1
ATOM 2501 N N . GLU C 2 17 ? -35.40209 -10.83618 4.33626 1.000 19.11078 408 GLU C N 1
ATOM 2502 C CA . GLU C 2 17 ? -36.47967 -10.78472 5.33585 1.000 24.38913 408 GLU C CA 1
ATOM 2503 C C . GLU C 2 17 ? -35.80255 -11.19253 6.63882 1.000 22.21974 408 GLU C C 1
ATOM 2504 O O . GLU C 2 17 ? -34.96769 -12.10124 6.60776 1.000 21.53511 408 GLU C O 1
ATOM 2510 N N . PRO C 2 18 ? -36.15583 -10.61677 7.78907 1.000 22.24448 409 PRO C N 1
ATOM 2511 C CA . PRO C 2 18 ? -35.41485 -10.95947 9.00246 1.000 20.61480 409 PRO C CA 1
ATOM 2512 C C . PRO C 2 18 ? -35.69773 -12.37908 9.46880 1.000 24.03046 409 PRO C C 1
ATOM 2513 O O . PRO C 2 18 ? -36.84700 -12.81514 9.51407 1.000 22.50125 409 PRO C O 1
ATOM 2517 N N . CYS C 2 19 ? -34.62683 -13.06445 9.85247 1.000 24.82310 410 CYS C N 1
ATOM 2518 C CA . CYS C 2 19 ? -34.74297 -14.35067 10.53325 1.000 26.81876 410 CYS C CA 1
ATOM 2519 C C . CYS C 2 19 ? -35.42617 -14.16043 11.88682 1.000 24.83089 410 CYS C C 1
ATOM 2520 O O . CYS C 2 19 ? -35.34540 -13.10361 12.51420 1.000 25.39792 410 CYS C O 1
ATOM 2523 N N . THR C 2 20 ? -36.09771 -15.20466 12.35258 1.000 26.61807 411 THR C N 1
ATOM 2524 C CA . THR C 2 20 ? -36.78680 -15.11212 13.63493 1.000 27.25996 411 THR C CA 1
ATOM 2525 C C . THR C 2 20 ? -35.85483 -15.33087 14.82133 1.000 27.86219 411 THR C C 1
ATOM 2526 O O . THR C 2 20 ? -36.19025 -14.92899 15.94292 1.000 34.56560 411 THR C O 1
ATOM 2530 N N . SER C 2 21 ? -34.69586 -15.94653 14.60140 1.000 24.35088 412 SER C N 1
ATOM 2531 C CA . SER C 2 21 ? -33.67525 -16.10588 15.61524 1.000 24.40716 412 SER C CA 1
ATOM 2532 C C . SER C 2 21 ? -32.34469 -16.35289 14.91457 1.000 23.16687 412 SER C C 1
ATOM 2533 O O . SER C 2 21 ? -32.29843 -16.71020 13.73862 1.000 23.41409 412 SER C O 1
ATOM 2536 N N . PHE C 2 22 ? -31.26228 -16.16726 15.66640 1.000 25.66081 413 PHE C N 1
ATOM 2537 C CA . PHE C 2 22 ? -29.94653 -16.37800 15.08723 1.000 27.40516 413 PHE C CA 1
ATOM 2538 C C . PHE C 2 22 ? -29.73637 -17.84243 14.70676 1.000 22.92474 413 PHE C C 1
ATOM 2539 O O . PHE C 2 22 ? -28.93321 -18.14828 13.81205 1.000 24.18914 413 PHE C O 1
ATOM 2547 N N . ALA C 2 23 ? -30.41612 -18.76205 15.39138 1.000 24.32041 414 ALA C N 1
ATOM 2548 C CA . ALA C 2 23 ? -30.24690 -20.16416 15.05009 1.000 27.35342 414 ALA C CA 1
ATOM 2549 C C . ALA C 2 23 ? -30.71769 -20.44045 13.63807 1.000 24.61541 414 ALA C C 1
ATOM 2550 O O . ALA C 2 23 ? -30.34516 -21.48626 13.06778 1.000 25.54787 414 ALA C O 1
ATOM 2552 N N . GLU C 2 24 ? -31.52334 -19.54697 13.07887 1.000 22.83347 415 GLU C N 1
ATOM 2553 C CA . GLU C 2 24 ? -32.07460 -19.75915 11.74829 1.000 20.91706 415 GLU C CA 1
ATOM 2554 C C . GLU C 2 24 ? -31.24231 -19.08154 10.68175 1.000 21.97351 415 GLU C C 1
ATOM 2555 O O . GLU C 2 24 ? -31.57116 -19.19512 9.48597 1.000 23.04571 415 GLU C O 1
ATOM 2561 N N . CYS C 2 25 ? -30.18097 -18.38571 11.09021 1.000 22.09268 416 CYS C N 1
ATOM 2562 C CA . CYS C 2 25 ? -29.36469 -17.62333 10.14816 1.000 24.14292 416 CYS C CA 1
ATOM 2563 C C . CYS C 2 25 ? -28.98979 -18.45378 8.92277 1.000 22.76421 416 CYS C C 1
ATOM 2564 O O . CYS C 2 25 ? -28.57705 -19.60770 9.04859 1.000 20.58112 416 CYS C O 1
ATOM 2567 N N . VAL C 2 26 ? -29.12846 -17.86315 7.73252 1.000 20.43684 417 VAL C N 1
ATOM 2568 C CA . VAL C 2 26 ? -28.84590 -18.58283 6.48635 1.000 24.75844 417 VAL C CA 1
ATOM 2569 C C . VAL C 2 26 ? -27.51410 -18.17220 5.87802 1.000 32.38864 417 VAL C C 1
ATOM 2570 O O . VAL C 2 26 ? -27.18253 -18.62269 4.76320 1.000 32.36019 417 VAL C O 1
ATOM 2574 N N . CYS C 2 27 ? -26.75917 -17.29970 6.54442 1.000 29.41851 418 CYS C N 1
ATOM 2575 C CA . CYS C 2 27 ? -25.47877 -16.89362 5.98630 1.000 28.41247 418 CYS C CA 1
ATOM 2576 C C . CYS C 2 27 ? -24.41056 -17.94213 6.29178 1.000 31.24717 418 CYS C C 1
ATOM 2577 O O . CYS C 2 27 ? -24.54298 -18.73679 7.22678 1.000 29.13236 418 CYS C O 1
ATOM 2580 N N . ASP C 2 28 ? -23.33868 -17.94943 5.48029 1.000 30.21507 419 ASP C N 1
ATOM 2581 C CA . ASP C 2 28 ? -22.24700 -18.89775 5.72180 1.000 31.72258 419 ASP C CA 1
ATOM 2582 C C . ASP C 2 28 ? -21.60305 -18.66214 7.08118 1.000 40.06826 419 ASP C C 1
ATOM 2583 O O . ASP C 2 28 ? -21.34335 -19.61516 7.82512 1.000 37.31953 419 ASP C O 1
ATOM 2588 N N . GLU C 2 29 ? -21.35184 -17.40459 7.43609 1.000 33.63243 420 GLU C N 1
ATOM 2589 C CA . GLU C 2 29 ? -20.96312 -17.06212 8.80413 1.000 32.36086 420 GLU C CA 1
ATOM 2590 C C . GLU C 2 29 ? -22.14308 -16.38616 9.50565 1.000 34.96549 420 GLU C C 1
ATOM 2591 O O . GLU C 2 29 ? -22.78405 -15.47262 8.94937 1.000 28.32576 420 GLU C O 1
ATOM 2597 N N . ASN C 2 30 ? -22.43963 -16.86120 10.71547 1.000 34.94865 421 ASN C N 1
ATOM 2598 C CA . ASN C 2 30 ? -23.62732 -16.42200 11.43839 1.000 32.04022 421 ASN C CA 1
ATOM 2599 C C . ASN C 2 30 ? -23.57471 -14.93030 11.67792 1.000 23.35035 421 ASN C C 1
ATOM 2600 O O . ASN C 2 30 ? -22.52654 -14.38263 12.05926 1.000 30.73770 421 ASN C O 1
ATOM 2605 N N . CYS C 2 31 ? -24.72210 -14.27033 11.47463 1.000 29.40805 422 CYS C N 1
ATOM 2606 C CA . CYS C 2 31 ? -24.77511 -12.81546 11.58695 1.000 28.27118 422 CYS C CA 1
ATOM 2607 C C . CYS C 2 31 ? -24.44342 -12.35799 13.00068 1.000 27.72081 422 CYS C C 1
ATOM 2608 O O . CYS C 2 31 ? -23.99063 -11.22130 13.18670 1.000 30.69101 422 CYS C O 1
ATOM 2611 N N . GLU C 2 32 ? -24.70865 -13.21166 13.98737 1.000 27.99746 423 GLU C N 1
ATOM 2612 C CA . GLU C 2 32 ? -24.39070 -12.85388 15.37169 1.000 28.00640 423 GLU C CA 1
ATOM 2613 C C . GLU C 2 32 ? -22.89695 -12.70063 15.61330 1.000 33.90184 423 GLU C C 1
ATOM 2614 O O . GLU C 2 32 ? -22.52097 -11.93429 16.51195 1.000 35.06483 423 GLU C O 1
ATOM 2620 N N . LYS C 2 33 ? -22.02749 -13.33992 14.82525 1.000 29.42146 424 LYS C N 1
ATOM 2621 C CA . LYS C 2 33 ? -20.58971 -13.29054 15.16628 1.000 30.23470 424 LYS C CA 1
ATOM 2622 C C . LYS C 2 33 ? -20.02035 -11.87749 14.97953 1.000 32.64458 424 LYS C C 1
ATOM 2623 O O . LYS C 2 33 ? -19.47682 -11.26125 15.91916 1.000 29.93804 424 LYS C O 1
ATOM 2629 N N . GLU C 2 34 ? -20.12936 -11.34934 13.76039 1.000 34.06974 425 GLU C N 1
ATOM 2630 C CA . GLU C 2 34 ? -19.65383 -9.98479 13.49632 1.000 36.98009 425 GLU C CA 1
ATOM 2631 C C . GLU C 2 34 ? -20.36734 -8.96668 14.37338 1.000 31.48559 425 GLU C C 1
ATOM 2632 O O . GLU C 2 34 ? -19.75297 -7.99274 14.83133 1.000 37.56565 425 GLU C O 1
ATOM 2638 N N . ALA C 2 35 ? -21.66238 -9.18094 14.62818 1.000 32.31402 426 ALA C N 1
ATOM 2639 C CA . ALA C 2 35 ? -22.39629 -8.29435 15.52272 1.000 34.22856 426 ALA C CA 1
ATOM 2640 C C . ALA C 2 35 ? -21.76989 -8.27314 16.91595 1.000 28.89539 426 ALA C C 1
ATOM 2641 O O . ALA C 2 35 ? -21.59380 -7.20077 17.50779 1.000 41.59850 426 ALA C O 1
ATOM 2643 N N . LEU C 2 36 ? -21.43027 -9.44179 17.45186 1.000 28.87861 427 LEU C N 1
ATOM 2644 C CA . LEU C 2 36 ? -20.85773 -9.47184 18.80671 1.000 26.89286 427 LEU C CA 1
ATOM 2645 C C . LEU C 2 36 ? -19.48638 -8.80111 18.81081 1.000 34.33746 427 LEU C C 1
ATOM 2646 O O . LEU C 2 36 ? -19.12223 -8.11990 19.77280 1.000 31.61239 427 LEU C O 1
ATOM 2651 N N . TYR C 2 37 ? -18.70162 -9.00272 17.75437 1.000 28.15860 428 TYR C N 1
ATOM 2652 C CA . TYR C 2 37 ? -17.38781 -8.37779 17.69131 1.000 35.03442 428 TYR C CA 1
ATOM 2653 C C . TYR C 2 37 ? -17.51535 -6.86532 17.67340 1.000 38.21424 428 TYR C C 1
ATOM 2654 O O . TYR C 2 37 ? -16.78105 -6.17615 18.39008 1.000 32.53730 428 TYR C O 1
ATOM 2663 N N . LYS C 2 38 ? -18.43170 -6.32101 16.85199 1.000 33.56394 429 LYS C N 1
ATOM 2664 C CA . LYS C 2 38 ? -18.57611 -4.86170 16.83223 1.000 34.37558 429 LYS C CA 1
ATOM 2665 C C . LYS C 2 38 ? -19.13900 -4.34246 18.15424 1.000 32.19553 429 LYS C C 1
ATOM 2666 O O . LYS C 2 38 ? -18.71456 -3.29158 18.64215 1.000 32.21906 429 LYS C O 1
ATOM 2672 N N . TRP C 2 39 ? -20.03030 -5.10903 18.79323 1.000 36.22812 430 TRP C N 1
ATOM 2673 C CA . TRP C 2 39 ? -20.54658 -4.73582 20.11012 1.000 37.43320 430 TRP C CA 1
ATOM 2674 C C . TRP C 2 39 ? -19.44678 -4.73072 21.17990 1.000 33.54605 430 TRP C C 1
ATOM 2675 O O . TRP C 2 39 ? -19.41089 -3.84270 22.04103 1.000 33.18421 430 TRP C O 1
ATOM 2686 N N . LEU C 2 40 ? -18.54255 -5.71220 21.14843 1.000 28.62009 431 LEU C N 1
ATOM 2687 C CA . LEU C 2 40 ? -17.46313 -5.75218 22.14506 1.000 27.88370 431 LEU C CA 1
ATOM 2688 C C . LEU C 2 40 ? -16.50682 -4.57891 21.95864 1.000 31.05606 431 LEU C C 1
ATOM 2689 O O . LEU C 2 40 ? -15.99216 -4.03737 22.94429 1.000 30.51165 431 LEU C O 1
ATOM 2694 N N . LEU C 2 41 ? -16.23186 -4.17849 20.69992 1.000 32.49986 432 LEU C N 1
ATOM 2695 C CA . LEU C 2 41 ? -15.35682 -3.02338 20.49089 1.000 30.43905 432 LEU C CA 1
ATOM 2696 C C . LEU C 2 41 ? -15.96547 -1.75989 21.07953 1.000 32.89393 432 LEU C C 1
ATOM 2697 O O . LEU C 2 41 ? -15.28954 -1.00718 21.79374 1.000 31.98487 432 LEU C O 1
ATOM 2702 N N . LYS C 2 42 ? -17.26058 -1.55244 20.83477 1.000 35.06408 433 LYS C N 1
ATOM 2703 C CA . LYS C 2 42 ? -17.93727 -0.37791 21.36942 1.000 37.15851 433 LYS C CA 1
ATOM 2704 C C . LYS C 2 42 ? -17.89843 -0.39911 22.88091 1.000 34.83440 433 LYS C C 1
ATOM 2705 O O . LYS C 2 42 ? -17.62172 0.61865 23.51936 1.000 38.13126 433 LYS C O 1
ATOM 2711 N N . LYS C 2 43 ? -18.11663 -1.57459 23.47151 1.000 32.76146 434 LYS C N 1
ATOM 2712 C CA . LYS C 2 43 ? -18.11140 -1.67130 24.92328 1.000 39.41149 434 LYS C CA 1
ATOM 2713 C C . LYS C 2 43 ? -16.72825 -1.37933 25.49714 1.000 33.05543 434 LYS C C 1
ATOM 2714 O O . LYS C 2 43 ? -16.61410 -0.92366 26.63513 1.000 38.73519 434 LYS C O 1
ATOM 2720 N N . GLU C 2 44 ? -15.66793 -1.59057 24.71706 1.000 33.26224 435 GLU C N 1
ATOM 2721 C CA . GLU C 2 44 ? -14.32254 -1.31725 25.20261 1.000 40.82117 435 GLU C CA 1
ATOM 2722 C C . GLU C 2 44 ? -13.93930 0.13331 24.95230 1.000 37.08839 435 GLU C C 1
ATOM 2723 O O . GLU C 2 44 ? -12.84840 0.56886 25.35712 1.000 32.70340 435 GLU C O 1
ATOM 2729 N N . GLY C 2 45 ? -14.80088 0.87043 24.27331 1.000 29.29362 436 GLY C N 1
ATOM 2730 C CA . GLY C 2 45 ? -14.50451 2.24141 23.92267 1.000 27.59139 436 GLY C CA 1
ATOM 2731 C C . GLY C 2 45 ? -13.62751 2.39971 22.70846 1.000 27.36754 436 GLY C C 1
ATOM 2732 O O . GLY C 2 45 ? -13.06592 3.47865 22.50755 1.000 30.17295 436 GLY C O 1
ATOM 2733 N N . LYS C 2 46 ? -13.51278 1.37244 21.86715 1.000 26.05846 437 LYS C N 1
ATOM 2734 C CA . LYS C 2 46 ? -12.64243 1.42428 20.70205 1.000 25.34805 437 LYS C CA 1
ATOM 2735 C C . LYS C 2 46 ? -13.45840 1.75762 19.47182 1.000 23.70675 437 LYS C C 1
ATOM 2736 O O . LYS C 2 46 ? -14.66907 1.53242 19.42657 1.000 28.38945 437 LYS C O 1
ATOM 2742 N N . ASP C 2 47 ? -12.76655 2.24297 18.43728 1.000 25.08171 438 ASP C N 1
ATOM 2743 C CA . ASP C 2 47 ? -13.42339 2.48250 17.16700 1.000 23.76910 438 ASP C CA 1
ATOM 2744 C C . ASP C 2 47 ? -13.43529 1.17798 16.36633 1.000 30.08871 438 ASP C C 1
ATOM 2745 O O . ASP C 2 47 ? -13.04449 0.10927 16.85680 1.000 25.11008 438 ASP C O 1
ATOM 2750 N N . LYS C 2 48 ? -13.87534 1.25537 15.10451 1.000 26.88617 439 LYS C N 1
ATOM 2751 C CA . LYS C 2 48 ? -14.07243 0.03146 14.32974 1.000 27.87433 439 LYS C CA 1
ATOM 2752 C C . LYS C 2 48 ? -12.77959 -0.71089 14.03056 1.000 25.55361 439 LYS C C 1
ATOM 2753 O O . LYS C 2 48 ? -12.83392 -1.92264 13.77837 1.000 26.73441 439 LYS C O 1
ATOM 2759 N N . ASN C 2 49 ? -11.63153 -0.03518 14.06898 1.000 24.11644 440 ASN C N 1
ATOM 2760 C CA . ASN C 2 49 ? -10.31879 -0.64465 13.88139 1.000 25.13268 440 ASN C CA 1
ATOM 2761 C C . ASN C 2 49 ? -9.67347 -1.07015 15.19079 1.000 30.92043 440 ASN C C 1
ATOM 2762 O O . ASN C 2 49 ? -8.49251 -1.44428 15.19435 1.000 27.89049 440 ASN C O 1
ATOM 2767 N N . GLY C 2 50 ? -10.40669 -0.97957 16.29669 1.000 26.07490 441 GLY C N 1
ATOM 2768 C CA . GLY C 2 50 ? -9.84121 -1.28004 17.59328 1.000 28.32405 441 GLY C CA 1
ATOM 2769 C C . GLY C 2 50 ? -8.93659 -0.20819 18.14156 1.000 29.50750 441 GLY C C 1
ATOM 2770 O O . GLY C 2 50 ? -8.10250 -0.48604 19.02366 1.000 30.21325 441 GLY C O 1
ATOM 2771 N N . MET C 2 51 ? -9.10303 1.02319 17.67358 1.000 30.76000 442 MET C N 1
ATOM 2772 C CA . MET C 2 51 ? -8.16903 2.09418 17.97105 1.000 41.65015 442 MET C CA 1
ATOM 2773 C C . MET C 2 51 ? -8.82551 3.02456 19.00331 1.000 39.47743 442 MET C C 1
ATOM 2774 O O . MET C 2 51 ? -8.21526 3.73758 19.80961 1.000 37.30612 442 MET C O 1
ATOM 2780 N N . ASP D 2 5 ? -27.92403 -19.84315 27.57423 1.000 98.50888 396 ASP D N 1
ATOM 2781 C CA . ASP D 2 5 ? -27.08465 -20.26296 28.69676 1.000 102.30806 396 ASP D CA 1
ATOM 2782 C C . ASP D 2 5 ? -25.90341 -19.30579 28.89396 1.000 92.76645 396 ASP D C 1
ATOM 2783 O O . ASP D 2 5 ? -24.79286 -19.58249 28.44511 1.000 88.27607 396 ASP D O 1
ATOM 2788 N N . PRO D 2 6 ? -26.14933 -18.18403 29.57029 1.000 87.18769 397 PRO D N 1
ATOM 2789 C CA . PRO D 2 6 ? -25.09629 -17.16922 29.73745 1.000 94.19503 397 PRO D CA 1
ATOM 2790 C C . PRO D 2 6 ? -23.89251 -17.72293 30.48739 1.000 90.51702 397 PRO D C 1
ATOM 2791 O O . PRO D 2 6 ? -24.03097 -18.36363 31.53154 1.000 90.38531 397 PRO D O 1
ATOM 2795 N N . CYS D 2 7 ? -22.70347 -17.47555 29.93898 1.000 84.58843 398 CYS D N 1
ATOM 2796 C CA . CYS D 2 7 ? -21.47168 -17.92205 30.57811 1.000 93.70245 398 CYS D CA 1
ATOM 2797 C C . CYS D 2 7 ? -21.18348 -17.04802 31.79853 1.000 85.87498 398 CYS D C 1
ATOM 2798 O O . CYS D 2 7 ? -21.13844 -15.81925 31.68900 1.000 84.68910 398 CYS D O 1
ATOM 2801 N N . LYS D 2 8 ? -21.00112 -17.68387 32.95787 1.000 71.10246 399 LYS D N 1
ATOM 2802 C CA . LYS D 2 8 ? -20.83863 -16.98964 34.22680 1.000 68.95763 399 LYS D CA 1
ATOM 2803 C C . LYS D 2 8 ? -19.37983 -16.59346 34.45025 1.000 57.13184 399 LYS D C 1
ATOM 2804 O O . LYS D 2 8 ? -18.44188 -17.22159 33.94964 1.000 53.92459 399 LYS D O 1
ATOM 2810 N N . VAL D 2 9 ? -19.19819 -15.53408 35.23155 1.000 49.45187 400 VAL D N 1
ATOM 2811 C CA . VAL D 2 9 ? -17.88558 -14.89970 35.31069 1.000 43.35183 400 VAL D CA 1
ATOM 2812 C C . VAL D 2 9 ? -16.85321 -15.84826 35.92616 1.000 43.87159 400 VAL D C 1
ATOM 2813 O O . VAL D 2 9 ? -15.70632 -15.93468 35.46087 1.000 34.40713 400 VAL D O 1
ATOM 2817 N N . GLU D 2 10 ? -17.24611 -16.60452 36.94754 1.000 52.48084 401 GLU D N 1
ATOM 2818 C CA . GLU D 2 10 ? -16.26984 -17.44130 37.63679 1.000 55.72018 401 GLU D CA 1
ATOM 2819 C C . GLU D 2 10 ? -15.66312 -18.50543 36.73280 1.000 55.89607 401 GLU D C 1
ATOM 2820 O O . GLU D 2 10 ? -14.59844 -19.04015 37.05163 1.000 50.01868 401 GLU D O 1
ATOM 2826 N N . GLU D 2 11 ? -16.29250 -18.79580 35.59455 1.000 51.23274 402 GLU D N 1
ATOM 2827 C CA . GLU D 2 11 ? -15.78973 -19.80119 34.67760 1.000 50.15210 402 GLU D CA 1
ATOM 2828 C C . GLU D 2 11 ? -14.64124 -19.31135 33.80646 1.000 46.11605 402 GLU D C 1
ATOM 2829 O O . GLU D 2 11 ? -13.86352 -20.12879 33.31151 1.000 49.39988 402 GLU D O 1
ATOM 2835 N N . VAL D 2 12 ? -14.53579 -18.00982 33.56720 1.000 40.94236 403 VAL D N 1
ATOM 2836 C CA . VAL D 2 12 ? -13.43232 -17.46509 32.79027 1.000 37.38580 403 VAL D CA 1
ATOM 2837 C C . VAL D 2 12 ? -12.55789 -16.51995 33.59099 1.000 31.75099 403 VAL D C 1
ATOM 2838 O O . VAL D 2 12 ? -11.40802 -16.28647 33.17269 1.000 34.59576 403 VAL D O 1
ATOM 2842 N N . CYS D 2 13 ? -13.04802 -15.99255 34.71098 1.000 30.75220 404 CYS D N 1
ATOM 2843 C CA . CYS D 2 13 ? -12.28357 -15.00869 35.50543 1.000 31.98583 404 CYS D CA 1
ATOM 2844 C C . CYS D 2 13 ? -10.84497 -15.47562 35.73609 1.000 31.71806 404 CYS D C 1
ATOM 2845 O O . CYS D 2 13 ? -10.58714 -16.63333 36.09022 1.000 31.39952 404 CYS D O 1
ATOM 2848 N N . ARG D 2 14 ? -9.89636 -14.59492 35.47618 1.000 29.88678 405 ARG D N 1
ATOM 2849 C CA . ARG D 2 14 ? -8.49602 -14.96515 35.56137 1.000 28.19818 405 ARG D CA 1
ATOM 2850 C C . ARG D 2 14 ? -7.87804 -14.55152 36.90061 1.000 25.87900 405 ARG D C 1
ATOM 2851 O O . ARG D 2 14 ? -6.69511 -14.80496 37.11909 1.000 30.94041 405 ARG D O 1
ATOM 2859 N N . ALA D 2 15 ? -8.64475 -13.91806 37.77347 1.000 23.87825 406 ALA D N 1
ATOM 2860 C CA . ALA D 2 15 ? -8.07533 -13.38615 39.01051 1.000 23.01744 406 ALA D CA 1
ATOM 2861 C C . ALA D 2 15 ? -7.87053 -14.49963 40.04441 1.000 21.67971 406 ALA D C 1
ATOM 2862 O O . ALA D 2 15 ? -8.30876 -15.65609 39.88240 1.000 24.67336 406 ALA D O 1
ATOM 2864 N N . ASN D 2 16 ? -7.18721 -14.14373 41.13274 1.000 18.86349 407 ASN D N 1
ATOM 2865 C CA . ASN D 2 16 ? -6.87381 -15.06238 42.22061 1.000 24.72014 407 ASN D CA 1
ATOM 2866 C C . ASN D 2 16 ? -8.00307 -15.17746 43.22338 1.000 29.93375 407 ASN D C 1
ATOM 2867 O O . ASN D 2 16 ? -7.94189 -16.02589 44.12057 1.000 26.32670 407 ASN D O 1
ATOM 2872 N N . GLU D 2 17 ? -9.01316 -14.32914 43.09532 1.000 20.19842 408 GLU D N 1
ATOM 2873 C CA . GLU D 2 17 ? -10.27501 -14.35452 43.81132 1.000 20.65251 408 GLU D CA 1
ATOM 2874 C C . GLU D 2 17 ? -11.27632 -14.03362 42.72012 1.000 28.59922 408 GLU D C 1
ATOM 2875 O O . GLU D 2 17 ? -10.99683 -13.16404 41.87973 1.000 28.41131 408 GLU D O 1
ATOM 2881 N N . PRO D 2 18 ? -12.44233 -14.67911 42.71495 1.000 28.16509 409 PRO D N 1
ATOM 2882 C CA . PRO D 2 18 ? -13.42154 -14.42493 41.64140 1.000 28.47512 409 PRO D CA 1
ATOM 2883 C C . PRO D 2 18 ? -13.95030 -12.99449 41.66549 1.000 27.48955 409 PRO D C 1
ATOM 2884 O O . PRO D 2 18 ? -14.40183 -12.50438 42.70764 1.000 28.94197 409 PRO D O 1
ATOM 2888 N N . CYS D 2 19 ? -13.94900 -12.34224 40.48697 1.000 27.95968 410 CYS D N 1
ATOM 2889 C CA . CYS D 2 19 ? -14.59911 -11.05091 40.35304 1.000 26.25284 410 CYS D CA 1
ATOM 2890 C C . CYS D 2 19 ? -16.11490 -11.21001 40.46621 1.000 30.47397 410 CYS D C 1
ATOM 2891 O O . CYS D 2 19 ? -16.69448 -12.24033 40.10137 1.000 30.23831 410 CYS D O 1
ATOM 2894 N N . THR D 2 20 ? -16.76094 -10.16241 40.95024 1.000 29.96980 411 THR D N 1
ATOM 2895 C CA . THR D 2 20 ? -18.20545 -10.18655 41.13424 1.000 31.12562 411 THR D CA 1
ATOM 2896 C C . THR D 2 20 ? -18.96804 -10.03772 39.82194 1.000 35.08350 411 THR D C 1
ATOM 2897 O O . THR D 2 20 ? -20.09298 -10.53356 39.70756 1.000 40.65353 411 THR D O 1
ATOM 2901 N N . SER D 2 21 ? -18.37249 -9.40209 38.82618 1.000 30.31815 412 SER D N 1
ATOM 2902 C CA . SER D 2 21 ? -19.03320 -9.20923 37.54700 1.000 33.54127 412 SER D CA 1
ATOM 2903 C C . SER D 2 21 ? -17.96609 -8.85722 36.53657 1.000 29.87627 412 SER D C 1
ATOM 2904 O O . SER D 2 21 ? -16.83852 -8.50607 36.88998 1.000 28.98490 412 SER D O 1
ATOM 2907 N N . PHE D 2 22 ? -18.33281 -8.95026 35.26292 1.000 34.25135 413 PHE D N 1
ATOM 2908 C CA . PHE D 2 22 ? -17.38592 -8.54427 34.23153 1.000 32.72789 413 PHE D CA 1
ATOM 2909 C C . PHE D 2 22 ? -17.10456 -7.05710 34.30867 1.000 27.74576 413 PHE D C 1
ATOM 2910 O O . PHE D 2 22 ? -16.03305 -6.61008 33.88578 1.000 28.26090 413 PHE D O 1
ATOM 2918 N N . ALA D 2 23 ? -18.05530 -6.26089 34.82377 1.000 28.85922 414 ALA D N 1
ATOM 2919 C CA . ALA D 2 23 ? -17.78552 -4.84211 34.99234 1.000 26.23978 414 ALA D CA 1
ATOM 2920 C C . ALA D 2 23 ? -16.60734 -4.59746 35.92642 1.000 27.82391 414 ALA D C 1
ATOM 2921 O O . ALA D 2 23 ? -15.94929 -3.55648 35.81642 1.000 30.52644 414 ALA D O 1
ATOM 2923 N N . GLU D 2 24 ? -16.30216 -5.54617 36.80128 1.000 27.43416 415 GLU D N 1
ATOM 2924 C CA . GLU D 2 24 ? -15.22051 -5.40444 37.76765 1.000 24.09126 415 GLU D CA 1
ATOM 2925 C C . GLU D 2 24 ? -13.96681 -6.17522 37.38153 1.000 22.70359 415 GLU D C 1
ATOM 2926 O O . GLU D 2 24 ? -12.98293 -6.16721 38.13064 1.000 24.06364 415 GLU D O 1
ATOM 2932 N N . CYS D 2 25 ? -13.94416 -6.75865 36.18442 1.000 25.75845 416 CYS D N 1
ATOM 2933 C CA . CYS D 2 25 ? -12.80989 -7.57493 35.76803 1.000 21.43128 416 CYS D CA 1
ATOM 2934 C C . CYS D 2 25 ? -11.51459 -6.77974 35.85249 1.000 26.20585 416 CYS D C 1
ATOM 2935 O O . CYS D 2 25 ? -11.45261 -5.63908 35.37295 1.000 28.08780 416 CYS D O 1
ATOM 2938 N N . VAL D 2 26 ? -10.47466 -7.36718 36.47043 1.000 21.58188 417 VAL D N 1
ATOM 2939 C CA . VAL D 2 26 ? -9.19443 -6.65875 36.61351 1.000 21.03326 417 VAL D CA 1
ATOM 2940 C C . VAL D 2 26 ? -8.17222 -6.98699 35.52301 1.000 26.66507 417 VAL D C 1
ATOM 2941 O O . VAL D 2 26 ? -7.02245 -6.50118 35.58854 1.000 27.07874 417 VAL D O 1
ATOM 2945 N N . CYS D 2 27 ? -8.53693 -7.79831 34.53161 1.000 27.57453 418 CYS D N 1
ATOM 2946 C CA . CYS D 2 27 ? -7.61866 -8.12138 33.44938 1.000 24.46030 418 CYS D CA 1
ATOM 2947 C C . CYS D 2 27 ? -7.67066 -7.02301 32.38723 1.000 31.01073 418 CYS D C 1
ATOM 2948 O O . CYS D 2 27 ? -8.73409 -6.47280 32.09638 1.000 30.44078 418 CYS D O 1
ATOM 2951 N N . ASP D 2 28 ? -6.49712 -6.66557 31.85388 1.000 30.29145 419 ASP D N 1
ATOM 2952 C CA . ASP D 2 28 ? -6.40966 -5.58916 30.87369 1.000 34.00360 419 ASP D CA 1
ATOM 2953 C C . ASP D 2 28 ? -7.23850 -5.91188 29.64526 1.000 42.13423 419 ASP D C 1
ATOM 2954 O O . ASP D 2 28 ? -7.80837 -5.00752 29.01258 1.000 36.54813 419 ASP D O 1
ATOM 2959 N N . GLU D 2 29 ? -7.31100 -7.19375 29.28889 1.000 36.69219 420 GLU D N 1
ATOM 2960 C CA . GLU D 2 29 ? -8.24813 -7.66477 28.27556 1.000 41.35899 420 GLU D CA 1
ATOM 2961 C C . GLU D 2 29 ? -9.41526 -8.29227 29.02161 1.000 38.73809 420 GLU D C 1
ATOM 2962 O O . GLU D 2 29 ? -9.25593 -9.32257 29.69116 1.000 34.19257 420 GLU D O 1
ATOM 2968 N N . ASN D 2 30 ? -10.57070 -7.63734 28.95601 1.000 30.83063 421 ASN D N 1
ATOM 2969 C CA . ASN D 2 30 ? -11.69605 -8.04170 29.79338 1.000 28.31003 421 ASN D CA 1
ATOM 2970 C C . ASN D 2 30 ? -12.10482 -9.47725 29.47890 1.000 35.97937 421 ASN D C 1
ATOM 2971 O O . ASN D 2 30 ? -12.17380 -9.88152 28.30831 1.000 37.28600 421 ASN D O 1
ATOM 2976 N N . CYS D 2 31 ? -12.35711 -10.26117 30.53594 1.000 31.40840 422 CYS D N 1
ATOM 2977 C CA . CYS D 2 31 ? -12.61243 -11.69125 30.35166 1.000 29.24358 422 CYS D CA 1
ATOM 2978 C C . CYS D 2 31 ? -13.95685 -11.95718 29.67804 1.000 31.72772 422 CYS D C 1
ATOM 2979 O O . CYS D 2 31 ? -14.22648 -13.10294 29.30170 1.000 34.78010 422 CYS D O 1
ATOM 2982 N N . GLU D 2 32 ? -14.82856 -10.95244 29.61516 1.000 37.27020 423 GLU D N 1
ATOM 2983 C CA . GLU D 2 32 ? -16.13543 -11.12328 28.97845 1.000 36.94786 423 GLU D CA 1
ATOM 2984 C C . GLU D 2 32 ? -15.99614 -11.42763 27.50267 1.000 32.79924 423 GLU D C 1
ATOM 2985 O O . GLU D 2 32 ? -16.84161 -12.13799 26.94018 1.000 33.04785 423 GLU D O 1
ATOM 2991 N N . LYS D 2 33 ? -14.92704 -10.94031 26.87300 1.000 29.76743 424 LYS D N 1
ATOM 2992 C CA . LYS D 2 33 ? -14.65625 -11.26989 25.47461 1.000 33.75750 424 LYS D CA 1
ATOM 2993 C C . LYS D 2 33 ? -14.52678 -12.78043 25.28848 1.000 35.92673 424 LYS D C 1
ATOM 2994 O O . LYS D 2 33 ? -15.17773 -13.37823 24.42699 1.000 33.11109 424 LYS D O 1
ATOM 3000 N N . GLU D 2 34 ? -13.67051 -13.40823 26.08767 1.000 28.98873 425 GLU D N 1
ATOM 3001 C CA . GLU D 2 34 ? -13.50555 -14.85120 26.01513 1.000 30.61246 425 GLU D CA 1
ATOM 3002 C C . GLU D 2 34 ? -14.80242 -15.56572 26.36457 1.000 30.61766 425 GLU D C 1
ATOM 3003 O O . GLU D 2 34 ? -15.18103 -16.54313 25.68736 1.000 31.77189 425 GLU D O 1
ATOM 3009 N N . ALA D 2 35 ? -15.54594 -15.04086 27.34309 1.000 25.39042 426 ALA D N 1
ATOM 3010 C CA . ALA D 2 35 ? -16.81279 -15.66620 27.71659 1.000 35.30989 426 ALA D CA 1
ATOM 3011 C C . ALA D 2 35 ? -17.80791 -15.62903 26.55510 1.000 28.09651 426 ALA D C 1
ATOM 3012 O O . ALA D 2 35 ? -18.48700 -16.61729 26.25701 1.000 31.31670 426 ALA D O 1
ATOM 3014 N N . LEU D 2 36 ? -17.93449 -14.48153 25.92003 1.000 27.42657 427 LEU D N 1
ATOM 3015 C CA . LEU D 2 36 ? -18.98161 -14.38094 24.91818 1.000 29.04922 427 LEU D CA 1
ATOM 3016 C C . LEU D 2 36 ? -18.62169 -15.18474 23.68912 1.000 29.22187 427 LEU D C 1
ATOM 3017 O O . LEU D 2 36 ? -19.50344 -15.77475 23.04514 1.000 29.50059 427 LEU D O 1
ATOM 3022 N N . TYR D 2 37 ? -17.34030 -15.20611 23.31963 1.000 23.16937 428 TYR D N 1
ATOM 3023 C CA . TYR D 2 37 ? -16.95721 -16.04765 22.18022 1.000 26.73693 428 TYR D CA 1
ATOM 3024 C C . TYR D 2 37 ? -17.22572 -17.53978 22.44454 1.000 34.35948 428 TYR D C 1
ATOM 3025 O O . TYR D 2 37 ? -17.72881 -18.24645 21.55922 1.000 32.65636 428 TYR D O 1
ATOM 3034 N N . LYS D 2 38 ? -16.90198 -18.03920 23.65058 1.000 28.45515 429 LYS D N 1
ATOM 3035 C CA . LYS D 2 38 ? -17.20504 -19.43186 23.99026 1.000 26.94551 429 LYS D CA 1
ATOM 3036 C C . LYS D 2 38 ? -18.70216 -19.70356 23.98400 1.000 30.32846 429 LYS D C 1
ATOM 3037 O O . LYS D 2 38 ? -19.14211 -20.75526 23.48193 1.000 34.21786 429 LYS D O 1
ATOM 3043 N N . TRP D 2 39 ? -19.50032 -18.74602 24.47574 1.000 32.76099 430 TRP D N 1
ATOM 3044 C CA . TRP D 2 39 ? -20.95452 -18.90098 24.47899 1.000 36.53779 430 TRP D CA 1
ATOM 3045 C C . TRP D 2 39 ? -21.48923 -18.95312 23.05410 1.000 34.43202 430 TRP D C 1
ATOM 3046 O O . TRP D 2 39 ? -22.35561 -19.77585 22.72970 1.000 33.23878 430 TRP D O 1
ATOM 3057 N N . LEU D 2 40 ? -20.93968 -18.11931 22.17853 1.000 28.81353 431 LEU D N 1
ATOM 3058 C CA . LEU D 2 40 ? -21.40571 -18.08218 20.79222 1.000 28.32362 431 LEU D CA 1
ATOM 3059 C C . LEU D 2 40 ? -21.03730 -19.37582 20.05962 1.000 27.39585 431 LEU D C 1
ATOM 3060 O O . LEU D 2 40 ? -21.85563 -19.92880 19.31325 1.000 28.49732 431 LEU D O 1
ATOM 3065 N N . LEU D 2 41 ? -19.80679 -19.86572 20.25373 1.000 24.48591 432 LEU D N 1
ATOM 3066 C CA . LEU D 2 41 ? -19.40943 -21.13405 19.64962 1.000 34.03512 432 LEU D CA 1
ATOM 3067 C C . LEU D 2 41 ? -20.32723 -22.26592 20.09100 1.000 30.78641 432 LEU D C 1
ATOM 3068 O O . LEU D 2 41 ? -20.76673 -23.08516 19.26966 1.000 30.26290 432 LEU D O 1
ATOM 3073 N N . LYS D 2 42 ? -20.57350 -22.37453 21.39761 1.000 34.18217 433 LYS D N 1
ATOM 3074 C CA . LYS D 2 42 ? -21.45089 -23.44880 21.85742 1.000 34.02851 433 LYS D CA 1
ATOM 3075 C C . LYS D 2 42 ? -22.84031 -23.29709 21.27381 1.000 37.14042 433 LYS D C 1
ATOM 3076 O O . LYS D 2 42 ? -23.42110 -24.27633 20.79310 1.000 37.00259 433 LYS D O 1
ATOM 3082 N N . LYS D 2 43 ? -23.36208 -22.06377 21.26302 1.000 34.22483 434 LYS D N 1
ATOM 3083 C CA . LYS D 2 43 ? -24.67057 -21.79277 20.67648 1.000 34.85134 434 LYS D CA 1
ATOM 3084 C C . LYS D 2 43 ? -24.75299 -22.32521 19.25609 1.000 34.03445 434 LYS D C 1
ATOM 3085 O O . LYS D 2 43 ? -25.76063 -22.92200 18.86061 1.000 40.64021 434 LYS D O 1
ATOM 3091 N N . GLU D 2 44 ? -23.69651 -22.12254 18.47115 1.000 30.74451 435 GLU D N 1
ATOM 3092 C CA . GLU D 2 44 ? -23.68477 -22.46710 17.05138 1.000 30.56463 435 GLU D CA 1
ATOM 3093 C C . GLU D 2 44 ? -23.21997 -23.88902 16.79957 1.000 35.79457 435 GLU D C 1
ATOM 3094 O O . GLU D 2 44 ? -23.15478 -24.30300 15.63328 1.000 34.15840 435 GLU D O 1
ATOM 3100 N N . GLY D 2 45 ? -22.91126 -24.64395 17.85948 1.000 32.58526 436 GLY D N 1
ATOM 3101 C CA . GLY D 2 45 ? -22.49788 -26.02283 17.69941 1.000 33.41264 436 GLY D CA 1
ATOM 3102 C C . GLY D 2 45 ? -21.11324 -26.16227 17.13885 1.000 37.15998 436 GLY D C 1
ATOM 3103 O O . GLY D 2 45 ? -20.79494 -27.17633 16.51512 1.000 36.04253 436 GLY D O 1
ATOM 3104 N N . LYS D 2 46 ? -20.27641 -25.15445 17.31519 1.000 30.97255 437 LYS D N 1
ATOM 3105 C CA . LYS D 2 46 ? -18.91414 -25.19711 16.80982 1.000 27.44578 437 LYS D CA 1
ATOM 3106 C C . LYS D 2 46 ? -17.95770 -25.62439 17.91810 1.000 33.28856 437 LYS D C 1
ATOM 3107 O O . LYS D 2 46 ? -18.27332 -25.53542 19.10342 1.000 31.60400 437 LYS D O 1
ATOM 3113 N N . ASP D 2 47 ? -16.76953 -26.07722 17.52154 1.000 30.95404 438 ASP D N 1
ATOM 3114 C CA . ASP D 2 47 ? -15.76483 -26.45998 18.50581 1.000 27.87929 438 ASP D CA 1
ATOM 3115 C C . ASP D 2 47 ? -14.89372 -25.24908 18.84286 1.000 27.60694 438 ASP D C 1
ATOM 3116 O O . ASP D 2 47 ? -15.17747 -24.12865 18.41917 1.000 26.55378 438 ASP D O 1
ATOM 3121 N N . LYS D 2 48 ? -13.79027 -25.45380 19.56306 1.000 28.12637 439 LYS D N 1
ATOM 3122 C CA . LYS D 2 48 ? -13.05116 -24.29475 20.06321 1.000 28.64041 439 LYS D CA 1
ATOM 3123 C C . LYS D 2 48 ? -12.30366 -23.56966 18.96959 1.000 29.19357 439 LYS D C 1
ATOM 3124 O O . LYS D 2 48 ? -11.93919 -22.39992 19.15971 1.000 33.07293 439 LYS D O 1
ATOM 3130 N N . ASN D 2 49 ? -12.07932 -24.22335 17.82503 1.000 26.61644 440 ASN D N 1
ATOM 3131 C CA . ASN D 2 49 ? -11.49893 -23.54820 16.66436 1.000 28.66509 440 ASN D CA 1
ATOM 3132 C C . ASN D 2 49 ? -12.54363 -22.88334 15.77604 1.000 28.82310 440 ASN D C 1
ATOM 3133 O O . ASN D 2 49 ? -12.19927 -22.35748 14.70695 1.000 29.25424 440 ASN D O 1
ATOM 3138 N N . GLY D 2 50 ? -13.81075 -22.90016 16.17635 1.000 23.25410 441 GLY D N 1
ATOM 3139 C CA . GLY D 2 50 ? -14.84315 -22.34038 15.31660 1.000 27.41730 441 GLY D CA 1
ATOM 3140 C C . GLY D 2 50 ? -15.28879 -23.25291 14.19651 1.000 31.75027 441 GLY D C 1
ATOM 3141 O O . GLY D 2 50 ? -15.98242 -22.79898 13.27513 1.000 28.46738 441 GLY D O 1
ATOM 3142 N N . MET D 2 51 ? -14.93609 -24.53262 14.26193 1.000 28.66713 442 MET D N 1
ATOM 3143 C CA . MET D 2 51 ? -15.23869 -25.48724 13.18230 1.000 38.13376 442 MET D CA 1
ATOM 3144 C C . MET D 2 51 ? -16.38380 -26.45622 13.50763 1.000 37.65325 442 MET D C 1
ATOM 3145 O O . MET D 2 51 ? -16.99932 -27.06388 12.60352 1.000 36.08498 442 MET D O 1
#

Foldseek 3Di:
DFDAPVVDDDLLVQLVRLVVPDDQQFKKFFCDDDVLHGGGWIWGWQFADDDDQQDQGTWTQTDVSRGIDTDHSSGIDTDGHDDDDLVLPDDAFFKKFFDPPDPAFPVGQQQHDRPWIWGFHAQHPVNQWTQTQTPRHHRDIGGSVRMHTDD/DFDAPVVDDDLLVQLVRLVVPDAQQFKKAFCDDDVLRGHGWIWGFQFADDDDSQDQGTWTQTDPSRGIDTDHSSGIGTDTHDDDDPVDDDDQFFKKFFDPPDPAFPVGQQQHDRPWIWGFRADHPVNFWTQTQTPRDHRDIGGVVRMDGDD/DLDDQCVQQPDPHTDPDQVPRPDPDGSVPVVVVCSVLVVVVADPVSD/DQQDQQVQQPDPDTDPHQVRRPDPPGSVVVRVVVVVCVVVVHDPVSD

InterPro domains:
  IPR000408 Regulator of chromosome condensation, RCC1 [PF00415] (514-566)
  IPR000408 Regulator of chromosome condensation, RCC1 [PF00415] (569-612)
  IPR000408 Regulator of chromosome condensation, RCC1 [PF00415] (623-672)
  IPR000408 Regulator of chromosome condensation, RCC1 [PF00415] (675-724)
  IPR000408 Regulator of chromosome condensation, RCC1 [PF00415] (4163-4212)
  IPR000408 Regulator of chromosome condensation, RCC1 [PF00415] (4215-4263)
  IPR000408 Regulator of chromosome condensation, RCC1 [PF00415] (4267-4316)
  IPR000408 Regulator of chromosome condensation, RCC1 [PR00633] (2960-2976)
  IPR000408 Regulator of chromosome condensation, RCC1 [PR00633] (3104-3120)
  IPR000408 Regulator of chromosome condensation, RCC1 [PR00633] (3120-3134)
  IPR000408 Regulator of chromosome condensation, RCC1 [PR00633] (3213-3231)
  IPR000408 Regulator of chromosome condensation, RCC1 [PR00633] (3271-3292)
  IPR000408 Regulator of chromosome condensation, RCC1 [PS00626] (3104-3114)
  IPR000408 Regulator of chromosome condensation, RCC1 [PS50012] (514-569)
  IPR000408 Regulator of chromosome condensation, RCC1 [PS50012] (570-621)
  IPR000408 Regulator of chromosome condensation, RCC1 [PS50012] (624-675)
  IPR000408 Regulator of chromosome condensation, RCC1 [PS50012] (676-727)
  IPR000408 Regulator of chromosome condensation, RCC1 [PS50012] (2959-3010)
  IPR000408 Regulator of chromosome condensation, RCC1 [PS50012] (3011-3065)
  IPR000408 Regulator of chromosome condensation, RCC1 [PS50012] (3066-3117)

Nearest PDB structures 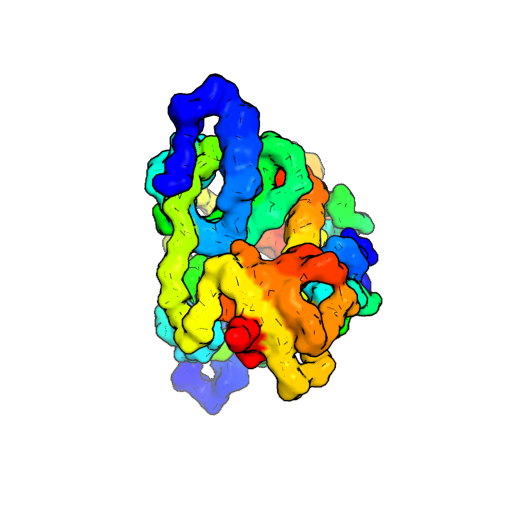(foldseek):
  1k9a-assembly7_C  TM=7.121E-01  e=3.094E-01  Rattus norvegicus
  1k9a-assembly7_D-2  TM=7.104E-01  e=6.091E-01  Rattus norvegicus
  2ct4-assembly1_A  TM=6.595E-01  e=3.506E+00  Homo sapiens
  1k9a-assembly5_E  TM=3.848E-01  e=5.142E-01  Rattus norvegicus
  2e5k-assembly1_A  TM=4.595E-01  e=1.343E+00  Homo sapiens

B-factor: mean 36.14, std 16.71, range [14.99, 136.63]

Organism: Homo sapiens (NCBI:txid9606)